Protein 8C2P (pdb70)

Nearest PDB structures (foldseek):
  8c1n-assembly1_A  TM=9.981E-01  e=2.177E-88  Foot-and-mouth disease virus
  3nma-assembly1_A  TM=9.990E-01  e=6.091E-88  Foot and mouth disease virus C
  6gvy-assembly1_A  TM=9.993E-01  e=5.178E-88  Foot and mouth disease virus C
  4iqx-assembly1_A  TM=9.995E-01  e=1.300E-87  Foot and mouth disease virus C
  4wyw-assembly1_A  TM=9.941E-01  e=5.466E-88  Foot-and-mouth disease virus (strain C1-Santa Pau)

GO terms:
  GO:0034062 5'-3' RNA polymerase activity (F, EXP)
  GO:0039690 positive stranded viral RNA replication (P, IDA)
  GO:0003723 RNA binding (F, IDA)

B-factor: mean 46.99, std 13.34, range [25.51, 99.03]

Radius of gyration: 22.87 Å; Cα contacts (8 Å, |Δi|>4): 909; chains: 2; bounding box: 65×64×52 Å

Structure (mmCIF, N/CA/C/O backbone):
data_8C2P
#
_entry.id   8C2P
#
_cell.length_a   93.512
_cell.length_b   93.512
_cell.length_c   100.339
_cell.angle_alpha   90.000
_cell.angle_beta   90.000
_cell.angle_gamma   120.000
#
_symmetry.space_group_name_H-M   'P 32 2 1'
#
loop_
_entity.id
_entity.type
_entity.pdbx_description
1 polymer 'RNA-directed RNA polymerase 3D-POL'
2 polymer 'Protein 3B-3'
3 water water
#
loop_
_atom_site.group_PDB
_atom_site.id
_atom_site.type_symbol
_atom_site.label_atom_id
_atom_site.label_alt_id
_atom_site.label_comp_id
_atom_site.label_asym_id
_atom_site.label_entity_id
_atom_site.label_seq_id
_atom_site.pdbx_PDB_ins_code
_atom_site.Cartn_x
_atom_site.Cartn_y
_atom_site.Cartn_z
_atom_site.occupancy
_atom_site.B_iso_or_equiv
_atom_site.auth_seq_id
_atom_site.auth_comp_id
_atom_site.auth_asym_id
_atom_site.auth_atom_id
_atom_site.pdbx_PDB_model_num
ATOM 1 N N . GLY A 1 1 ? 13.71766 13.01957 15.75996 1.000 47.73993 1 GLY A N 1
ATOM 2 C CA . GLY A 1 1 ? 13.29366 11.67156 16.09994 1.000 48.63741 1 GLY A CA 1
ATOM 3 C C . GLY A 1 1 ? 12.71469 10.90457 14.92992 1.000 51.47722 1 GLY A C 1
ATOM 4 O O . GLY A 1 1 ? 12.70371 11.37559 13.77992 1.000 52.78001 1 GLY A O 1
ATOM 5 N N . LEU A 1 2 ? 12.25170 9.69356 15.22689 1.000 50.38236 2 LEU A N 1
ATOM 6 C CA . LEU A 1 2 ? 11.62473 8.81857 14.24687 1.000 53.11689 2 LEU A CA 1
ATOM 7 C C . LEU A 1 2 ? 10.11272 8.91355 14.42685 1.000 54.17755 2 LEU A C 1
ATOM 8 O O . LEU A 1 2 ? 9.58571 8.53353 15.47583 1.000 53.03004 2 LEU A O 1
ATOM 13 N N . ILE A 1 3 ? 9.41873 9.42856 13.41184 1.000 54.60392 3 ILE A N 1
ATOM 14 C CA . ILE A 1 3 ? 7.95973 9.45254 13.42682 1.000 56.80681 3 ILE A CA 1
ATOM 15 C C . ILE A 1 3 ? 7.48275 8.01754 13.22779 1.000 59.79664 3 ILE A C 1
ATOM 16 O O . ILE A 1 3 ? 7.71278 7.42056 12.17278 1.000 62.06270 3 ILE A O 1
ATOM 21 N N . VAL A 1 4 ? 6.85174 7.43752 14.25177 1.000 58.85442 4 VAL A N 1
ATOM 22 C CA . VAL A 1 4 ? 6.39476 6.05751 14.17174 1.000 61.78372 4 VAL A CA 1
ATOM 23 C C . VAL A 1 4 ? 4.91476 5.95950 13.82672 1.000 65.33152 4 VAL A C 1
ATOM 24 O O . VAL A 1 4 ? 4.44878 4.87150 13.44769 1.000 67.99236 4 VAL A O 1
ATOM 28 N N . ASP A 1 5 ? 4.16575 7.05349 13.93372 1.000 64.05505 5 ASP A N 1
ATOM 29 C CA . ASP A 1 5 ? 2.74776 7.00548 13.62769 1.000 67.55810 5 ASP A CA 1
ATOM 30 C C . ASP A 1 5 ? 2.20975 8.40948 13.42670 1.000 67.83182 5 ASP A C 1
ATOM 31 O O . ASP A 1 5 ? 2.63572 9.35247 14.09972 1.000 64.41299 5 ASP A O 1
ATOM 36 N N . THR A 1 6 ? 1.27276 8.52648 12.48669 1.000 68.33451 6 THR A N 1
ATOM 37 C CA . THR A 1 6 ? 0.55475 9.76048 12.21469 1.000 69.94523 6 THR A CA 1
ATOM 38 C C . THR A 1 6 ? -0.91024 9.40647 12.03066 1.000 74.66948 6 THR A C 1
ATOM 39 O O . THR A 1 6 ? -1.22822 8.47447 11.28365 1.000 77.53298 6 THR A O 1
ATOM 43 N N . ARG A 1 7 ? -1.79626 10.13345 12.71766 1.000 72.16918 7 ARG A N 1
ATOM 44 C CA . ARG A 1 7 ? -3.23126 9.86443 12.66363 1.000 76.55128 7 ARG A CA 1
ATOM 45 C C . ARG A 1 7 ? -4.00727 11.17042 12.82064 1.000 77.31716 7 ARG A C 1
ATOM 46 O O . ARG A 1 7 ? -3.47029 12.18442 13.27766 1.000 74.38787 7 ARG A O 1
ATOM 54 N N . ASP A 1 8 ? -5.27727 11.14142 12.39961 1.000 75.04058 8 ASP A N 1
ATOM 55 C CA . ASP A 1 8 ? -6.17628 12.28841 12.46361 1.000 76.68814 8 ASP A CA 1
ATOM 56 C C . ASP A 1 8 ? -7.28829 12.03938 13.47959 1.000 78.90420 8 ASP A C 1
ATOM 57 O O . ASP A 1 8 ? -7.72329 10.89837 13.67757 1.000 80.44912 8 ASP A O 1
ATOM 62 N N . VAL A 1 9 ? -7.75032 13.12137 14.12660 1.000 76.86185 9 VAL A N 1
ATOM 63 C CA . VAL A 1 9 ? -8.78833 13.05634 15.15658 1.000 78.70681 9 VAL A CA 1
ATOM 64 C C . VAL A 1 9 ? -9.71934 14.25933 15.01858 1.000 81.26501 9 VAL A C 1
ATOM 65 O O . VAL A 1 9 ? -9.33935 15.31134 14.49660 1.000 80.04381 9 VAL A O 1
ATOM 69 N N . GLU A 1 10 ? -10.95735 14.09131 15.50656 1.000 81.62294 10 GLU A N 1
ATOM 70 C CA . GLU A 1 10 ? -11.95436 15.15630 15.40356 1.000 84.19694 10 GLU A CA 1
ATOM 71 C C . GLU A 1 10 ? -11.53639 16.38730 16.20358 1.000 80.98339 10 GLU A C 1
ATOM 72 O O . GLU A 1 10 ? -11.65439 17.52330 15.71859 1.000 81.34396 10 GLU A O 1
ATOM 78 N N . GLU A 1 11 ? -11.04441 16.17928 17.42659 1.000 79.04369 11 GLU A N 1
ATOM 79 C CA . GLU A 1 11 ? -10.56243 17.27128 18.26061 1.000 76.75131 11 GLU A CA 1
ATOM 80 C C . GLU A 1 11 ? -9.48843 18.06330 17.53164 1.000 74.68001 11 GLU A C 1
ATOM 81 O O . GLU A 1 11 ? -8.46941 17.50332 17.11965 1.000 72.69556 11 GLU A O 1
ATOM 87 N N . ARG A 1 12 ? -9.72044 19.38030 17.38665 1.000 80.13066 12 ARG A N 1
ATOM 88 C CA . ARG A 1 12 ? -8.90443 20.28532 16.56568 1.000 79.15423 12 ARG A CA 1
ATOM 89 C C . ARG A 1 12 ? -8.09846 21.20131 17.48571 1.000 76.14334 12 ARG A C 1
ATOM 90 O O . ARG A 1 12 ? -8.68648 22.02030 18.19371 1.000 77.06977 12 ARG A O 1
ATOM 98 N N . VAL A 1 13 ? -6.76646 21.08633 17.47873 1.000 78.47257 13 VAL A N 1
ATOM 99 C CA . VAL A 1 13 ? -5.91248 21.96533 18.28676 1.000 75.62222 13 VAL A CA 1
ATOM 100 C C . VAL A 1 13 ? -5.45248 23.12634 17.40878 1.000 76.21966 13 VAL A C 1
ATOM 101 O O . VAL A 1 13 ? -4.54846 22.97836 16.58579 1.000 74.08520 13 VAL A O 1
ATOM 105 N N . HIS A 1 14 ? -6.05649 24.30033 17.60879 1.000 75.88015 14 HIS A N 1
ATOM 106 C CA . HIS A 1 14 ? -5.78649 25.46035 16.76281 1.000 77.61720 14 HIS A CA 1
ATOM 107 C C . HIS A 1 14 ? -4.33650 25.92236 16.86184 1.000 75.56696 14 HIS A C 1
ATOM 108 O O . HIS A 1 14 ? -3.92752 26.50035 17.87785 1.000 73.71673 14 HIS A O 1
ATOM 115 N N . VAL A 1 15 ? -3.53548 25.61239 15.83685 1.000 74.98267 15 VAL A N 1
ATOM 116 C CA . VAL A 1 15 ? -2.07948 25.94640 15.89088 1.000 73.04560 15 VAL A CA 1
ATOM 117 C C . VAL A 1 15 ? -1.88349 27.42541 15.53590 1.000 74.59052 15 VAL A C 1
ATOM 118 O O . VAL A 1 15 ? -2.87949 28.08040 15.17589 1.000 77.19083 15 VAL A O 1
ATOM 122 N N . MET A 1 16 ? -0.65150 27.92842 15.64993 1.000 74.80897 16 MET A N 1
ATOM 123 C CA . MET A 1 16 ? -0.36651 29.36243 15.37695 1.000 75.70381 16 MET A CA 1
ATOM 124 C C . MET A 1 16 ? -0.70049 29.69444 13.92095 1.000 74.21943 16 MET A C 1
ATOM 125 O O . MET A 1 16 ? -0.10847 29.07046 13.02495 1.000 71.35856 16 MET A O 1
ATOM 130 N N . ARG A 1 17 ? -1.63549 30.62044 13.69695 1.000 71.58227 17 ARG A N 1
ATOM 131 C CA . ARG A 1 17 ? -1.95747 31.07645 12.31695 1.000 71.00588 17 ARG A CA 1
ATOM 132 C C . ARG A 1 17 ? -2.08249 32.59845 12.37397 1.000 69.81363 17 ARG A C 1
ATOM 133 O O . ARG A 1 17 ? -3.20149 33.10644 12.16596 1.000 72.07706 17 ARG A O 1
ATOM 141 N N . LYS A 1 18 ? -0.96350 33.29446 12.60100 1.000 71.93494 18 LYS A N 1
ATOM 142 C CA . LYS A 1 18 ? -0.98952 34.77746 12.69502 1.000 70.37160 18 LYS A CA 1
ATOM 143 C C . LYS A 1 18 ? 0.45048 35.24747 12.47205 1.000 67.27649 18 LYS A C 1
ATOM 144 O O . LYS A 1 18 ? 1.26449 34.42549 12.01605 1.000 68.74245 18 LYS A O 1
ATOM 150 N N . THR A 1 19 ? 0.73346 36.52147 12.75807 1.000 69.46096 19 THR A N 1
ATOM 151 C CA . THR A 1 19 ? 2.09346 37.10549 12.59010 1.000 66.13425 19 THR A CA 1
ATOM 152 C C . THR A 1 19 ? 2.20643 38.32348 13.50812 1.000 63.86818 19 THR A C 1
ATOM 153 O O . THR A 1 19 ? 1.71242 39.39948 13.12113 1.000 65.89211 19 THR A O 1
ATOM 157 N N . LYS A 1 20 ? 2.81841 38.16047 14.68413 1.000 66.47113 20 LYS A N 1
ATOM 158 C CA . LYS A 1 20 ? 2.83938 39.27746 15.66815 1.000 65.13413 20 LYS A CA 1
ATOM 159 C C . LYS A 1 20 ? 4.13337 40.08747 15.56018 1.000 62.18904 20 LYS A C 1
ATOM 160 O O . LYS A 1 20 ? 4.53435 40.67446 16.58720 1.000 61.63371 20 LYS A O 1
ATOM 166 N N . LEU A 1 21 ? 4.76639 40.13249 14.38319 1.000 63.36286 21 LEU A N 1
ATOM 167 C CA . LEU A 1 21 ? 5.93739 40.99751 14.25822 1.000 60.81782 21 LEU A CA 1
ATOM 168 C C . LEU A 1 21 ? 5.65339 42.03452 13.18123 1.000 62.01007 21 LEU A C 1
ATOM 169 O O . LEU A 1 21 ? 5.75442 41.74454 11.98723 1.000 63.66026 21 LEU A O 1
ATOM 174 N N . ALA A 1 22 ? 5.30137 43.24151 13.59725 1.000 60.24933 22 ALA A N 1
ATOM 175 C CA . ALA A 1 22 ? 5.07838 44.29852 12.61726 1.000 61.40473 22 ALA A CA 1
ATOM 176 C C . ALA A 1 22 ? 6.41038 44.91854 12.19629 1.000 59.48345 22 ALA A C 1
ATOM 177 O O . ALA A 1 22 ? 7.32237 45.04554 13.01631 1.000 57.68850 22 ALA A O 1
ATOM 179 N N . PRO A 1 23 ? 6.55640 45.31456 10.93430 1.000 60.04931 23 PRO A N 1
ATOM 180 C CA . PRO A 1 23 ? 7.77840 46.02658 10.52933 1.000 58.58071 23 PRO A CA 1
ATOM 181 C C . PRO A 1 23 ? 7.87037 47.39257 11.19835 1.000 57.49900 23 PRO A C 1
ATOM 182 O O . PRO A 1 23 ? 6.85836 48.04356 11.47234 1.000 58.35963 23 PRO A O 1
ATOM 186 N N . THR A 1 24 ? 9.10436 47.81358 11.50037 1.000 58.52807 24 THR A N 1
ATOM 187 C CA . THR A 1 24 ? 9.32734 49.12357 12.10040 1.000 57.46215 24 THR A CA 1
ATOM 188 C C . THR A 1 24 ? 9.83235 50.09459 11.04342 1.000 57.95695 24 THR A C 1
ATOM 189 O O . THR A 1 24 ? 10.11837 49.72361 9.90242 1.000 58.73336 24 THR A O 1
ATOM 193 N N . VAL A 1 25 ? 9.94833 51.36459 11.45144 1.000 56.27780 25 VAL A N 1
ATOM 194 C CA . VAL A 1 25 ? 10.56733 52.39861 10.62146 1.000 56.86998 25 VAL A CA 1
ATOM 195 C C . VAL A 1 25 ? 11.92834 51.94763 10.10648 1.000 55.31979 25 VAL A C 1
ATOM 196 O O . VAL A 1 25 ? 12.34836 52.32765 9.00349 1.000 56.16200 25 VAL A O 1
ATOM 200 N N . ALA A 1 26 ? 12.63834 51.11863 10.89048 1.000 56.05935 26 ALA A N 1
ATOM 201 C CA . ALA A 1 26 ? 13.98535 50.70464 10.51450 1.000 55.08818 26 ALA A CA 1
ATOM 202 C C . ALA A 1 26 ? 13.99038 49.74766 9.32648 1.000 55.90670 26 ALA A C 1
ATOM 203 O O . ALA A 1 26 ? 14.99339 49.67768 8.60550 1.000 55.94618 26 ALA A O 1
ATOM 205 N N . HIS A 1 27 ? 12.90139 48.99165 9.11846 1.000 55.85670 27 HIS A N 1
ATOM 206 C CA . HIS A 1 27 ? 12.85242 48.03867 8.00844 1.000 56.81471 27 HIS A CA 1
ATOM 207 C C . HIS A 1 27 ? 13.20244 48.70369 6.68246 1.000 58.63861 27 HIS A C 1
ATOM 208 O O . HIS A 1 27 ? 13.98145 48.16071 5.88846 1.000 58.78336 27 HIS A O 1
ATOM 215 N N . GLY A 1 28 ? 12.62043 49.87869 6.41946 1.000 57.39899 28 GLY A N 1
ATOM 216 C CA . GLY A 1 28 ? 12.85944 50.56071 5.16148 1.000 59.48608 28 GLY A CA 1
ATOM 217 C C . GLY A 1 28 ? 14.26544 51.09873 5.01351 1.000 58.96760 28 GLY A C 1
ATOM 218 O O . GLY A 1 28 ? 14.71346 51.33175 3.88452 1.000 60.72570 28 GLY A O 1
ATOM 219 N N . VAL A 1 29 ? 14.96542 51.30872 6.12652 1.000 58.18856 29 VAL A N 1
ATOM 220 C CA . VAL A 1 29 ? 16.32741 51.82373 6.05955 1.000 57.84378 29 VAL A CA 1
ATOM 221 C C . VAL A 1 29 ? 17.31043 50.69075 5.81055 1.000 56.96209 29 VAL A C 1
ATOM 222 O O . VAL A 1 29 ? 18.11444 50.73877 4.87457 1.000 58.40963 29 VAL A O 1
ATOM 226 N N . PHE A 1 30 ? 17.25343 49.64673 6.63954 1.000 56.97262 30 PHE A N 1
ATOM 227 C CA . PHE A 1 30 ? 18.23944 48.57675 6.56254 1.000 56.03830 30 PHE A CA 1
ATOM 228 C C . PHE A 1 30 ? 17.89647 47.54276 5.49752 1.000 57.60164 30 PHE A C 1
ATOM 229 O O . PHE A 1 30 ? 18.80448 46.87677 4.99153 1.000 58.15697 30 PHE A O 1
ATOM 237 N N . ASN A 1 31 ? 16.61147 47.44375 5.15150 1.000 56.09883 31 ASN A N 1
ATOM 238 C CA . ASN A 1 31 ? 16.13950 46.43776 4.16148 1.000 57.67797 31 ASN A CA 1
ATOM 239 C C . ASN A 1 31 ? 16.78151 45.09476 4.49247 1.000 56.22779 31 ASN A C 1
ATOM 240 O O . ASN A 1 31 ? 17.56753 44.58878 3.67647 1.000 57.52795 31 ASN A O 1
ATOM 245 N N . PRO A 1 32 ? 16.47850 44.49774 5.65845 1.000 56.98578 32 PRO A N 1
ATOM 246 C CA . PRO A 1 32 ? 17.16950 43.28574 6.05145 1.000 55.39875 32 PRO A CA 1
ATOM 247 C C . PRO A 1 32 ? 16.77453 42.02675 5.27642 1.000 56.37255 32 PRO A C 1
ATOM 248 O O . PRO A 1 32 ? 15.64054 41.92174 4.89840 1.000 57.37004 32 PRO A O 1
ATOM 252 N N . GLU A 1 33 ? 17.73554 41.13976 5.04043 1.000 56.19095 33 GLU A N 1
ATOM 253 C CA . GLU A 1 33 ? 17.43857 39.82777 4.41540 1.000 57.17001 33 GLU A CA 1
ATOM 254 C C . GLU A 1 33 ? 17.02555 39.10674 5.70539 1.000 55.10661 33 GLU A C 1
ATOM 255 O O . GLU A 1 33 ? 17.77855 38.23675 6.15939 1.000 54.31967 33 GLU A O 1
ATOM 261 N N . PHE A 1 34 ? 15.89054 39.51072 6.27437 1.000 57.25423 34 PHE A N 1
ATOM 262 C CA . PHE A 1 34 ? 15.26653 38.80470 7.41335 1.000 55.50929 34 PHE A CA 1
ATOM 263 C C . PHE A 1 34 ? 13.81752 39.23869 7.52633 1.000 56.24095 34 PHE A C 1
ATOM 264 O O . PHE A 1 34 ? 13.51951 40.40369 7.27635 1.000 57.14106 34 PHE A O 1
ATOM 272 N N . GLY A 1 35 ? 12.94252 38.31367 7.88631 1.000 55.88038 35 GLY A N 1
ATOM 273 C CA . GLY A 1 35 ? 11.55052 38.61965 8.10629 1.000 56.60416 35 GLY A CA 1
ATOM 274 C C . GLY A 1 35 ? 10.84951 37.59063 8.97026 1.000 55.87249 35 GLY A C 1
ATOM 275 O O . GLY A 1 35 ? 11.39152 36.51864 9.26625 1.000 54.66182 35 GLY A O 1
ATOM 276 N N . PRO A 1 36 ? 9.62450 37.90461 9.39324 1.000 56.77260 36 PRO A N 1
ATOM 277 C CA . PRO A 1 36 ? 8.84950 36.95960 10.20922 1.000 56.36465 36 PRO A CA 1
ATOM 278 C C . PRO A 1 36 ? 8.71252 35.60760 9.52520 1.000 57.34898 36 PRO A C 1
ATOM 279 O O . PRO A 1 36 ? 8.53155 35.52362 8.30519 1.000 59.68610 36 PRO A O 1
ATOM 283 N N . ALA A 1 37 ? 8.79152 34.54159 10.32218 1.000 55.82248 37 ALA A N 1
ATOM 284 C CA . ALA A 1 37 ? 8.53855 33.20360 9.80016 1.000 57.00420 37 ALA A CA 1
ATOM 285 C C . ALA A 1 37 ? 7.08755 33.07959 9.33413 1.000 59.67031 37 ALA A C 1
ATOM 286 O O . ALA A 1 37 ? 6.19254 33.76957 9.82813 1.000 59.75980 37 ALA A O 1
ATOM 288 N N . ALA A 1 38 ? 6.85858 32.19160 8.37012 1.000 59.11498 38 ALA A N 1
ATOM 289 C CA . ALA A 1 38 ? 5.50759 31.98559 7.84809 1.000 62.36011 38 ALA A CA 1
ATOM 290 C C . ALA A 1 38 ? 4.66958 31.20357 8.85507 1.000 62.14166 38 ALA A C 1
ATOM 291 O O . ALA A 1 38 ? 5.04459 30.09757 9.24906 1.000 60.80466 38 ALA A O 1
ATOM 293 N N . LEU A 1 39 ? 3.54657 31.78355 9.28505 1.000 63.66290 39 LEU A N 1
ATOM 294 C CA . LEU A 1 39 ? 2.68156 31.18253 10.29303 1.000 64.29192 39 LEU A CA 1
ATOM 295 C C . LEU A 1 39 ? 1.39157 30.62252 9.72400 1.000 67.95288 39 LEU A C 1
ATOM 296 O O . LEU A 1 39 ? 0.60357 30.04450 10.47498 1.000 68.36346 39 LEU A O 1
ATOM 301 N N . SER A 1 40 ? 1.15759 30.79554 8.43100 1.000 64.37088 40 SER A N 1
ATOM 302 C CA . SER A 1 40 ? -0.03439 30.31854 7.74997 1.000 68.51874 40 SER A CA 1
ATOM 303 C C . SER A 1 40 ? 0.39264 29.68856 6.43697 1.000 70.69005 40 SER A C 1
ATOM 304 O O . SER A 1 40 ? 1.30765 30.18358 5.77199 1.000 69.82943 40 SER A O 1
ATOM 307 N N . ASN A 1 41 ? -0.27234 28.59056 6.06594 1.000 70.05050 41 ASN A N 1
ATOM 308 C CA . ASN A 1 41 ? -0.00831 27.94458 4.78494 1.000 72.81663 41 ASN A CA 1
ATOM 309 C C . ASN A 1 41 ? -0.36930 28.83759 3.60195 1.000 76.47496 41 ASN A C 1
ATOM 310 O O . ASN A 1 41 ? 0.03572 28.53961 2.47395 1.000 78.76471 41 ASN A O 1
ATOM 315 N N . LYS A 1 42 ? -1.10032 29.92858 3.83795 1.000 69.13987 42 LYS A N 1
ATOM 316 C CA . LYS A 1 42 ? -1.50031 30.89459 2.81196 1.000 72.21655 42 LYS A CA 1
ATOM 317 C C . LYS A 1 42 ? -0.59732 32.12760 2.79499 1.000 70.17947 42 LYS A C 1
ATOM 318 O O . LYS A 1 42 ? -1.05133 33.23060 2.46800 1.000 71.23486 42 LYS A O 1
ATOM 324 N N . ASP A 1 43 ? 0.68067 31.96761 3.15601 1.000 74.59579 43 ASP A N 1
ATOM 325 C CA . ASP A 1 43 ? 1.62066 33.07962 3.21904 1.000 72.65082 43 ASP A CA 1
ATOM 326 C C . ASP A 1 43 ? 2.20568 33.30564 1.83005 1.000 74.75370 43 ASP A C 1
ATOM 327 O O . ASP A 1 43 ? 2.81270 32.38066 1.27305 1.000 74.94846 43 ASP A O 1
ATOM 332 N N . PRO A 1 44 ? 2.02168 34.48365 1.21807 1.000 72.48764 44 PRO A N 1
ATOM 333 C CA . PRO A 1 44 ? 2.51170 34.67167 -0.16092 1.000 74.94846 44 PRO A CA 1
ATOM 334 C C . PRO A 1 44 ? 4.01870 34.59069 -0.29590 1.000 72.94296 44 PRO A C 1
ATOM 335 O O . PRO A 1 44 ? 4.50973 34.31271 -1.39689 1.000 75.04321 44 PRO A O 1
ATOM 339 N N . ARG A 1 45 ? 4.77268 34.84668 0.77512 1.000 74.22732 45 ARG A N 1
ATOM 340 C CA . ARG A 1 45 ? 6.22168 34.87870 0.64814 1.000 72.68240 45 ARG A CA 1
ATOM 341 C C . ARG A 1 45 ? 6.81470 33.48971 0.47413 1.000 72.96138 45 ARG A C 1
ATOM 342 O O . ARG A 1 45 ? 7.96271 33.37173 0.03315 1.000 72.31657 45 ARG A O 1
ATOM 350 N N . LEU A 1 46 ? 6.08171 32.44070 0.81711 1.000 70.79270 46 LEU A N 1
ATOM 351 C CA . LEU A 1 46 ? 6.66772 31.11871 0.69910 1.000 71.55068 46 LEU A CA 1
ATOM 352 C C . LEU A 1 46 ? 6.70375 30.69073 -0.75991 1.000 75.60117 46 LEU A C 1
ATOM 353 O O . LEU A 1 46 ? 5.92676 31.17173 -1.59291 1.000 78.55152 46 LEU A O 1
ATOM 358 N N . ASN A 1 47 ? 7.66777 29.82574 -1.07890 1.000 71.33487 47 ASN A N 1
ATOM 359 C CA . ASN A 1 47 ? 7.77180 29.28376 -2.42791 1.000 75.51695 47 ASN A CA 1
ATOM 360 C C . ASN A 1 47 ? 6.56181 28.41775 -2.76394 1.000 79.22266 47 ASN A C 1
ATOM 361 O O . ASN A 1 47 ? 6.06380 27.66074 -1.92396 1.000 77.49613 47 ASN A O 1
ATOM 366 N N . GLU A 1 48 ? 6.08883 28.52877 -4.00895 1.000 74.63263 48 GLU A N 1
ATOM 367 C CA . GLU A 1 48 ? 4.94485 27.73876 -4.43398 1.000 78.34887 48 GLU A CA 1
ATOM 368 C C . GLU A 1 48 ? 5.20286 26.25476 -4.18299 1.000 78.53836 48 GLU A C 1
ATOM 369 O O . GLU A 1 48 ? 6.28187 25.73977 -4.49398 1.000 78.95684 48 GLU A O 1
ATOM 375 N N . GLY A 1 49 ? 4.23485 25.58374 -3.55502 1.000 81.07551 49 GLY A N 1
ATOM 376 C CA . GLY A 1 49 ? 4.41986 24.16074 -3.21104 1.000 81.49135 49 GLY A CA 1
ATOM 377 C C . GLY A 1 49 ? 4.93784 23.99272 -1.79303 1.000 77.87513 49 GLY A C 1
ATOM 378 O O . GLY A 1 49 ? 4.59484 22.97771 -1.15705 1.000 78.04094 49 GLY A O 1
ATOM 379 N N . VAL A 1 50 ? 5.73682 24.95272 -1.31000 1.000 81.48872 50 VAL A N 1
ATOM 380 C CA . VAL A 1 50 ? 6.26980 24.88571 0.08400 1.000 77.84091 50 VAL A CA 1
ATOM 381 C C . VAL A 1 50 ? 5.01479 24.59169 0.91098 1.000 76.62761 50 VAL A C 1
ATOM 382 O O . VAL A 1 50 ? 4.05978 25.38868 0.84097 1.000 75.32745 50 VAL A O 1
ATOM 386 N N . VAL A 1 51 ? 5.01179 23.47267 1.64096 1.000 77.52508 51 VAL A N 1
ATOM 387 C CA . VAL A 1 51 ? 3.94177 23.19665 2.64394 1.000 76.29599 51 VAL A CA 1
ATOM 388 C C . VAL A 1 51 ? 4.61275 23.06964 4.01195 1.000 71.20327 51 VAL A C 1
ATOM 389 O O . VAL A 1 51 ? 5.21476 22.00964 4.27695 1.000 69.70309 51 VAL A O 1
ATOM 393 N N . LEU A 1 52 ? 4.53673 24.11863 4.83196 1.000 75.43010 52 LEU A N 1
ATOM 394 C CA . LEU A 1 52 ? 5.24870 24.07461 6.13298 1.000 71.44541 52 LEU A CA 1
ATOM 395 C C . LEU A 1 52 ? 4.91871 22.75460 6.82895 1.000 70.24000 52 LEU A C 1
ATOM 396 O O . LEU A 1 52 ? 5.84070 22.14360 7.39396 1.000 67.96868 52 LEU A O 1
ATOM 401 N N . ASP A 1 53 ? 3.66271 22.30859 6.75192 1.000 72.41658 53 ASP A N 1
ATOM 402 C CA . ASP A 1 53 ? 3.26671 21.10757 7.47690 1.000 71.15327 53 ASP A CA 1
ATOM 403 C C . ASP A 1 53 ? 4.23873 19.96459 7.20890 1.000 69.66362 53 ASP A C 1
ATOM 404 O O . ASP A 1 53 ? 4.55172 19.18158 8.11489 1.000 68.00026 53 ASP A O 1
ATOM 409 N N . GLU A 1 54 ? 4.71075 19.85861 5.96491 1.000 71.83493 54 GLU A N 1
ATOM 410 C CA . GLU A 1 54 ? 5.73677 18.87063 5.65391 1.000 70.57951 54 GLU A CA 1
ATOM 411 C C . GLU A 1 54 ? 7.10775 19.33563 6.13394 1.000 66.05266 54 GLU A C 1
ATOM 412 O O . GLU A 1 54 ? 7.82175 18.58663 6.81294 1.000 63.64447 54 GLU A O 1
ATOM 418 N N . VAL A 1 55 ? 7.46875 20.58164 5.82796 1.000 68.77930 55 VAL A N 1
ATOM 419 C CA . VAL A 1 55 ? 8.80574 21.07465 6.13999 1.000 65.38679 55 VAL A CA 1
ATOM 420 C C . VAL A 1 55 ? 9.05371 21.06663 7.64700 1.000 61.34157 55 VAL A C 1
ATOM 421 O O . VAL A 1 55 ? 10.11871 20.63564 8.10901 1.000 59.36501 55 VAL A O 1
ATOM 425 N N . ILE A 1 56 ? 8.08669 21.55561 8.43399 1.000 65.12097 56 ILE A N 1
ATOM 426 C CA . ILE A 1 56 ? 8.31967 21.78259 9.85600 1.000 61.99164 56 ILE A CA 1
ATOM 427 C C . ILE A 1 56 ? 8.58567 20.49059 10.61298 1.000 60.72307 56 ILE A C 1
ATOM 428 O O . ILE A 1 56 ? 9.21065 20.51858 11.67599 1.000 57.78061 56 ILE A O 1
ATOM 433 N N . PHE A 1 57 ? 8.13269 19.34959 10.08596 1.000 61.93901 57 PHE A N 1
ATOM 434 C CA . PHE A 1 57 ? 8.39169 18.05358 10.69894 1.000 61.17576 57 PHE A CA 1
ATOM 435 C C . PHE A 1 57 ? 9.49171 17.26260 9.99995 1.000 61.45737 57 PHE A C 1
ATOM 436 O O . PHE A 1 57 ? 9.90471 16.21560 10.51694 1.000 60.88098 57 PHE A O 1
ATOM 444 N N . SER A 1 58 ? 9.98572 17.74263 8.85097 1.000 61.11785 58 SER A N 1
ATOM 445 C CA . SER A 1 58 ? 11.08174 17.07265 8.15898 1.000 61.45474 58 SER A CA 1
ATOM 446 C C . SER A 1 58 ? 12.29973 16.87865 9.04999 1.000 58.57808 58 SER A C 1
ATOM 447 O O . SER A 1 58 ? 13.12974 16.00966 8.75900 1.000 59.07550 58 SER A O 1
ATOM 450 N N . LYS A 1 59 ? 12.42470 17.66763 10.12801 1.000 60.01772 59 LYS A N 1
ATOM 451 C CA . LYS A 1 59 ? 13.51769 17.50363 11.08502 1.000 57.91747 59 LYS A CA 1
ATOM 452 C C . LYS A 1 59 ? 13.56469 16.09862 11.67201 1.000 57.40162 59 LYS A C 1
ATOM 453 O O . LYS A 1 59 ? 14.63269 15.63463 12.09102 1.000 55.93565 59 LYS A O 1
ATOM 459 N N . HIS A 1 60 ? 12.42770 15.41161 11.71198 1.000 56.82523 60 HIS A N 1
ATOM 460 C CA . HIS A 1 60 ? 12.34371 14.06760 12.27696 1.000 56.56468 60 HIS A CA 1
ATOM 461 C C . HIS A 1 60 ? 12.75973 13.05562 11.21595 1.000 58.83600 60 HIS A C 1
ATOM 462 O O . HIS A 1 60 ? 11.93275 12.48262 10.50593 1.000 61.54159 60 HIS A O 1
ATOM 469 N N . LYS A 1 61 ? 14.06774 12.81964 11.11997 1.000 56.14621 61 LYS A N 1
ATOM 470 C CA . LYS A 1 61 ? 14.63876 11.95166 10.09597 1.000 58.49649 61 LYS A CA 1
ATOM 471 C C . LYS A 1 61 ? 14.97477 10.56365 10.62495 1.000 57.89642 61 LYS A C 1
ATOM 472 O O . LYS A 1 61 ? 15.46679 9.72767 9.86195 1.000 60.22038 61 LYS A O 1
ATOM 478 N N . GLY A 1 62 ? 14.71475 10.29263 11.90394 1.000 55.01186 62 GLY A N 1
ATOM 479 C CA . GLY A 1 62 ? 14.96276 8.96963 12.44493 1.000 54.47232 62 GLY A CA 1
ATOM 480 C C . GLY A 1 62 ? 15.57173 9.02462 13.83094 1.000 51.05612 62 GLY A C 1
ATOM 481 O O . GLY A 1 62 ? 15.89471 10.10961 14.32196 1.000 49.06904 62 GLY A O 1
ATOM 482 N N . ASP A 1 63 ? 15.75773 7.86761 14.45693 1.000 49.77965 63 ASP A N 1
ATOM 483 C CA . ASP A 1 63 ? 16.22371 7.77159 15.84093 1.000 46.90036 63 ASP A CA 1
ATOM 484 C C . ASP A 1 63 ? 17.40172 6.81061 15.79794 1.000 47.16618 63 ASP A C 1
ATOM 485 O O . ASP A 1 63 ? 17.20474 5.59861 15.65092 1.000 48.70584 63 ASP A O 1
ATOM 490 N N . THR A 1 64 ? 18.61371 7.33662 15.89897 1.000 45.82128 64 THR A N 1
ATOM 491 C CA . THR A 1 64 ? 19.79873 6.51563 15.68698 1.000 46.64243 64 THR A CA 1
ATOM 492 C C . THR A 1 64 ? 19.93872 5.43462 16.74296 1.000 46.05815 64 THR A C 1
ATOM 493 O O . THR A 1 64 ? 20.02170 5.73060 17.93597 1.000 42.72618 64 THR A O 1
ATOM 497 N N . LYS A 1 65 ? 19.97774 4.17163 16.30195 1.000 46.70034 65 LYS A N 1
ATOM 498 C CA . LYS A 1 65 ? 20.25574 3.07562 17.21994 1.000 46.55821 65 LYS A CA 1
ATOM 499 C C . LYS A 1 65 ? 21.76474 2.89863 17.36396 1.000 46.05552 65 LYS A C 1
ATOM 500 O O . LYS A 1 65 ? 22.49075 2.78565 16.36897 1.000 47.87416 65 LYS A O 1
ATOM 506 N N . MET A 1 66 ? 22.22772 2.86062 18.60897 1.000 46.04236 66 MET A N 1
ATOM 507 C CA . MET A 1 66 ? 23.63671 2.73663 18.94899 1.000 45.53967 66 MET A CA 1
ATOM 508 C C . MET A 1 66 ? 24.00672 1.29463 19.25298 1.000 46.71876 66 MET A C 1
ATOM 509 O O . MET A 1 66 ? 23.19972 0.52361 19.77495 1.000 47.22672 66 MET A O 1
ATOM 514 N N . SER A 1 67 ? 25.25573 0.95065 18.96799 1.000 45.47124 67 SER A N 1
ATOM 515 C CA . SER A 1 67 ? 25.77074 -0.37635 19.25898 1.000 46.74508 67 SER A CA 1
ATOM 516 C C . SER A 1 67 ? 25.98871 -0.56237 20.75898 1.000 44.82380 67 SER A C 1
ATOM 517 O O . SER A 1 67 ? 26.04769 0.39862 21.53200 1.000 42.26296 67 SER A O 1
ATOM 520 N N . ALA A 1 68 ? 26.09672 -1.83038 21.16497 1.000 46.84772 68 ALA A N 1
ATOM 521 C CA . ALA A 1 68 ? 26.38370 -2.14639 22.56197 1.000 45.51335 68 ALA A CA 1
ATOM 522 C C . ALA A 1 68 ? 27.67469 -1.47239 23.01700 1.000 44.78169 68 ALA A C 1
ATOM 523 O O . ALA A 1 68 ? 27.71566 -0.84140 24.08701 1.000 42.08926 68 ALA A O 1
ATOM 525 N N . GLU A 1 69 ? 28.74370 -1.58336 22.21202 1.000 45.13173 69 GLU A N 1
ATOM 526 C CA . GLU A 1 69 ? 30.02169 -0.98236 22.59505 1.000 45.05014 69 GLU A CA 1
ATOM 527 C C . GLU A 1 69 ? 29.95667 0.53664 22.61607 1.000 42.96568 69 GLU A C 1
ATOM 528 O O . GLU A 1 69 ? 30.60165 1.16864 23.45909 1.000 42.02346 69 GLU A O 1
ATOM 534 N N . ASP A 1 70 ? 29.21168 1.13565 21.68206 1.000 44.64746 70 ASP A N 1
ATOM 535 C CA . ASP A 1 70 ? 29.09367 2.59465 21.64108 1.000 42.94725 70 ASP A CA 1
ATOM 536 C C . ASP A 1 70 ? 28.25164 3.10262 22.80907 1.000 40.28904 70 ASP A C 1
ATOM 537 O O . ASP A 1 70 ? 28.51462 4.18862 23.36609 1.000 38.91782 70 ASP A O 1
ATOM 542 N N . LYS A 1 71 ? 27.20064 2.35761 23.15505 1.000 42.53668 71 LYS A N 1
ATOM 543 C CA . LYS A 1 71 ? 26.40462 2.69358 24.33304 1.000 40.31010 71 LYS A CA 1
ATOM 544 C C . LYS A 1 71 ? 27.22860 2.55257 25.60605 1.000 39.04679 71 LYS A C 1
ATOM 545 O O . LYS A 1 71 ? 27.08557 3.35556 26.53706 1.000 36.99917 71 LYS A O 1
ATOM 551 N N . ALA A 1 72 ? 28.07161 1.51958 25.68605 1.000 39.62580 72 ALA A N 1
ATOM 552 C CA . ALA A 1 72 ? 28.89759 1.35657 26.88006 1.000 39.11522 72 ALA A CA 1
ATOM 553 C C . ALA A 1 72 ? 29.89658 2.50058 27.00409 1.000 38.38092 72 ALA A C 1
ATOM 554 O O . ALA A 1 72 ? 30.15355 3.00157 28.11010 1.000 37.18604 72 ALA A O 1
ATOM 556 N N . LEU A 1 73 ? 30.43759 2.95260 25.86911 1.000 38.85466 73 LEU A N 1
ATOM 557 C CA . LEU A 1 73 ? 31.29458 4.13361 25.85214 1.000 38.15194 73 LEU A CA 1
ATOM 558 C C . LEU A 1 73 ? 30.51456 5.37660 26.25414 1.000 35.62006 73 LEU A C 1
ATOM 559 O O . LEU A 1 73 ? 30.96254 6.16059 27.09516 1.000 34.49624 73 LEU A O 1
ATOM 564 N N . PHE A 1 74 ? 29.34557 5.58059 25.65113 1.000 37.40975 74 PHE A N 1
ATOM 565 C CA . PHE A 1 74 ? 28.54055 6.73558 26.01613 1.000 35.39635 74 PHE A CA 1
ATOM 566 C C . PHE A 1 74 ? 28.22552 6.72456 27.50612 1.000 33.76457 74 PHE A C 1
ATOM 567 O O . PHE A 1 74 ? 28.21650 7.78055 28.15414 1.000 31.97489 74 PHE A O 1
ATOM 575 N N . ARG A 1 75 ? 27.99553 5.53855 28.07210 1.000 33.85143 75 ARG A N 1
ATOM 576 C CA . ARG A 1 75 ? 27.66450 5.45652 29.49310 1.000 33.01975 75 ARG A CA 1
ATOM 577 C C . ARG A 1 75 ? 28.83448 5.91252 30.35412 1.000 32.61180 75 ARG A C 1
ATOM 578 O O . ARG A 1 75 ? 28.64646 6.64551 31.32913 1.000 31.14584 75 ARG A O 1
ATOM 586 N N . ARG A 1 76 ? 30.05549 5.52754 29.97414 1.000 32.83552 76 ARG A N 1
ATOM 587 C CA . ARG A 1 76 ? 31.24948 5.95654 30.68516 1.000 32.95921 76 ARG A CA 1
ATOM 588 C C . ARG A 1 76 ? 31.44746 7.45655 30.58419 1.000 31.49851 76 ARG A C 1
ATOM 589 O O . ARG A 1 76 ? 31.84444 8.10854 31.56121 1.000 30.55366 76 ARG A O 1
ATOM 597 N N . CYS A 1 77 ? 31.19748 8.00956 29.39919 1.000 32.89342 77 CYS A N 1
ATOM 598 C CA . CYS A 1 77 ? 31.30546 9.45257 29.19521 1.000 31.95909 77 CYS A CA 1
ATOM 599 C C . CYS A 1 77 ? 30.25644 10.18854 30.01621 1.000 29.95359 77 CYS A C 1
ATOM 600 O O . CYS A 1 77 ? 30.54042 11.22754 30.62523 1.000 28.96137 77 CYS A O 1
ATOM 603 N N . ALA A 1 78 ? 29.03245 9.66153 30.04018 1.000 30.53787 78 ALA A N 1
ATOM 604 C CA . ALA A 1 78 ? 27.97443 10.29751 30.81317 1.000 28.97189 78 ALA A CA 1
ATOM 605 C C . ALA A 1 78 ? 28.28140 10.24349 32.30717 1.000 28.71397 78 ALA A C 1
ATOM 606 O O . ALA A 1 78 ? 28.01538 11.20848 33.03518 1.000 28.07179 78 ALA A O 1
ATOM 608 N N . ALA A 1 79 ? 28.84741 9.12149 32.78417 1.000 29.92727 79 ALA A N 1
ATOM 609 C CA . ALA A 1 79 ? 29.18838 8.99947 34.20217 1.000 29.63513 79 ALA A CA 1
ATOM 610 C C . ALA A 1 79 ? 30.37637 9.88148 34.57221 1.000 29.91411 79 ALA A C 1
ATOM 611 O O . ALA A 1 79 ? 30.42734 10.43847 35.67421 1.000 29.44300 79 ALA A O 1
ATOM 613 N N . ASP A 1 80 ? 31.34638 10.01350 33.67222 1.000 29.67461 80 ASP A N 1
ATOM 614 C CA . ASP A 1 80 ? 32.50637 10.84351 33.96425 1.000 30.21415 80 ASP A CA 1
ATOM 615 C C . ASP A 1 80 ? 32.11235 12.31351 34.01827 1.000 29.03769 80 ASP A C 1
ATOM 616 O O . ASP A 1 80 ? 32.56033 13.05550 34.90429 1.000 28.88241 80 ASP A O 1
ATOM 621 N N . TYR A 1 81 ? 31.26536 12.74351 33.08526 1.000 29.81410 81 TYR A N 1
ATOM 622 C CA . TYR A 1 81 ? 30.75935 14.10650 33.11227 1.000 29.18771 81 TYR A CA 1
ATOM 623 C C . TYR A 1 81 ? 29.85633 14.31248 34.31926 1.000 28.41393 81 TYR A C 1
ATOM 624 O O . TYR A 1 81 ? 29.95630 15.32747 35.02127 1.000 28.05863 81 TYR A O 1
ATOM 633 N N . ALA A 1 82 ? 28.98633 13.34246 34.60623 1.000 28.35866 82 ALA A N 1
ATOM 634 C CA . ALA A 1 82 ? 28.15931 13.46344 35.80022 1.000 28.10863 82 ALA A CA 1
ATOM 635 C C . ALA A 1 82 ? 29.02429 13.58643 37.05423 1.000 29.04822 82 ALA A C 1
ATOM 636 O O . ALA A 1 82 ? 28.71526 14.37442 37.94924 1.000 28.24812 82 ALA A O 1
ATOM 638 N N . SER A 1 83 ? 30.10829 12.80344 37.15224 1.000 29.64829 83 SER A N 1
ATOM 639 C CA . SER A 1 83 ? 30.98927 12.92543 38.32126 1.000 30.93792 83 SER A CA 1
ATOM 640 C C . SER A 1 83 ? 31.54626 14.33844 38.43929 1.000 31.39324 83 SER A C 1
ATOM 641 O O . SER A 1 83 ? 31.57723 14.92542 39.52830 1.000 31.70380 83 SER A O 1
ATOM 644 N N . ARG A 1 84 ? 31.98827 14.90346 37.32130 1.000 32.08806 84 ARG A N 1
ATOM 645 C CA . ARG A 1 84 ? 32.48325 16.27346 37.32033 1.000 32.78551 84 ARG A CA 1
ATOM 646 C C . ARG A 1 84 ? 31.38024 17.24745 37.75133 1.000 31.47219 84 ARG A C 1
ATOM 647 O O . ARG A 1 84 ? 31.58021 18.06844 38.65334 1.000 31.56168 84 ARG A O 1
ATOM 655 N N . LEU A 1 85 ? 30.20225 17.15744 37.11930 1.000 30.87475 85 LEU A N 1
ATOM 656 C CA . LEU A 1 85 ? 29.08423 18.04943 37.43930 1.000 30.48787 85 LEU A CA 1
ATOM 657 C C . LEU A 1 85 ? 28.75921 18.01940 38.92829 1.000 30.70631 85 LEU A C 1
ATOM 658 O O . LEU A 1 85 ? 28.73219 19.06239 39.59931 1.000 31.08004 85 LEU A O 1
ATOM 663 N N . HIS A 1 86 ? 28.51221 16.82939 39.45927 1.000 30.42470 86 HIS A N 1
ATOM 664 C CA . HIS A 1 86 ? 28.04119 16.72437 40.83126 1.000 31.13531 86 HIS A CA 1
ATOM 665 C C . HIS A 1 86 ? 29.13917 17.08737 41.82429 1.000 32.64339 86 HIS A C 1
ATOM 666 O O . HIS A 1 86 ? 28.84214 17.56335 42.93029 1.000 33.34084 86 HIS A O 1
ATOM 673 N N . SER A 1 87 ? 30.41118 16.91438 41.45230 1.000 34.08040 87 SER A N 1
ATOM 674 C CA . SER A 1 87 ? 31.47416 17.35838 42.34933 1.000 35.61480 87 SER A CA 1
ATOM 675 C C . SER A 1 87 ? 31.44714 18.88138 42.51935 1.000 35.42004 87 SER A C 1
ATOM 676 O O . SER A 1 87 ? 31.72711 19.39337 43.61036 1.000 36.62281 87 SER A O 1
ATOM 679 N N . VAL A 1 88 ? 31.13215 19.62339 41.44935 1.000 33.07502 88 VAL A N 1
ATOM 680 C CA . VAL A 1 88 ? 31.03813 21.07839 41.54437 1.000 33.19609 88 VAL A CA 1
ATOM 681 C C . VAL A 1 88 ? 29.76411 21.48237 42.26536 1.000 33.14608 88 VAL A C 1
ATOM 682 O O . VAL A 1 88 ? 29.78309 22.35835 43.14437 1.000 33.94091 88 VAL A O 1
ATOM 686 N N . LEU A 1 89 ? 28.64013 20.85836 41.90933 1.000 32.92500 89 LEU A N 1
ATOM 687 C CA . LEU A 1 89 ? 27.33911 21.34934 42.34631 1.000 33.14345 89 LEU A CA 1
ATOM 688 C C . LEU A 1 89 ? 26.93110 20.83632 43.72430 1.000 34.27779 89 LEU A C 1
ATOM 689 O O . LEU A 1 89 ? 26.08208 21.46530 44.37729 1.000 34.70153 89 LEU A O 1
ATOM 694 N N . GLY A 1 90 ? 27.53510 19.74532 44.19330 1.000 34.47782 90 GLY A N 1
ATOM 695 C CA . GLY A 1 90 ? 27.07309 19.07929 45.39228 1.000 35.05157 90 GLY A CA 1
ATOM 696 C C . GLY A 1 90 ? 25.94510 18.12229 45.05725 1.000 34.15673 90 GLY A C 1
ATOM 697 O O . GLY A 1 90 ? 25.55212 17.94030 43.89624 1.000 32.99343 90 GLY A O 1
ATOM 698 N N . THR A 1 91 ? 25.41609 17.47727 46.09723 1.000 34.38833 91 THR A N 1
ATOM 699 C CA . THR A 1 91 ? 24.39811 16.46026 45.85020 1.000 34.06987 91 THR A CA 1
ATOM 700 C C . THR A 1 91 ? 23.14109 16.72323 46.67618 1.000 34.21200 91 THR A C 1
ATOM 701 O O . THR A 1 91 ? 22.42109 15.78422 47.02215 1.000 34.60678 91 THR A O 1
ATOM 705 N N . ALA A 1 92 ? 22.86807 17.99223 46.98619 1.000 35.37529 92 ALA A N 1
ATOM 706 C CA . ALA A 1 92 ? 21.63006 18.40420 47.66518 1.000 35.79113 92 ALA A CA 1
ATOM 707 C C . ALA A 1 92 ? 20.53507 18.51521 46.60616 1.000 34.49624 92 ALA A C 1
ATOM 708 O O . ALA A 1 92 ? 20.12907 19.60621 46.17717 1.000 35.33055 92 ALA A O 1
ATOM 710 N N . ASN A 1 93 ? 20.04909 17.34821 46.16313 1.000 32.95658 93 ASN A N 1
ATOM 711 C CA . ASN A 1 93 ? 19.15411 17.28322 45.01012 1.000 31.86961 93 ASN A CA 1
ATOM 712 C C . ASN A 1 93 ? 17.76811 16.76120 45.35209 1.000 32.02226 93 ASN A C 1
ATOM 713 O O . ASN A 1 93 ? 17.06013 16.28620 44.46507 1.000 32.29598 93 ASN A O 1
ATOM 718 N N . ALA A 1 94 ? 17.38009 16.83017 46.61908 1.000 32.22492 94 ALA A N 1
ATOM 719 C CA . ALA A 1 94 ? 16.05009 16.43615 47.03905 1.000 33.14345 94 ALA A CA 1
ATOM 720 C C . ALA A 1 94 ? 15.01409 17.26315 46.28605 1.000 32.52758 94 ALA A C 1
ATOM 721 O O . ALA A 1 94 ? 15.31409 18.37116 45.84007 1.000 31.58010 94 ALA A O 1
ATOM 723 N N . PRO A 1 95 ? 13.78910 16.76114 46.14702 1.000 33.48296 95 PRO A N 1
ATOM 724 C CA . PRO A 1 95 ? 12.76610 17.55014 45.45001 1.000 33.58824 95 PRO A CA 1
ATOM 725 C C . PRO A 1 95 ? 12.53308 18.90913 46.09903 1.000 34.09356 95 PRO A C 1
ATOM 726 O O . PRO A 1 95 ? 12.56205 19.06311 47.32503 1.000 35.77797 95 PRO A O 1
ATOM 730 N N . LEU A 1 96 ? 12.30808 19.90014 45.24804 1.000 34.78575 96 LEU A N 1
ATOM 731 C CA . LEU A 1 96 ? 11.75206 21.17113 45.66705 1.000 35.67796 96 LEU A CA 1
ATOM 732 C C . LEU A 1 96 ? 10.30905 20.95011 46.11702 1.000 37.07813 96 LEU A C 1
ATOM 733 O O . LEU A 1 96 ? 9.61307 20.06111 45.61499 1.000 37.12024 96 LEU A O 1
ATOM 738 N N . SER A 1 97 ? 9.85703 21.75609 47.07602 1.000 36.05169 97 SER A N 1
ATOM 739 C CA . SER A 1 97 ? 8.43802 21.75807 47.39400 1.000 37.89928 97 SER A CA 1
ATOM 740 C C . SER A 1 97 ? 7.64504 22.32008 46.21899 1.000 37.69926 97 SER A C 1
ATOM 741 O O . SER A 1 97 ? 8.19105 22.98310 45.33301 1.000 35.63059 97 SER A O 1
ATOM 744 N N . ILE A 1 98 ? 6.32104 22.10506 46.25297 1.000 39.25207 98 ILE A N 1
ATOM 745 C CA . ILE A 1 98 ? 5.45205 22.72807 45.24996 1.000 39.67055 98 ILE A CA 1
ATOM 746 C C . ILE A 1 98 ? 5.64304 24.24307 45.21798 1.000 39.58369 98 ILE A C 1
ATOM 747 O O . ILE A 1 98 ? 5.71705 24.85309 44.14299 1.000 38.24932 98 ILE A O 1
ATOM 752 N N . TYR A 1 99 ? 5.70301 24.87405 46.39799 1.000 41.35759 99 TYR A N 1
ATOM 753 C CA . TYR A 1 99 ? 5.87199 26.32205 46.49202 1.000 41.88134 99 TYR A CA 1
ATOM 754 C C . TYR A 1 99 ? 7.15900 26.77608 45.82305 1.000 39.57843 99 TYR A C 1
ATOM 755 O O . TYR A 1 99 ? 7.18900 27.79509 45.12006 1.000 38.68885 99 TYR A O 1
ATOM 764 N N . GLU A 1 100 ? 8.24900 26.04309 46.06605 1.000 41.26021 100 GLU A N 1
ATOM 765 C CA . GLU A 1 100 ? 9.54601 26.45911 45.55908 1.000 39.74950 100 GLU A CA 1
ATOM 766 C C . GLU A 1 100 ? 9.61103 26.21813 44.06508 1.000 37.93086 100 GLU A C 1
ATOM 767 O O . GLU A 1 100 ? 10.23704 26.98914 43.32510 1.000 36.81494 100 GLU A O 1
ATOM 773 N N . ALA A 1 101 ? 9.00505 25.12513 43.60705 1.000 37.16761 101 ALA A N 1
ATOM 774 C CA . ALA A 1 101 ? 8.98508 24.86015 42.17305 1.000 36.12275 101 ALA A CA 1
ATOM 775 C C . ALA A 1 101 ? 8.15608 25.90215 41.43405 1.000 37.12024 101 ALA A C 1
ATOM 776 O O . ALA A 1 101 ? 8.48110 26.25317 40.29406 1.000 35.74376 101 ALA A O 1
ATOM 778 N N . ILE A 1 102 ? 7.11107 26.44113 42.06804 1.000 37.82822 102 ILE A N 1
ATOM 779 C CA . ILE A 1 102 ? 6.31507 27.46613 41.38904 1.000 39.26787 102 ILE A CA 1
ATOM 780 C C . ILE A 1 102 ? 6.99405 28.82614 41.48307 1.000 39.34945 102 ILE A C 1
ATOM 781 O O . ILE A 1 102 ? 7.07806 29.55915 40.48808 1.000 38.74149 102 ILE A O 1
ATOM 786 N N . LYS A 1 103 ? 7.49003 29.18013 42.67209 1.000 39.98901 103 LYS A N 1
ATOM 787 C CA . LYS A 1 103 ? 7.99701 30.51513 42.97011 1.000 40.96281 103 LYS A CA 1
ATOM 788 C C . LYS A 1 103 ? 9.46601 30.67715 42.62914 1.000 39.21523 103 LYS A C 1
ATOM 789 O O . LYS A 1 103 ? 9.95400 31.81415 42.54916 1.000 38.78360 103 LYS A O 1
ATOM 795 N N . GLY A 1 104 ? 10.18103 29.57116 42.44214 1.000 38.77833 104 GLY A N 1
ATOM 796 C CA . GLY A 1 104 ? 11.60803 29.61618 42.21516 1.000 37.74663 104 GLY A CA 1
ATOM 797 C C . GLY A 1 104 ? 12.39801 29.64217 43.50718 1.000 38.93362 104 GLY A C 1
ATOM 798 O O . GLY A 1 104 ? 11.86399 29.70714 44.62017 1.000 40.26799 104 GLY A O 1
ATOM 799 N N . VAL A 1 105 ? 13.70801 29.54618 43.34020 1.000 38.92572 105 VAL A N 1
ATOM 800 C CA . VAL A 1 105 ? 14.67399 29.65918 44.41221 1.000 40.21798 105 VAL A CA 1
ATOM 801 C C . VAL A 1 105 ? 15.83799 30.46720 43.85725 1.000 40.21798 105 VAL A C 1
ATOM 802 O O . VAL A 1 105 ? 15.85701 30.83321 42.67625 1.000 39.17838 105 VAL A O 1
ATOM 806 N N . ASP A 1 106 ? 16.81298 30.74319 44.71027 1.000 42.55247 106 ASP A N 1
ATOM 807 C CA . ASP A 1 106 ? 18.01998 31.41021 44.24230 1.000 42.85514 106 ASP A CA 1
ATOM 808 C C . ASP A 1 106 ? 18.62600 30.61324 43.09030 1.000 39.90742 106 ASP A C 1
ATOM 809 O O . ASP A 1 106 ? 18.95201 29.43124 43.24328 1.000 39.10995 106 ASP A O 1
ATOM 814 N N . GLY A 1 107 ? 18.72402 31.24825 41.92231 1.000 38.47830 107 GLY A N 1
ATOM 815 C CA . GLY A 1 107 ? 19.24404 30.61128 40.72631 1.000 36.30698 107 GLY A CA 1
ATOM 816 C C . GLY A 1 107 ? 18.20307 29.96228 39.82828 1.000 35.18317 107 GLY A C 1
ATOM 817 O O . GLY A 1 107 ? 18.56509 29.41430 38.77228 1.000 34.01724 107 GLY A O 1
ATOM 818 N N . LEU A 1 108 ? 16.92706 29.98826 40.21326 1.000 35.87799 108 LEU A N 1
ATOM 819 C CA . LEU A 1 108 ? 15.85208 29.44926 39.38123 1.000 35.62269 108 LEU A CA 1
ATOM 820 C C . LEU A 1 108 ? 14.68707 30.43325 39.36123 1.000 36.93074 108 LEU A C 1
ATOM 821 O O . LEU A 1 108 ? 14.03305 30.62623 40.39022 1.000 37.95718 108 LEU A O 1
ATOM 826 N N . ASP A 1 109 ? 14.40008 31.02126 38.19223 1.000 37.23868 109 ASP A N 1
ATOM 827 C CA . ASP A 1 109 ? 13.30708 31.98025 38.07022 1.000 38.58884 109 ASP A CA 1
ATOM 828 C C . ASP A 1 109 ? 11.96108 31.30923 38.33619 1.000 39.02310 109 ASP A C 1
ATOM 829 O O . ASP A 1 109 ? 11.77210 30.11723 38.07917 1.000 38.21248 109 ASP A O 1
ATOM 834 N N . ALA A 1 110 ? 11.01206 32.09722 38.82719 1.000 38.14668 110 ALA A N 1
ATOM 835 C CA . ALA A 1 110 ? 9.65706 31.60020 39.03616 1.000 39.25207 110 ALA A CA 1
ATOM 836 C C . ALA A 1 110 ? 9.04209 31.11721 37.72114 1.000 38.71780 110 ALA A C 1
ATOM 837 O O . ALA A 1 110 ? 9.43711 31.53723 36.63415 1.000 37.28868 110 ALA A O 1
ATOM 839 N N . MET A 1 111 ? 8.07010 30.21120 37.82911 1.000 38.22827 111 MET A N 1
ATOM 840 C CA . MET A 1 111 ? 7.27512 29.82421 36.66809 1.000 39.13364 111 MET A CA 1
ATOM 841 C C . MET A 1 111 ? 6.49712 31.03521 36.14509 1.000 41.88134 111 MET A C 1
ATOM 842 O O . MET A 1 111 ? 6.15910 31.95119 36.89910 1.000 42.91041 111 MET A O 1
ATOM 847 N N . GLU A 1 112 ? 6.21614 31.04122 34.84009 1.000 45.19752 112 GLU A N 1
ATOM 848 C CA . GLU A 1 112 ? 5.47714 32.14822 34.21909 1.000 47.82679 112 GLU A CA 1
ATOM 849 C C . GLU A 1 112 ? 3.97714 32.01420 34.48207 1.000 50.60870 112 GLU A C 1
ATOM 850 O O . GLU A 1 112 ? 3.40115 30.95820 34.20204 1.000 50.73503 112 GLU A O 1
ATOM 856 N N . PRO A 1 113 ? 3.30912 33.05819 34.99407 1.000 49.84019 113 PRO A N 1
ATOM 857 C CA . PRO A 1 113 ? 1.88411 32.91017 35.34104 1.000 52.95898 113 PRO A CA 1
ATOM 858 C C . PRO A 1 113 ? 0.95013 32.83618 34.13902 1.000 54.60655 113 PRO A C 1
ATOM 859 O O . PRO A 1 113 ? -0.12086 32.22416 34.24700 1.000 56.79102 113 PRO A O 1
ATOM 863 N N . ASP A 1 114 ? 1.28815 33.45820 33.00804 1.000 54.30914 114 ASP A N 1
ATOM 864 C CA . ASP A 1 114 ? 0.30616 33.53720 31.92802 1.000 56.21727 114 ASP A CA 1
ATOM 865 C C . ASP A 1 114 ? 0.87119 33.09323 30.58503 1.000 53.82487 114 ASP A C 1
ATOM 866 O O . ASP A 1 114 ? 0.41320 33.56223 29.54203 1.000 55.48560 114 ASP A O 1
ATOM 871 N N . THR A 1 115 ? 1.82720 32.16524 30.58403 1.000 52.08782 115 THR A N 1
ATOM 872 C CA . THR A 1 115 ? 2.23023 31.51326 29.34403 1.000 50.18760 115 THR A CA 1
ATOM 873 C C . THR A 1 115 ? 1.27925 30.35625 29.05200 1.000 51.04033 115 THR A C 1
ATOM 874 O O . THR A 1 115 ? 0.37124 30.06123 29.83398 1.000 52.31154 115 THR A O 1
ATOM 878 N N . ALA A 1 116 ? 1.47327 29.70627 27.90899 1.000 49.47698 116 ALA A N 1
ATOM 879 C CA . ALA A 1 116 ? 0.56129 28.65127 27.48096 1.000 50.88242 116 ALA A CA 1
ATOM 880 C C . ALA A 1 116 ? 0.52029 27.53425 28.51894 1.000 50.38762 116 ALA A C 1
ATOM 881 O O . ALA A 1 116 ? 1.56828 27.14125 29.05296 1.000 47.87679 116 ALA A O 1
ATOM 883 N N . PRO A 1 117 ? -0.66171 26.99123 28.82292 1.000 50.17180 117 PRO A N 1
ATOM 884 C CA . PRO A 1 117 ? -0.74772 25.88522 29.78090 1.000 50.15075 117 PRO A CA 1
ATOM 885 C C . PRO A 1 117 ? -0.55269 24.50523 29.17788 1.000 49.74544 117 PRO A C 1
ATOM 886 O O . PRO A 1 117 ? -0.35970 23.54622 29.93787 1.000 49.24538 117 PRO A O 1
ATOM 890 N N . GLY A 1 118 ? -0.60867 24.37125 27.85988 1.000 50.46395 118 GLY A N 1
ATOM 891 C CA . GLY A 1 118 ? -0.47065 23.06826 27.24486 1.000 50.65871 118 GLY A CA 1
ATOM 892 C C . GLY A 1 118 ? -1.78464 22.30824 27.23583 1.000 53.81961 118 GLY A C 1
ATOM 893 O O . GLY A 1 118 ? -2.86265 22.86323 27.47082 1.000 55.86722 118 GLY A O 1
ATOM 894 N N . LEU A 1 119 ? -1.67462 20.95225 26.96481 1.000 52.32469 119 LEU A N 1
ATOM 895 C CA . LEU A 1 119 ? -2.81961 20.06024 26.82078 1.000 55.61983 119 LEU A CA 1
ATOM 896 C C . LEU A 1 119 ? -3.01962 19.21622 28.08077 1.000 55.97250 119 LEU A C 1
ATOM 897 O O . LEU A 1 119 ? -2.05663 18.88222 28.77178 1.000 53.26691 119 LEU A O 1
ATOM 902 N N . PRO A 1 120 ? -4.25262 18.81720 28.40474 1.000 56.22253 120 PRO A N 1
ATOM 903 C CA . PRO A 1 120 ? -5.50061 19.01420 27.65972 1.000 59.91771 120 PRO A CA 1
ATOM 904 C C . PRO A 1 120 ? -6.10963 20.38419 27.89973 1.000 61.40473 120 PRO A C 1
ATOM 905 O O . PRO A 1 120 ? -7.14462 20.70519 27.32572 1.000 64.48405 120 PRO A O 1
ATOM 909 N N . TRP A 1 121 ? -5.46365 21.21518 28.72375 1.000 60.22301 121 TRP A N 1
ATOM 910 C CA . TRP A 1 121 ? -6.08867 22.45817 29.16376 1.000 62.03902 121 TRP A CA 1
ATOM 911 C C . TRP A 1 121 ? -6.40566 23.37818 27.99177 1.000 63.82871 121 TRP A C 1
ATOM 912 O O . TRP A 1 121 ? -7.44767 24.04617 27.98876 1.000 67.10541 121 TRP A O 1
ATOM 923 N N . ALA A 1 122 ? -5.52564 23.41821 26.98178 1.000 61.47316 122 ALA A N 1
ATOM 924 C CA . ALA A 1 122 ? -5.72563 24.31722 25.84479 1.000 63.07072 122 ALA A CA 1
ATOM 925 C C . ALA A 1 122 ? -7.05862 24.07222 25.14977 1.000 67.64495 122 ALA A C 1
ATOM 926 O O . ALA A 1 122 ? -7.66862 25.01222 24.62977 1.000 69.41095 122 ALA A O 1
ATOM 928 N N . LEU A 1 123 ? -7.52761 22.82221 25.13474 1.000 64.72355 123 LEU A N 1
ATOM 929 C CA . LEU A 1 123 ? -8.84359 22.54021 24.57471 1.000 69.68993 123 LEU A CA 1
ATOM 930 C C . LEU A 1 123 ? -9.94762 23.14718 25.43170 1.000 72.96138 123 LEU A C 1
ATOM 931 O O . LEU A 1 123 ? -10.94361 23.65818 24.90569 1.000 76.14334 123 LEU A O 1
ATOM 936 N N . GLN A 1 124 ? -9.78764 23.09717 26.75370 1.000 69.64519 124 GLN A N 1
ATOM 937 C CA . GLN A 1 124 ? -10.81866 23.49114 27.70869 1.000 72.66134 124 GLN A CA 1
ATOM 938 C C . GLN A 1 124 ? -10.88868 25.00914 27.93571 1.000 72.60344 124 GLN A C 1
ATOM 939 O O . GLN A 1 124 ? -11.63070 25.46012 28.81471 1.000 75.12216 124 GLN A O 1
ATOM 945 N N . GLY A 1 125 ? -10.15667 25.80416 27.15874 1.000 72.92716 125 GLY A N 1
ATOM 946 C CA . GLY A 1 125 ? -10.13969 27.24515 27.34576 1.000 72.51659 125 GLY A CA 1
ATOM 947 C C . GLY A 1 125 ? -9.57972 27.72414 28.66977 1.000 70.18999 125 GLY A C 1
ATOM 948 O O . GLY A 1 125 ? -9.87974 28.85213 29.08078 1.000 71.12958 125 GLY A O 1
ATOM 949 N N . LYS A 1 126 ? -8.76672 26.90714 29.35278 1.000 69.28989 126 LYS A N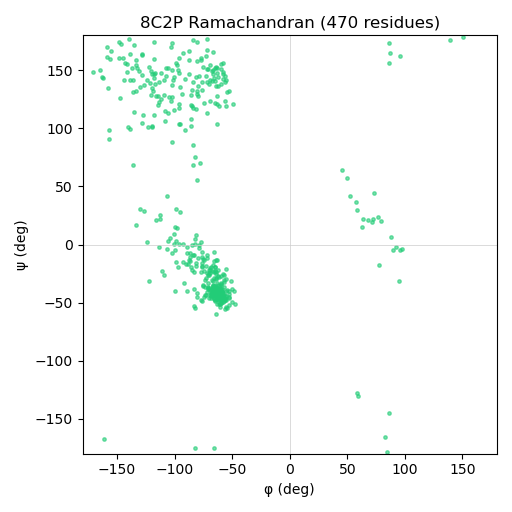 1
ATOM 950 C CA . LYS A 1 126 ? -8.24475 27.21613 30.67779 1.000 67.21859 126 LYS A CA 1
ATOM 951 C C . LYS A 1 126 ? -6.86575 27.85014 30.58082 1.000 62.58645 126 LYS A C 1
ATOM 952 O O . LYS A 1 126 ? -6.01373 27.39116 29.81683 1.000 60.22564 126 LYS A O 1
ATOM 958 N N . ARG A 1 127 ? -6.65278 28.90713 31.36284 1.000 64.89725 127 ARG A N 1
ATOM 959 C CA . ARG A 1 127 ? -5.35879 29.56015 31.47387 1.000 60.92573 127 ARG A CA 1
ATOM 960 C C . ARG A 1 127 ? -4.56580 28.96714 32.64188 1.000 58.21224 127 ARG A C 1
ATOM 961 O O . ARG A 1 127 ? -5.10781 28.26312 33.50186 1.000 59.36764 127 ARG A O 1
ATOM 963 N N . ARG A 1 128 ? -3.25480 29.25115 32.65790 1.000 60.49410 128 ARG A N 1
ATOM 964 C CA . ARG A 1 128 ? -2.39782 28.70815 33.71291 1.000 58.02538 128 ARG A CA 1
ATOM 965 C C . ARG A 1 128 ? -2.84884 29.16912 35.09891 1.000 59.38607 128 ARG A C 1
ATOM 966 O O . ARG A 1 128 ? -2.87885 28.36911 36.04290 1.000 59.24921 128 ARG A O 1
ATOM 974 N N . GLY A 1 129 ? -3.24086 30.43812 35.23692 1.000 57.07526 129 GLY A N 1
ATOM 975 C CA . GLY A 1 129 ? -3.71689 30.93109 36.52592 1.000 58.84127 129 GLY A CA 1
ATOM 976 C C . GLY A 1 129 ? -5.01389 30.30407 37.00989 1.000 62.11534 129 GLY A C 1
ATOM 977 O O . GLY A 1 129 ? -5.38091 30.47105 38.18088 1.000 64.04189 129 GLY A O 1
ATOM 978 N N . ALA A 1 130 ? -5.73987 29.61308 36.13487 1.000 58.95181 130 ALA A N 1
ATOM 979 C CA . ALA A 1 130 ? -6.92287 28.89806 36.58384 1.000 61.90479 130 ALA A CA 1
ATOM 980 C C . ALA A 1 130 ? -6.58586 27.53005 37.14682 1.000 60.53621 130 ALA A C 1
ATOM 981 O O . ALA A 1 130 ? -7.45686 26.88904 37.74080 1.000 63.08914 130 ALA A O 1
ATOM 983 N N . LEU A 1 131 ? -5.33385 27.08907 36.98884 1.000 61.05206 131 LEU A N 1
ATOM 984 C CA . LEU A 1 131 ? -4.87185 25.78107 37.42983 1.000 59.42028 131 LEU A CA 1
ATOM 985 C C . LEU A 1 131 ? -3.89287 25.84506 38.59184 1.000 57.17264 131 LEU A C 1
ATOM 986 O O . LEU A 1 131 ? -3.75787 24.85705 39.32383 1.000 57.29634 131 LEU A O 1
ATOM 991 N N . ILE A 1 132 ? -3.20688 26.97307 38.77587 1.000 58.33068 132 ILE A N 1
ATOM 992 C CA . ILE A 1 132 ? -2.15990 27.10506 39.78289 1.000 56.31201 132 ILE A CA 1
ATOM 993 C C . ILE A 1 132 ? -2.19493 28.51306 40.35791 1.000 57.15159 132 ILE A C 1
ATOM 994 O O . ILE A 1 132 ? -2.39192 29.48606 39.62492 1.000 57.69639 132 ILE A O 1
ATOM 999 N N . ASP A 1 133 ? -1.97095 28.62004 41.66792 1.000 56.08304 133 ASP A N 1
ATOM 1000 C CA . ASP A 1 133 ? -1.89198 29.90903 42.35294 1.000 56.82523 133 ASP A CA 1
ATOM 1001 C C . ASP A 1 133 ? -0.43298 30.36205 42.34597 1.000 53.58800 133 ASP A C 1
ATOM 1002 O O . ASP A 1 133 ? 0.37401 29.91604 43.16997 1.000 52.40628 133 ASP A O 1
ATOM 1007 N N . PHE A 1 134 ? -0.07997 31.24306 41.40798 1.000 57.57532 134 PHE A N 1
ATOM 1008 C CA . PHE A 1 134 ? 1.30702 31.68608 41.29701 1.000 54.54865 134 PHE A CA 1
ATOM 1009 C C . PHE A 1 134 ? 1.69199 32.69507 42.37704 1.000 55.05660 134 PHE A C 1
ATOM 1010 O O . PHE A 1 134 ? 2.88799 32.87308 42.64406 1.000 52.90371 134 PHE A O 1
ATOM 1018 N N . GLU A 1 135 ? 0.71598 33.33005 43.02503 1.000 54.39336 135 GLU A N 1
ATOM 1019 C CA . GLU A 1 135 ? 1.02195 34.21004 44.14705 1.000 55.31453 135 GLU A CA 1
ATOM 1020 C C . GLU A 1 135 ? 1.35394 33.41102 45.40504 1.000 55.44086 135 GLU A C 1
ATOM 1021 O O . GLU A 1 135 ? 2.36492 33.67502 46.06806 1.000 54.44074 135 GLU A O 1
ATOM 1023 N N . ASN A 1 136 ? 0.51394 32.42701 45.74201 1.000 54.49601 136 ASN A N 1
ATOM 1024 C CA . ASN A 1 136 ? 0.66193 31.62299 46.94900 1.000 55.08029 136 ASN A CA 1
ATOM 1025 C C . ASN A 1 136 ? 1.46095 30.34600 46.72300 1.000 51.94044 136 ASN A C 1
ATOM 1026 O O . ASN A 1 136 ? 1.90194 29.73700 47.69800 1.000 51.71410 136 ASN A O 1
ATOM 1031 N N . GLY A 1 137 ? 1.67397 29.93702 45.47500 1.000 52.12204 137 GLY A N 1
ATOM 1032 C CA . GLY A 1 137 ? 2.45799 28.74604 45.21799 1.000 49.53225 137 GLY A CA 1
ATOM 1033 C C . GLY A 1 137 ? 1.73300 27.46302 45.57096 1.000 50.64818 137 GLY A C 1
ATOM 1034 O O . GLY A 1 137 ? 2.31099 26.57402 46.20196 1.000 49.79544 137 GLY A O 1
ATOM 1035 N N . THR A 1 138 ? 0.45900 27.36602 45.18694 1.000 51.07981 138 THR A N 1
ATOM 1036 C CA . THR A 1 138 ? -0.35199 26.17500 45.39691 1.000 52.59315 138 THR A CA 1
ATOM 1037 C C . THR A 1 138 ? -0.99896 25.76302 44.07989 1.000 52.44576 138 THR A C 1
ATOM 1038 O O . THR A 1 138 ? -1.05795 26.54803 43.12390 1.000 51.99834 138 THR A O 1
ATOM 1042 N N . VAL A 1 139 ? -1.49795 24.52101 44.03687 1.000 53.13005 139 VAL A N 1
ATOM 1043 C CA . VAL A 1 139 ? -2.11992 23.97302 42.83585 1.000 53.46694 139 VAL A CA 1
ATOM 1044 C C . VAL A 1 139 ? -3.54692 23.54500 43.14982 1.000 57.23318 139 VAL A C 1
ATOM 1045 O O . VAL A 1 139 ? -3.86994 23.18498 44.28381 1.000 58.81495 139 VAL A O 1
ATOM 1049 N N . GLY A 1 140 ? -4.39990 23.56101 42.12280 1.000 56.43835 140 GLY A N 1
ATOM 1050 C CA . GLY A 1 140 ? -5.76990 23.12799 42.25377 1.000 60.18616 140 GLY A CA 1
ATOM 1051 C C . GLY A 1 140 ? -5.89788 21.62199 42.14175 1.000 60.30197 140 GLY A C 1
ATOM 1052 O O . GLY A 1 140 ? -4.90488 20.89400 42.04376 1.000 57.39109 140 GLY A O 1
ATOM 1053 N N . PRO A 1 141 ? -7.13888 21.11998 42.15472 1.000 60.77308 141 PRO A N 1
ATOM 1054 C CA . PRO A 1 141 ? -7.31886 19.65698 42.13870 1.000 61.32577 141 PRO A CA 1
ATOM 1055 C C . PRO A 1 141 ? -6.85383 19.02000 40.84770 1.000 59.14920 141 PRO A C 1
ATOM 1056 O O . PRO A 1 141 ? -6.27482 17.92701 40.87769 1.000 57.68850 141 PRO A O 1
ATOM 1060 N N . GLU A 1 142 ? -7.07382 19.68701 39.71370 1.000 61.36525 142 GLU A N 1
ATOM 1061 C CA . GLU A 1 142 ? -6.65979 19.13804 38.42970 1.000 59.69400 142 GLU A CA 1
ATOM 1062 C C . GLU A 1 142 ? -5.17779 18.79805 38.43072 1.000 55.83301 142 GLU A C 1
ATOM 1063 O O . GLU A 1 142 ? -4.78577 17.66706 38.11971 1.000 54.95396 142 GLU A O 1
ATOM 1069 N N . VAL A 1 143 ? -4.33981 19.77505 38.78875 1.000 58.04643 143 VAL A N 1
ATOM 1070 C CA . VAL A 1 143 ? -2.89181 19.57307 38.81677 1.000 54.59339 143 VAL A CA 1
ATOM 1071 C C . VAL A 1 143 ? -2.50981 18.58106 39.90477 1.000 54.54338 143 VAL A C 1
ATOM 1072 O O . VAL A 1 143 ? -1.62980 17.73107 39.71077 1.000 52.31417 143 VAL A O 1
ATOM 1076 N N . GLU A 1 144 ? -3.15084 18.68604 41.07176 1.000 55.83038 144 GLU A N 1
ATOM 1077 C CA . GLU A 1 144 ? -2.87184 17.76802 42.16975 1.000 56.19884 144 GLU A CA 1
ATOM 1078 C C . GLU A 1 144 ? -3.13082 16.32403 41.74272 1.000 56.53046 144 GLU A C 1
ATOM 1079 O O . GLU A 1 144 ? -2.36082 15.42003 42.08872 1.000 55.06713 144 GLU A O 1
ATOM 1085 N N . ALA A 1 145 ? -4.20681 16.08703 40.97570 1.000 55.38032 145 ALA A N 1
ATOM 1086 C CA . ALA A 1 145 ? -4.48878 14.73503 40.48768 1.000 55.89881 145 ALA A CA 1
ATOM 1087 C C . ALA A 1 145 ? -3.39876 14.24405 39.53769 1.000 52.59315 145 ALA A C 1
ATOM 1088 O O . ALA A 1 145 ? -3.02575 13.06206 39.56168 1.000 51.62987 145 ALA A O 1
ATOM 1090 N N . ALA A 1 146 ? -2.88276 15.13507 38.68171 1.000 53.96700 146 ALA A N 1
ATOM 1091 C CA . ALA A 1 146 ? -1.81774 14.74610 37.76872 1.000 51.31668 146 ALA A CA 1
ATOM 1092 C C . ALA A 1 146 ? -0.52775 14.46510 38.52774 1.000 48.71374 146 ALA A C 1
ATOM 1093 O O . ALA A 1 146 ? 0.20727 13.53011 38.18574 1.000 47.37936 146 ALA A O 1
ATOM 1095 N N . LEU A 1 147 ? -0.23177 15.27509 39.54876 1.000 49.60595 147 LEU A N 1
ATOM 1096 C CA . LEU A 1 147 ? 0.97722 15.06709 40.33978 1.000 47.60834 147 LEU A CA 1
ATOM 1097 C C . LEU A 1 147 ? 0.95622 13.69008 40.99676 1.000 48.60846 147 LEU A C 1
ATOM 1098 O O . LEU A 1 147 ? 1.98222 12.99809 41.05676 1.000 46.59243 147 LEU A O 1
ATOM 1103 N N . LYS A 1 148 ? -0.22278 13.26306 41.46473 1.000 49.09536 148 LYS A N 1
ATOM 1104 C CA . LYS A 1 148 ? -0.37178 11.91705 42.00671 1.000 50.74293 148 LYS A CA 1
ATOM 1105 C C . LYS A 1 148 ? -0.17275 10.85207 40.93070 1.000 50.15338 148 LYS A C 1
ATOM 1106 O O . LYS A 1 148 ? 0.35326 9.76707 41.20769 1.000 49.65069 148 LYS A O 1
ATOM 1112 N N . LEU A 1 149 ? -0.61173 11.12608 39.70169 1.000 49.88756 149 LEU A N 1
ATOM 1113 C CA . LEU A 1 149 ? -0.35070 10.19510 38.61069 1.000 49.69017 149 LEU A CA 1
ATOM 1114 C C . LEU A 1 149 ? 1.13730 10.12812 38.30971 1.000 46.67928 149 LEU A C 1
ATOM 1115 O O . LEU A 1 149 ? 1.66032 9.06113 37.96870 1.000 45.89761 149 LEU A O 1
ATOM 1120 N N . MET A 1 150 ? 1.82629 11.25612 38.45074 1.000 48.47423 150 MET A N 1
ATOM 1121 C CA . MET A 1 150 ? 3.25529 11.26714 38.20276 1.000 46.17133 150 MET A CA 1
ATOM 1122 C C . MET A 1 150 ? 3.99228 10.53414 39.31476 1.000 46.12395 150 MET A C 1
ATOM 1123 O O . MET A 1 150 ? 4.93629 9.78415 39.05177 1.000 44.80537 150 MET A O 1
ATOM 1128 N N . GLU A 1 151 ? 3.56726 10.74111 40.56376 1.000 46.77929 151 GLU A N 1
ATOM 1129 C CA . GLU A 1 151 ? 4.11025 9.98310 41.68976 1.000 47.73467 151 GLU A CA 1
ATOM 1130 C C . GLU A 1 151 ? 4.03627 8.48111 41.42974 1.000 48.52950 151 GLU A C 1
ATOM 1131 O O . GLU A 1 151 ? 4.98627 7.74111 41.70974 1.000 47.24251 151 GLU A O 1
ATOM 1137 N N . LYS A 1 152 ? 2.93428 8.03210 40.83171 1.000 47.37673 152 LYS A N 1
ATOM 1138 C CA . LYS A 1 152 ? 2.66930 6.63210 40.52069 1.000 48.91113 152 LYS A CA 1
ATOM 1139 C C . LYS A 1 152 ? 3.28233 6.19013 39.19869 1.000 47.71888 152 LYS A C 1
ATOM 1140 O O . LYS A 1 152 ? 3.10435 5.02613 38.81567 1.000 48.80059 152 LYS A O 1
ATOM 1146 N N . ARG A 1 153 ? 3.97033 7.08115 38.48072 1.000 47.23724 153 ARG A N 1
ATOM 1147 C CA . ARG A 1 153 ? 4.48036 6.77017 37.14972 1.000 46.45031 153 ARG A CA 1
ATOM 1148 C C . ARG A 1 153 ? 3.35238 6.34017 36.20769 1.000 48.25052 153 ARG A C 1
ATOM 1149 O O . ARG A 1 153 ? 3.52240 5.46019 35.35968 1.000 48.64267 153 ARG A O 1
ATOM 1157 N N . GLU A 1 154 ? 2.18237 6.96516 36.36068 1.000 46.94773 154 GLU A N 1
ATOM 1158 C CA . GLU A 1 154 ? 1.01539 6.65416 35.54666 1.000 49.39540 154 GLU A CA 1
ATOM 1159 C C . GLU A 1 154 ? 0.61839 7.81017 34.63867 1.000 48.99535 154 GLU A C 1
ATOM 1160 O O . GLU A 1 154 ? -0.31060 7.66917 33.82865 1.000 50.77451 154 GLU A O 1
ATOM 1166 N N . TYR A 1 155 ? 1.31638 8.93817 34.72670 1.000 49.71912 155 TYR A N 1
ATOM 1167 C CA . TYR A 1 155 ? 0.93338 10.12818 33.97571 1.000 49.57173 155 TYR A CA 1
ATOM 1168 C C . TYR A 1 155 ? 1.32840 10.00320 32.51171 1.000 48.74005 155 TYR A C 1
ATOM 1169 O O . TYR A 1 155 ? 2.40441 9.49122 32.18372 1.000 46.93457 155 TYR A O 1
ATOM 1178 N N . LYS A 1 156 ? 0.43441 10.47421 31.63870 1.000 49.03483 156 LYS A N 1
ATOM 1179 C CA . LYS A 1 156 ? 0.64444 10.54323 30.19971 1.000 48.99535 156 LYS A CA 1
ATOM 1180 C C . LYS A 1 156 ? 0.20343 11.91623 29.71772 1.000 48.87428 156 LYS A C 1
ATOM 1181 O O . LYS A 1 156 ? -0.64859 12.56621 30.33571 1.000 50.31393 156 LYS A O 1
ATOM 1187 N N . PHE A 1 157 ? 0.78444 12.35825 28.60173 1.000 49.60595 157 PHE A N 1
ATOM 1188 C CA . PHE A 1 157 ? 0.50944 13.69926 28.10675 1.000 49.46383 157 PHE A CA 1
ATOM 1189 C C . PHE A 1 157 ? 0.76246 13.76128 26.60575 1.000 49.64543 157 PHE A C 1
ATOM 1190 O O . PHE A 1 157 ? 1.37048 12.87129 26.01375 1.000 49.47435 157 PHE A O 1
ATOM 1198 N N . ALA A 1 158 ? 0.27646 14.84328 26.00476 1.000 50.30077 158 ALA A N 1
ATOM 1199 C CA . ALA A 1 158 ? 0.61948 15.21531 24.64477 1.000 50.40604 158 ALA A CA 1
ATOM 1200 C C . ALA A 1 158 ? 1.34047 16.55731 24.66480 1.000 48.20052 158 ALA A C 1
ATOM 1201 O O . ALA A 1 158 ? 1.07644 17.41130 25.52181 1.000 47.45306 158 ALA A O 1
ATOM 1203 N N . CYS A 1 159 ? 2.27048 16.73234 23.73082 1.000 50.70082 159 CYS A N 1
ATOM 1204 C CA . CYS A 1 159 ? 2.86847 18.03535 23.49285 1.000 49.32170 1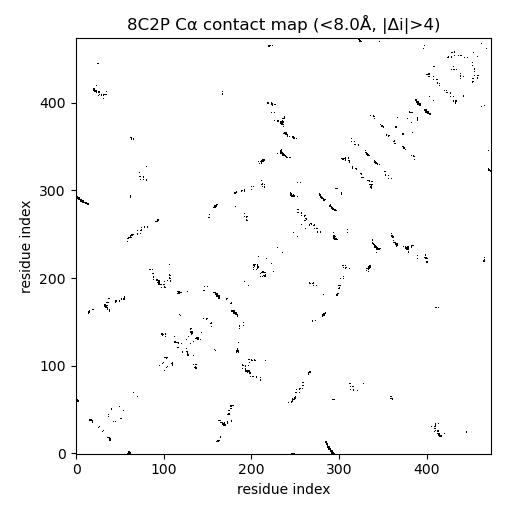59 CYS A CA 1
ATOM 1205 C C . CYS A 1 159 ? 1.97948 18.82935 22.55485 1.000 51.73515 159 CYS A C 1
ATOM 1206 O O . CYS A 1 159 ? 1.41050 18.27736 21.61083 1.000 53.31429 159 CYS A O 1
ATOM 1209 N N . GLN A 1 160 ? 1.83546 20.12134 22.83886 1.000 50.94821 160 GLN A N 1
ATOM 1210 C CA . GLN A 1 160 ? 1.10747 21.02435 21.95986 1.000 53.15111 160 GLN A CA 1
ATOM 1211 C C . GLN A 1 160 ? 2.11347 21.74037 21.06589 1.000 52.08782 160 GLN A C 1
ATOM 1212 O O . GLN A 1 160 ? 3.02146 22.41437 21.56291 1.000 49.63490 160 GLN A O 1
ATOM 1218 N N . THR A 1 161 ? 1.95150 21.58039 19.75388 1.000 54.03543 161 THR A N 1
ATOM 1219 C CA . THR A 1 161 ? 2.83851 22.19741 18.77791 1.000 53.49589 161 THR A CA 1
ATOM 1220 C C . THR A 1 161 ? 2.37650 23.61441 18.46692 1.000 54.36704 161 THR A C 1
ATOM 1221 O O . THR A 1 161 ? 1.24150 23.83041 18.02890 1.000 56.40939 161 THR A O 1
ATOM 1225 N N . PHE A 1 162 ? 3.26048 24.56842 18.72895 1.000 53.18269 162 PHE A N 1
ATOM 1226 C CA . PHE A 1 162 ? 3.13248 25.95542 18.31597 1.000 53.96436 162 PHE A CA 1
ATOM 1227 C C . PHE A 1 162 ? 4.15049 26.22145 17.22399 1.000 53.23533 162 PHE A C 1
ATOM 1228 O O . PHE A 1 162 ? 5.27850 25.72146 17.28800 1.000 51.40090 162 PHE A O 1
ATOM 1236 N N . LEU A 1 163 ? 3.76550 27.01046 16.22399 1.000 54.14597 163 LEU A N 1
ATOM 1237 C CA . LEU A 1 163 ? 4.74251 27.57148 15.30602 1.000 53.61169 163 LEU A CA 1
ATOM 1238 C C . LEU A 1 163 ? 5.39649 28.77348 15.97304 1.000 51.60356 163 LEU A C 1
ATOM 1239 O O . LEU A 1 163 ? 4.71347 29.58346 16.60704 1.000 51.77989 163 LEU A O 1
ATOM 1244 N N . LYS A 1 164 ? 6.72049 28.88049 15.84607 1.000 52.47734 164 LYS A N 1
ATOM 1245 C CA . LYS A 1 164 ? 7.46647 29.94749 16.50310 1.000 51.08770 164 LYS A CA 1
ATOM 1246 C C . LYS A 1 164 ? 7.38047 31.23450 15.68711 1.000 51.34563 164 LYS A C 1
ATOM 1247 O O . LYS A 1 164 ? 7.88448 31.30152 14.56112 1.000 51.71936 164 LYS A O 1
ATOM 1253 N N . ASP A 1 165 ? 6.76545 32.26049 16.27112 1.000 53.01688 165 ASP A N 1
ATOM 1254 C CA . ASP A 1 165 ? 6.63144 33.57450 15.63913 1.000 54.02753 165 ASP A CA 1
ATOM 1255 C C . ASP A 1 165 ? 7.89443 34.37650 15.93817 1.000 51.71673 165 ASP A C 1
ATOM 1256 O O . ASP A 1 165 ? 8.06240 34.90349 17.04118 1.000 50.38762 165 ASP A O 1
ATOM 1261 N N . GLU A 1 166 ? 8.78544 34.47053 14.95318 1.000 52.34575 166 GLU A N 1
ATOM 1262 C CA . GLU A 1 166 ? 10.10843 35.05054 15.16821 1.000 50.69555 166 GLU A CA 1
ATOM 1263 C C . GLU A 1 166 ? 10.67745 35.49156 13.82923 1.000 52.13257 166 GLU A C 1
ATOM 1264 O O . GLU A 1 166 ? 10.25048 35.03157 12.76621 1.000 53.75908 166 GLU A O 1
ATOM 1270 N N . ILE A 1 167 ? 11.67644 36.36657 13.90226 1.000 51.50618 167 ILE A N 1
ATOM 1271 C CA . ILE A 1 167 ? 12.39346 36.82060 12.71928 1.000 52.95372 167 ILE A CA 1
ATOM 1272 C C . ILE A 1 167 ? 13.41348 35.76361 12.33428 1.000 52.74317 167 ILE A C 1
ATOM 1273 O O . ILE A 1 167 ? 14.18147 35.29261 13.18029 1.000 51.19561 167 ILE A O 1
ATOM 1278 N N . ARG A 1 168 ? 13.44450 35.41163 11.05627 1.000 51.20088 168 ARG A N 1
ATOM 1279 C CA . ARG A 1 168 ? 14.33952 34.40965 10.50128 1.000 51.60882 168 ARG A CA 1
ATOM 1280 C C . ARG A 1 168 ? 14.96354 34.96167 9.23129 1.000 52.91161 168 ARG A C 1
ATOM 1281 O O . ARG A 1 168 ? 14.40854 35.87668 8.61830 1.000 53.89857 168 ARG A O 1
ATOM 1289 N N . PRO A 1 169 ? 16.10255 34.41869 8.79331 1.000 51.16140 169 PRO A N 1
ATOM 1290 C CA . PRO A 1 169 ? 16.59057 34.74772 7.44732 1.000 53.48536 169 PRO A CA 1
ATOM 1291 C C . PRO A 1 169 ? 15.50159 34.49572 6.41530 1.000 56.14357 169 PRO A C 1
ATOM 1292 O O . PRO A 1 169 ? 14.83960 33.45171 6.42927 1.000 56.38834 169 PRO A O 1
ATOM 1296 N N . MET A 1 170 ? 15.29259 35.47873 5.52731 1.000 54.70656 170 MET A N 1
ATOM 1297 C CA . MET A 1 170 ? 14.20461 35.38673 4.55729 1.000 57.64902 170 MET A CA 1
ATOM 1298 C C . MET A 1 170 ? 14.31464 34.13874 3.68727 1.000 58.97549 170 MET A C 1
ATOM 1299 O O . MET A 1 170 ? 13.29365 33.66074 3.18625 1.000 60.92573 170 MET A O 1
ATOM 1304 N N . GLU A 1 171 ? 15.52165 33.59676 3.50328 1.000 57.25160 171 GLU A N 1
ATOM 1305 C CA . GLU A 1 171 ? 15.66967 32.32177 2.80827 1.000 58.69125 171 GLU A CA 1
ATOM 1306 C C . GLU A 1 171 ? 14.97967 31.19475 3.56924 1.000 57.50426 171 GLU A C 1
ATOM 1307 O O . GLU A 1 171 ? 14.27169 30.36875 2.98222 1.000 58.61755 171 GLU A O 1
ATOM 1313 N N . LYS A 1 172 ? 15.19465 31.12674 4.88424 1.000 58.37805 172 LYS A N 1
ATOM 1314 C CA . LYS A 1 172 ? 14.50165 30.10572 5.66422 1.000 57.54374 172 LYS A CA 1
ATOM 1315 C C . LYS A 1 172 ? 12.99665 30.32770 5.60520 1.000 58.57281 172 LYS A C 1
ATOM 1316 O O . LYS A 1 172 ? 12.21766 29.36770 5.56017 1.000 59.50977 172 LYS A O 1
ATOM 1322 N N . VAL A 1 173 ? 12.57763 31.59770 5.60921 1.000 57.44110 173 VAL A N 1
ATOM 1323 C CA . VAL A 1 173 ? 11.16463 31.95069 5.53219 1.000 58.99655 173 VAL A CA 1
ATOM 1324 C C . VAL A 1 173 ? 10.55666 31.46170 4.22317 1.000 62.31800 173 VAL A C 1
ATOM 1325 O O . VAL A 1 173 ? 9.45667 30.90069 4.21014 1.000 63.87608 173 VAL A O 1
ATOM 1329 N N . ARG A 1 174 ? 11.26268 31.67772 3.10318 1.000 59.88613 174 ARG A N 1
ATOM 1330 C CA . ARG A 1 174 ? 10.77970 31.25173 1.78917 1.000 63.04177 174 ARG A CA 1
ATOM 1331 C C . ARG A 1 174 ? 10.66172 29.73673 1.70115 1.000 63.48656 174 ARG A C 1
ATOM 1332 O O . ARG A 1 174 ? 9.75274 29.21173 1.04012 1.000 66.01055 174 ARG A O 1
ATOM 1340 N N . ALA A 1 175 ? 11.58872 29.01673 2.33415 1.000 62.53118 175 ALA A N 1
ATOM 1341 C CA . ALA A 1 175 ? 11.58173 27.55973 2.34113 1.000 62.96018 175 ALA A CA 1
ATOM 1342 C C . ALA A 1 175 ? 10.64072 26.97071 3.38911 1.000 61.67845 175 ALA A C 1
ATOM 1343 O O . ALA A 1 175 ? 10.61073 25.74671 3.54209 1.000 61.76004 175 ALA A O 1
ATOM 1345 N N . GLY A 1 176 ? 9.88170 27.80369 4.09911 1.000 62.53645 176 GLY A N 1
ATOM 1346 C CA . GLY A 1 176 ? 8.96469 27.30367 5.10508 1.000 61.73109 176 GLY A CA 1
ATOM 1347 C C . GLY A 1 176 ? 9.62867 26.68666 6.31809 1.000 58.82811 176 GLY A C 1
ATOM 1348 O O . GLY A 1 176 ? 8.98567 25.91464 7.03706 1.000 58.37016 176 GLY A O 1
ATOM 1349 N N . LYS A 1 177 ? 10.89867 27.01567 6.57211 1.000 60.40724 177 LYS A N 1
ATOM 1350 C CA . LYS A 1 177 ? 11.66465 26.45966 7.68912 1.000 57.78324 177 LYS A CA 1
ATOM 1351 C C . LYS A 1 177 ? 11.30262 27.18964 8.98712 1.000 55.19083 177 LYS A C 1
ATOM 1352 O O . LYS A 1 177 ? 12.14660 27.76564 9.68414 1.000 53.09058 177 LYS A O 1
ATOM 1358 N N . THR A 1 178 ? 10.00262 27.18962 9.27510 1.000 54.75130 178 THR A N 1
ATOM 1359 C CA . THR A 1 178 ? 9.47859 27.71860 10.52210 1.000 52.75633 178 THR A CA 1
ATOM 1360 C C . THR A 1 178 ? 9.74158 26.73058 11.64709 1.000 50.94032 178 THR A C 1
ATOM 1361 O O . THR A 1 178 ? 9.54160 25.52258 11.47807 1.000 51.42722 178 THR A O 1
ATOM 1365 N N . ARG A 1 179 ? 10.25756 27.23657 12.76811 1.000 51.57460 179 ARG A N 1
ATOM 1366 C CA . ARG A 1 179 ? 10.54755 26.40756 13.92910 1.000 49.97178 179 ARG A CA 1
ATOM 1367 C C . ARG A 1 179 ? 9.26454 26.16254 14.72307 1.000 50.20602 179 ARG A C 1
ATOM 1368 O O . ARG A 1 179 ? 8.29353 26.92353 14.64107 1.000 50.77451 179 ARG A O 1
ATOM 1376 N N . ILE A 1 180 ? 9.27553 25.09253 15.51706 1.000 49.26380 180 ILE A N 1
ATOM 1377 C CA . ILE A 1 180 ? 8.13452 24.73650 16.34703 1.000 49.92967 180 ILE A CA 1
ATOM 1378 C C . ILE A 1 180 ? 8.56150 24.75149 17.80904 1.000 47.51622 180 ILE A C 1
ATOM 1379 O O . ILE A 1 180 ? 9.70950 24.45149 18.13906 1.000 45.42913 180 ILE A O 1
ATOM 1384 N N . VAL A 1 181 ? 7.62848 25.13446 18.67903 1.000 48.42160 181 VAL A N 1
ATOM 1385 C CA . VAL A 1 181 ? 7.79446 25.02444 20.12403 1.000 46.50031 181 VAL A CA 1
ATOM 1386 C C . VAL A 1 181 ? 6.85246 23.91643 20.58000 1.000 47.37410 181 VAL A C 1
ATOM 1387 O O . VAL A 1 181 ? 5.66747 23.91142 20.22298 1.000 49.13747 181 VAL A O 1
ATOM 1391 N N . ASP A 1 182 ? 7.37946 22.95442 21.32600 1.000 45.42124 182 ASP A N 1
ATOM 1392 C CA . ASP A 1 182 ? 6.55446 21.88741 21.89297 1.000 46.46347 182 ASP A CA 1
ATOM 1393 C C . ASP A 1 182 ? 6.20643 22.30538 23.31297 1.000 45.61600 182 ASP A C 1
ATOM 1394 O O . ASP A 1 182 ? 7.05441 22.27038 24.20298 1.000 43.64207 182 ASP A O 1
ATOM 1399 N N . VAL A 1 183 ? 4.97242 22.75637 23.51195 1.000 46.07395 183 VAL A N 1
ATOM 1400 C CA . VAL A 1 183 ? 4.50039 23.26334 24.79995 1.000 45.72127 183 VAL A CA 1
ATOM 1401 C C . VAL A 1 183 ? 4.01639 22.08833 25.64593 1.000 45.96867 183 VAL A C 1
ATOM 1402 O O . VAL A 1 183 ? 2.95040 21.53232 25.38190 1.000 47.62413 183 VAL A O 1
ATOM 1406 N N . LEU A 1 184 ? 4.78038 21.72932 26.68593 1.000 43.53154 184 LEU A N 1
ATOM 1407 C CA . LEU A 1 184 ? 4.35537 20.64330 27.57291 1.000 44.25531 184 LEU A CA 1
ATOM 1408 C C . LEU A 1 184 ? 3.26235 21.11828 28.54590 1.000 44.93960 184 LEU A C 1
ATOM 1409 O O . LEU A 1 184 ? 3.07434 22.32227 28.75091 1.000 44.93433 184 LEU A O 1
ATOM 1414 N N . PRO A 1 185 ? 2.49435 20.19426 29.13987 1.000 44.55797 185 PRO A N 1
ATOM 1415 C CA . PRO A 1 185 ? 1.48033 20.61424 30.12386 1.000 45.54230 185 PRO A CA 1
ATOM 1416 C C . PRO A 1 185 ? 2.14330 21.28023 31.31688 1.000 43.36046 185 PRO A C 1
ATOM 1417 O O . PRO A 1 185 ? 3.24330 20.90323 31.72690 1.000 40.90490 185 PRO A O 1
ATOM 1421 N N . VAL A 1 186 ? 1.47228 22.29921 31.86889 1.000 43.55522 186 VAL A N 1
ATOM 1422 C CA . VAL A 1 186 ? 2.11226 23.06021 32.94291 1.000 42.10505 186 VAL A CA 1
ATOM 1423 C C . VAL A 1 186 ? 2.46825 22.16919 34.13390 1.000 41.23389 186 VAL A C 1
ATOM 1424 O O . VAL A 1 186 ? 3.50323 22.38119 34.78192 1.000 38.68622 186 VAL A O 1
ATOM 1428 N N . GLU A 1 187 ? 1.66425 21.13418 34.41287 1.000 41.78133 187 GLU A N 1
ATOM 1429 C CA . GLU A 1 187 ? 1.96424 20.26917 35.56287 1.000 41.41023 187 GLU A CA 1
ATOM 1430 C C . GLU A 1 187 ? 3.20326 19.41718 35.32288 1.000 39.14680 187 GLU A C 1
ATOM 1431 O O . GLU A 1 187 ? 3.82924 18.95218 36.28788 1.000 37.78348 187 GLU A O 1
ATOM 1437 N N . HIS A 1 188 ? 3.54328 19.15820 34.05688 1.000 40.89964 188 HIS A N 1
ATOM 1438 C CA . HIS A 1 188 ? 4.74729 18.39122 33.75489 1.000 39.14154 188 HIS A CA 1
ATOM 1439 C C . HIS A 1 188 ? 5.98328 19.24623 34.00092 1.000 37.08603 188 HIS A C 1
ATOM 1440 O O . HIS A 1 188 ? 6.98027 18.78223 34.58093 1.000 35.69902 188 HIS A O 1
ATOM 1447 N N . ILE A 1 189 ? 5.92527 20.50824 33.56094 1.000 37.77032 189 ILE A N 1
ATOM 1448 C CA . ILE A 1 189 ? 6.95726 21.48624 33.88697 1.000 36.17013 189 ILE A CA 1
ATOM 1449 C C . ILE A 1 189 ? 7.11323 21.59122 35.39697 1.000 36.13328 189 ILE A C 1
ATOM 1450 O O . ILE A 1 189 ? 8.22622 21.57723 35.93199 1.000 34.55414 189 ILE A O 1
ATOM 1455 N N . LEU A 1 190 ? 5.98022 21.69820 36.10095 1.000 36.03327 190 LEU A N 1
ATOM 1456 C CA . LEU A 1 190 ? 5.98619 21.79318 37.55896 1.000 36.31225 190 LEU A CA 1
ATOM 1457 C C . LEU A 1 190 ? 6.71819 20.61818 38.18995 1.000 35.19369 190 LEU A C 1
ATOM 1458 O O . LEU A 1 190 ? 7.67018 20.79718 38.96397 1.000 33.93828 190 LEU A O 1
ATOM 1463 N N . TYR A 1 191 ? 6.28521 19.39618 37.86393 1.000 35.62796 191 TYR A N 1
ATOM 1464 C CA . TYR A 1 191 ? 6.88721 18.22218 38.48192 1.000 35.20948 191 TYR A CA 1
ATOM 1465 C C . TYR A 1 191 ? 8.36322 18.10020 38.11994 1.000 33.03028 191 TYR A C 1
ATOM 1466 O O . TYR A 1 191 ? 9.17221 17.66520 38.94795 1.000 31.94594 191 TYR A O 1
ATOM 1475 N N . THR A 1 192 ? 8.72324 18.44722 36.87696 1.000 33.93828 192 THR A N 1
ATOM 1476 C CA . THR A 1 192 ? 10.12925 18.40724 36.49398 1.000 32.60654 192 THR A CA 1
ATOM 1477 C C . THR A 1 192 ? 10.94222 19.35624 37.35101 1.000 31.89593 192 THR A C 1
ATOM 1478 O O . THR A 1 192 ? 12.05822 19.03124 37.77202 1.000 30.88528 192 THR A O 1
ATOM 1482 N N . ARG A 1 193 ? 10.39620 20.54423 37.62301 1.000 33.18029 193 ARG A N 1
ATOM 1483 C CA . ARG A 1 193 ? 11.10618 21.48722 38.47904 1.000 32.77498 193 ARG A CA 1
ATOM 1484 C C . ARG A 1 193 ? 11.18816 20.97520 39.91003 1.000 33.15661 193 ARG A C 1
ATOM 1485 O O . ARG A 1 193 ? 12.15215 21.27920 40.62705 1.000 32.34862 193 ARG A O 1
ATOM 1493 N N . MET A 1 194 ? 10.18816 20.20519 40.34601 1.000 32.20386 194 MET A N 1
ATOM 1494 C CA . MET A 1 194 ? 10.26615 19.57817 41.66600 1.000 32.91184 194 MET A CA 1
ATOM 1495 C C . MET A 1 194 ? 11.41316 18.58218 41.69200 1.000 31.48535 194 MET A C 1
ATOM 1496 O O . MET A 1 194 ? 12.26614 18.60918 42.58902 1.000 30.77474 194 MET A O 1
ATOM 1501 N N . MET A 1 195 ? 11.47018 17.73520 40.65899 1.000 30.63262 195 MET A N 1
ATOM 1502 C CA . MET A 1 195 ? 12.42119 16.63121 40.59699 1.000 30.08519 195 MET A CA 1
ATOM 1503 C C . MET A 1 195 ? 13.85719 17.12422 40.46202 1.000 28.65607 195 MET A C 1
ATOM 1504 O O . MET A 1 195 ? 14.76519 16.54122 41.06603 1.000 28.71134 195 MET A O 1
ATOM 1509 N N . ILE A 1 196 ? 14.10619 18.15024 39.63904 1.000 29.15613 196 ILE A N 1
ATOM 1510 C CA . ILE A 1 196 ? 15.48720 18.56826 39.36307 1.000 28.12442 196 ILE A CA 1
ATOM 1511 C C . ILE A 1 196 ? 15.69718 20.08326 39.45410 1.000 27.97177 196 ILE A C 1
ATOM 1512 O O . ILE A 1 196 ? 16.70218 20.60827 38.96212 1.000 26.82427 196 ILE A O 1
ATOM 1517 N N . GLY A 1 197 ? 14.77216 20.80924 40.08809 1.000 29.36405 197 GLY A N 1
ATOM 1518 C CA . GLY A 1 197 ? 14.91414 22.25824 40.13111 1.000 29.41668 197 GLY A CA 1
ATOM 1519 C C . GLY A 1 197 ? 16.11212 22.73824 40.94014 1.000 29.53249 197 GLY A C 1
ATOM 1520 O O . GLY A 1 197 ? 16.75112 23.73225 40.57817 1.000 28.86662 197 GLY A O 1
ATOM 1521 N N . ARG A 1 198 ? 16.42511 22.07423 42.06614 1.000 29.01927 198 ARG A N 1
ATOM 1522 C CA . ARG A 1 198 ? 17.59909 22.52823 42.81416 1.000 29.93254 198 ARG A CA 1
ATOM 1523 C C . ARG A 1 198 ? 18.86811 22.29925 42.00818 1.000 27.99809 198 ARG A C 1
ATOM 1524 O O . ARG A 1 198 ? 19.74510 23.16926 41.97721 1.000 27.42697 198 ARG A O 1
ATOM 1532 N N . PHE A 1 199 ? 18.95613 21.15927 41.31517 1.000 29.30615 199 PHE A N 1
ATOM 1533 C CA . PHE A 1 199 ? 20.05715 20.90729 40.37318 1.000 28.17969 199 PHE A CA 1
ATOM 1534 C C . PHE A 1 199 ? 20.14216 22.00431 39.31920 1.000 27.47435 199 PHE A C 1
ATOM 1535 O O . PHE A 1 199 ? 21.23616 22.49832 38.99723 1.000 26.55055 199 PHE A O 1
ATOM 1543 N N . CYS A 1 200 ? 18.99117 22.38130 38.74119 1.000 27.72438 200 CYS A N 1
ATOM 1544 C CA . CYS A 1 200 ? 19.00717 23.41532 37.70220 1.000 27.76649 200 CYS A CA 1
ATOM 1545 C C . CYS A 1 200 ? 19.47915 24.73531 38.27923 1.000 27.87966 200 CYS A C 1
ATOM 1546 O O . CYS A 1 200 ? 20.28015 25.44633 37.65825 1.000 27.10325 200 CYS A O 1
ATOM 1549 N N . ALA A 1 201 ? 19.02212 25.05729 39.49022 1.000 27.86650 201 ALA A N 1
ATOM 1550 C CA . ALA A 1 201 ? 19.45310 26.28129 40.15225 1.000 28.77450 201 ALA A CA 1
ATOM 1551 C C . ALA A 1 201 ? 20.95610 26.26430 40.37927 1.000 28.71134 201 ALA A C 1
ATOM 1552 O O . ALA A 1 201 ? 21.63709 27.27231 40.16830 1.000 28.81398 201 ALA A O 1
ATOM 1554 N N . GLN A 1 202 ? 21.49410 25.11930 40.80227 1.000 28.26392 202 GLN A N 1
ATOM 1555 C CA . GLN A 1 202 ? 22.93610 25.01531 41.01829 1.000 29.05612 202 GLN A CA 1
ATOM 1556 C C . GLN A 1 202 ? 23.70612 25.12534 39.69831 1.000 28.32182 202 GLN A C 1
ATOM 1557 O O . GLN A 1 202 ? 24.76311 25.76035 39.65233 1.000 29.14297 202 GLN A O 1
ATOM 1563 N N . MET A 1 203 ? 23.21815 24.48035 38.62929 1.000 28.49815 203 MET A N 1
ATOM 1564 C CA . MET A 1 203 ? 23.81817 24.65937 37.30030 1.000 28.53763 203 MET A CA 1
ATOM 1565 C C . MET A 1 203 ? 23.92316 26.13138 36.94132 1.000 28.01915 203 MET A C 1
ATOM 1566 O O . MET A 1 203 ? 24.99316 26.61040 36.54435 1.000 27.57962 203 MET A O 1
ATOM 1571 N N . HIS A 1 204 ? 22.81115 26.85537 37.05831 1.000 28.10337 204 HIS A N 1
ATOM 1572 C CA . HIS A 1 204 ? 22.79314 28.27237 36.71433 1.000 28.80609 204 HIS A CA 1
ATOM 1573 C C . HIS A 1 204 ? 23.82812 29.04137 37.51636 1.000 28.94558 204 HIS A C 1
ATOM 1574 O O . HIS A 1 204 ? 24.60512 29.81939 36.95439 1.000 28.86399 204 HIS A O 1
ATOM 1581 N N . SER A 1 205 ? 23.84510 28.82535 38.84136 1.000 28.88241 205 SER A N 1
ATOM 1582 C CA . SER A 1 205 ? 24.72307 29.53735 39.76538 1.000 30.11414 205 SER A CA 1
ATOM 1583 C C . SER A 1 205 ? 26.19508 29.21537 39.56141 1.000 30.14835 205 SER A C 1
ATOM 1584 O O . SER A 1 205 ? 27.05906 30.01137 39.95643 1.000 30.81948 205 SER A O 1
ATOM 1587 N N . ASN A 1 206 ? 26.49810 28.07338 38.96039 1.000 28.87188 206 ASN A N 1
ATOM 1588 C CA . ASN A 1 206 ? 27.86711 27.62639 38.75641 1.000 29.60092 206 ASN A CA 1
ATOM 1589 C C . ASN A 1 206 ? 28.25514 27.61742 37.28342 1.000 28.82451 206 ASN A C 1
ATOM 1590 O O . ASN A 1 206 ? 29.21415 26.92844 36.89442 1.000 28.44025 206 ASN A O 1
ATOM 1595 N N . ASN A 1 207 ? 27.55114 28.39142 36.46142 1.000 28.53763 207 ASN A N 1
ATOM 1596 C CA . ASN A 1 207 ? 27.83717 28.37645 35.03642 1.000 28.13232 207 ASN A CA 1
ATOM 1597 C C . ASN A 1 207 ? 29.29717 28.76547 34.80945 1.000 28.81135 207 ASN A C 1
ATOM 1598 O O . ASN A 1 207 ? 29.90314 29.51646 35.58447 1.000 29.06927 207 ASN A O 1
ATOM 1603 N N . GLY A 1 208 ? 29.88619 28.17449 33.78245 1.000 28.27971 208 GLY A N 1
ATOM 1604 C CA . GLY A 1 208 ? 31.26819 28.41151 33.43748 1.000 29.25088 208 GLY A CA 1
ATOM 1605 C C . GLY A 1 208 ? 31.87222 27.19252 32.76947 1.000 29.70883 208 GLY A C 1
ATOM 1606 O O . GLY A 1 208 ? 31.22023 26.15252 32.63045 1.000 28.57974 208 GLY A O 1
ATOM 1607 N N . PRO A 1 209 ? 33.14222 27.29254 32.36350 1.000 30.45365 209 PRO A N 1
ATOM 1608 C CA . PRO A 1 209 ? 33.78925 26.16156 31.65849 1.000 31.23269 209 PRO A CA 1
ATOM 1609 C C . PRO A 1 209 ? 33.92825 24.90955 32.49748 1.000 31.14321 209 PRO A C 1
ATOM 1610 O O . PRO A 1 209 ? 34.00327 23.80556 31.93246 1.000 31.57484 209 PRO A O 1
ATOM 1614 N N . GLN A 1 210 ? 34.04122 25.04753 33.82348 1.000 32.80920 210 GLN A N 1
ATOM 1615 C CA . GLN A 1 210 ? 34.29622 23.87852 34.66647 1.000 33.94618 210 GLN A CA 1
ATOM 1616 C C . GLN A 1 210 ? 33.17323 22.85251 34.53043 1.000 31.96436 210 GLN A C 1
ATOM 1617 O O . GLN A 1 210 ? 33.42525 21.64551 34.42142 1.000 32.35388 210 GLN A O 1
ATOM 1623 N N . ILE A 1 211 ? 31.92323 23.30750 34.49142 1.000 30.65368 211 ILE A N 1
ATOM 1624 C CA . ILE A 1 211 ? 30.82424 22.38649 34.22239 1.000 29.45353 211 ILE A CA 1
ATOM 1625 C C . ILE A 1 211 ? 30.41527 22.38051 32.74838 1.000 28.44815 211 ILE A C 1
ATOM 1626 O O . ILE A 1 211 ? 29.49328 21.64550 32.37936 1.000 28.26128 211 ILE A O 1
ATOM 1631 N N . GLY A 1 212 ? 31.08127 23.16553 31.89440 1.000 27.84018 212 GLY A N 1
ATOM 1632 C CA . GLY A 1 212 ? 30.75830 23.14654 30.47640 1.000 27.74280 212 GLY A CA 1
ATOM 1633 C C . GLY A 1 212 ? 29.43830 23.79353 30.10338 1.000 26.67951 212 GLY A C 1
ATOM 1634 O O . GLY A 1 212 ? 28.89432 23.49154 29.04137 1.000 26.13471 212 GLY A O 1
ATOM 1635 N N . SER A 1 213 ? 28.90827 24.67952 30.94339 1.000 28.10337 213 SER A N 1
ATOM 1636 C CA . SER A 1 213 ? 27.57327 25.24150 30.74037 1.000 27.12430 213 SER A CA 1
ATOM 1637 C C . SER A 1 213 ? 27.55225 26.75350 30.92139 1.000 27.20063 213 SER A C 1
ATOM 1638 O O . SER A 1 213 ? 28.06623 27.28349 31.91741 1.000 27.60331 213 SER A O 1
ATOM 1641 N N . ALA A 1 214 ? 26.94326 27.43851 29.96639 1.000 27.23221 214 ALA A N 1
ATOM 1642 C CA . ALA A 1 214 ? 26.69925 28.86550 30.05941 1.000 27.59015 214 ALA A CA 1
ATOM 1643 C C . ALA A 1 214 ? 25.24624 29.19148 30.37439 1.000 27.36381 214 ALA A C 1
ATOM 1644 O O . ALA A 1 214 ? 24.88022 30.37848 30.39440 1.000 27.66121 214 ALA A O 1
ATOM 1646 N N . VAL A 1 215 ? 24.40924 28.17947 30.63736 1.000 26.51897 215 VAL A N 1
ATOM 1647 C CA . VAL A 1 215 ? 23.02323 28.47345 30.99434 1.000 26.44264 215 VAL A CA 1
ATOM 1648 C C . VAL A 1 215 ? 22.99420 29.25643 32.29235 1.000 26.35579 215 VAL A C 1
ATOM 1649 O O . VAL A 1 215 ? 23.57519 28.84143 33.29936 1.000 26.37421 215 VAL A O 1
ATOM 1653 N N . GLY A 1 216 ? 22.30419 30.39743 32.27736 1.000 27.38223 216 GLY A N 1
ATOM 1654 C CA . GLY A 1 216 ? 22.22416 31.25341 33.44137 1.000 27.94282 216 GLY A CA 1
ATOM 1655 C C . GLY A 1 216 ? 23.23315 32.38042 33.43640 1.000 28.57448 216 GLY A C 1
ATOM 1656 O O . GLY A 1 216 ? 23.21213 33.22641 34.35141 1.000 28.87188 216 GLY A O 1
ATOM 1657 N N . CYS A 1 217 ? 24.11917 32.40744 32.43941 1.000 27.97177 217 CYS A N 1
ATOM 1658 C CA . CYS A 1 217 ? 25.12416 33.45546 32.39445 1.000 28.46657 217 CYS A CA 1
ATOM 1659 C C . CYS A 1 217 ? 24.47615 34.78245 32.02645 1.000 29.14034 217 CYS A C 1
ATOM 1660 O O . CYS A 1 217 ? 23.32416 34.85545 31.57644 1.000 28.84293 217 CYS A O 1
ATOM 1663 N N . ASN A 1 218 ? 25.26814 35.83146 32.22348 1.000 30.30100 218 ASN A N 1
ATOM 1664 C CA . ASN A 1 218 ? 24.95413 37.20946 31.84350 1.000 31.68538 218 ASN A CA 1
ATOM 1665 C C . ASN A 1 218 ? 26.06514 37.70049 30.93452 1.000 31.76170 218 ASN A C 1
ATOM 1666 O O . ASN A 1 218 ? 27.14513 38.07449 31.42655 1.000 32.14333 218 ASN A O 1
ATOM 1671 N N . PRO A 1 219 ? 25.83716 37.72450 29.62352 1.000 31.06688 219 PRO A N 1
ATOM 1672 C CA . PRO A 1 219 ? 26.92717 38.00953 28.68054 1.000 31.69064 219 PRO A CA 1
ATOM 1673 C C . PRO A 1 219 ? 27.65115 39.31153 28.96057 1.000 32.56706 219 PRO A C 1
ATOM 1674 O O . PRO A 1 219 ? 28.87316 39.35955 28.80559 1.000 32.81446 219 PRO A O 1
ATOM 1678 N N . ASP A 1 220 ? 26.93214 40.37152 29.35157 1.000 32.18281 220 ASP A N 1
ATOM 1679 C CA . ASP A 1 220 ? 27.59212 41.63152 29.69860 1.000 33.13555 220 ASP A CA 1
ATOM 1680 C C . ASP A 1 220 ? 28.68110 41.44652 30.73362 1.000 33.70667 220 ASP A C 1
ATOM 1681 O O . ASP A 1 220 ? 29.77310 42.01953 30.61365 1.000 34.29885 220 ASP A O 1
ATOM 1686 N N . VAL A 1 221 ? 28.39209 40.67350 31.77760 1.000 34.11988 221 VAL A N 1
ATOM 1687 C CA . VAL A 1 221 ? 29.35508 40.49149 32.86062 1.000 34.90418 221 VAL A CA 1
ATOM 1688 C C . VAL A 1 221 ? 30.29109 39.31751 32.58962 1.000 34.44360 221 VAL A C 1
ATOM 1689 O O . VAL A 1 221 ? 31.49909 39.40752 32.84264 1.000 35.90694 221 VAL A O 1
ATOM 1693 N N . ASP A 1 222 ? 29.77711 38.21451 32.04459 1.000 33.16713 222 ASP A N 1
ATOM 1694 C CA . ASP A 1 222 ? 30.51413 36.95352 31.99059 1.000 32.70918 222 ASP A CA 1
ATOM 1695 C C . ASP A 1 222 ? 31.39815 3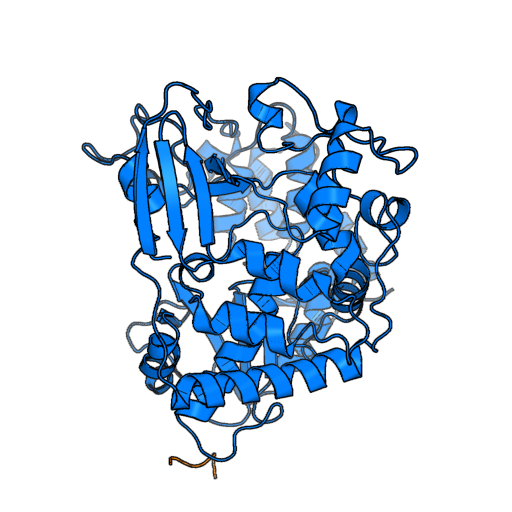6.80754 30.75960 1.000 33.12766 222 ASP A C 1
ATOM 1696 O O . ASP A 1 222 ? 32.23416 35.89155 30.72360 1.000 33.52507 222 ASP A O 1
ATOM 1701 N N . TRP A 1 223 ? 31.23616 37.66156 29.74561 1.000 32.84341 223 TRP A N 1
ATOM 1702 C CA . TRP A 1 223 ? 32.12518 37.56358 28.58962 1.000 33.72246 223 TRP A CA 1
ATOM 1703 C C . TRP A 1 223 ? 33.58617 37.74759 28.98665 1.000 35.78850 223 TRP A C 1
ATOM 1704 O O . TRP A 1 223 ? 34.47519 37.13361 28.38366 1.000 36.79389 223 TRP A O 1
ATOM 1715 N N . GLN A 1 224 ? 33.85714 38.58458 29.98967 1.000 34.76206 224 GLN A N 1
ATOM 1716 C CA . GLN A 1 224 ? 35.23413 38.75559 30.45869 1.000 36.85179 224 GLN A CA 1
ATOM 1717 C C . GLN A 1 224 ? 35.77614 37.45259 31.01468 1.000 36.98601 224 GLN A C 1
ATOM 1718 O O . GLN A 1 224 ? 36.89615 37.02960 30.70270 1.000 38.11510 224 GLN A O 1
ATOM 1724 N N . ARG A 1 225 ? 34.97613 36.81457 31.85566 1.000 36.13328 225 ARG A N 1
ATOM 1725 C CA . ARG A 1 225 ? 35.32713 35.54756 32.47065 1.000 36.20434 225 ARG A CA 1
ATOM 1726 C C . ARG A 1 225 ? 35.56616 34.47258 31.41764 1.000 35.60164 225 ARG A C 1
ATOM 1727 O O . ARG A 1 225 ? 36.57717 33.75959 31.46265 1.000 36.46227 225 ARG A O 1
ATOM 1735 N N . PHE A 1 226 ? 34.62018 34.30958 30.47262 1.000 35.40161 226 PHE A N 1
ATOM 1736 C CA . PHE A 1 226 ? 34.78321 33.26760 29.45861 1.000 34.88050 226 PHE A CA 1
ATOM 1737 C C . PHE A 1 226 ? 35.93322 33.60162 28.50963 1.000 36.80441 226 PHE A C 1
ATOM 1738 O O . PHE A 1 226 ? 36.73524 32.72464 28.16363 1.000 37.74926 226 PHE A O 1
ATOM 1746 N N . GLY A 1 227 ? 36.04222 34.86563 28.08665 1.000 35.48057 227 GLY A N 1
ATOM 1747 C CA . GLY A 1 227 ? 37.07123 35.22366 27.11768 1.000 37.68347 227 GLY A CA 1
ATOM 1748 C C . GLY A 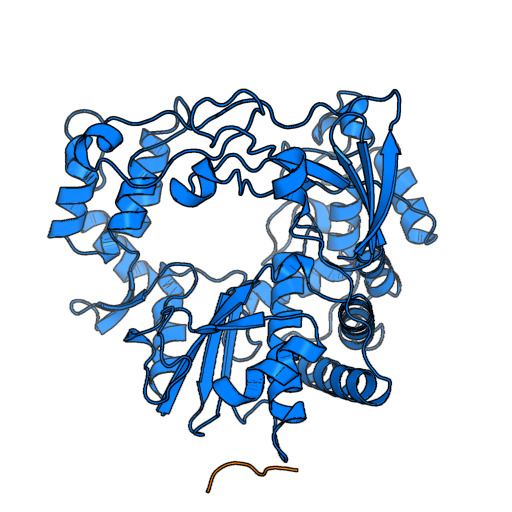1 227 ? 38.48422 35.01566 27.63870 1.000 39.83372 227 GLY A C 1
ATOM 1749 O O . GLY A 1 227 ? 39.32824 34.43368 26.95170 1.000 41.11809 227 GLY A O 1
ATOM 1750 N N . THR A 1 228 ? 38.76320 35.46965 28.86671 1.000 38.99415 228 THR A N 1
ATOM 1751 C CA . THR A 1 228 ? 40.10319 35.27865 29.42973 1.000 41.79448 228 THR A CA 1
ATOM 1752 C C . THR A 1 228 ? 40.42720 33.79966 29.58871 1.000 41.69974 228 THR A C 1
ATOM 1753 O O . THR A 1 228 ? 41.59221 33.39267 29.45073 1.000 43.50522 228 THR A O 1
ATOM 1757 N N . HIS A 1 229 ? 39.41621 32.97464 29.87868 1.000 40.16534 229 HIS A N 1
ATOM 1758 C CA . HIS A 1 229 ? 39.65522 31.53564 29.95267 1.000 40.00480 229 HIS A CA 1
ATOM 1759 C C . HIS A 1 229 ? 40.06725 30.98467 28.59567 1.000 41.30758 229 HIS A C 1
ATOM 1760 O O . HIS A 1 229 ? 41.16926 30.43968 28.44168 1.000 43.57101 229 HIS A O 1
ATOM 1767 N N . PHE A 1 230 ? 39.20526 31.13367 27.58465 1.000 39.20733 230 PHE A N 1
ATOM 1768 C CA . PHE A 1 230 ? 39.47829 30.52869 26.28565 1.000 40.46011 230 PHE A CA 1
ATOM 1769 C C . PHE A 1 230 ? 40.65730 31.18371 25.56368 1.000 42.98936 230 PHE A C 1
ATOM 1770 O O . PHE A 1 230 ? 41.22832 30.56973 24.65168 1.000 44.20530 230 PHE A O 1
ATOM 1778 N N . ALA A 1 231 ? 41.04528 32.40071 25.94770 1.000 40.56539 231 ALA A N 1
ATOM 1779 C CA . ALA A 1 231 ? 42.19728 33.03673 25.30073 1.000 43.77104 231 ALA A CA 1
ATOM 1780 C C . ALA A 1 231 ? 43.48629 32.25975 25.50774 1.000 46.79245 231 ALA A C 1
ATOM 1781 O O . ALA A 1 231 ? 44.43730 32.42777 24.72876 1.000 49.04799 231 ALA A O 1
ATOM 1783 N N . GLN A 1 232 ? 43.56828 31.41573 26.53173 1.000 45.91077 232 GLN A N 1
ATOM 1784 C CA . GLN A 1 232 ? 44.85628 30.82474 26.86375 1.000 49.38487 232 GLN A CA 1
ATOM 1785 C C . GLN A 1 232 ? 45.04630 29.41875 26.29873 1.000 49.42435 232 GLN A C 1
ATOM 1786 O O . GLN A 1 232 ? 46.02731 28.74176 26.64674 1.000 51.42985 232 GLN A O 1
ATOM 1792 N N . TYR A 1 233 ? 44.20332 29.00976 25.35971 1.000 48.40844 233 TYR A N 1
ATOM 1793 C CA . TYR A 1 233 ? 44.34335 27.72477 24.69369 1.000 48.81901 233 TYR A CA 1
ATOM 1794 C C . TYR A 1 233 ? 44.82137 27.92179 23.25970 1.000 50.61923 233 TYR A C 1
ATOM 1795 O O . TYR A 1 233 ? 44.57237 28.96080 22.64772 1.000 50.36130 233 TYR A O 1
ATOM 1804 N N . ARG A 1 234 ? 45.52639 26.91781 22.72470 1.000 48.34001 234 ARG A N 1
ATOM 1805 C CA . ARG A 1 234 ? 46.13641 27.08083 21.40172 1.000 50.70871 234 ARG A CA 1
ATOM 1806 C C . ARG A 1 234 ? 45.10643 26.99684 20.27470 1.000 48.78743 234 ARG A C 1
ATOM 1807 O O . ARG A 1 234 ? 45.22944 27.71285 19.26971 1.000 49.55331 234 ARG A O 1
ATOM 1815 N N . ASN A 1 235 ? 44.08844 26.15082 20.41967 1.000 49.10326 235 ASN A N 1
ATOM 1816 C CA . ASN A 1 235 ? 43.06646 25.95783 19.39865 1.000 47.56097 235 ASN A CA 1
ATOM 1817 C C . ASN A 1 235 ? 41.69345 26.16380 20.00463 1.000 44.02370 235 ASN A C 1
ATOM 1818 O O . ASN A 1 235 ? 41.42143 25.67279 21.10162 1.000 41.71553 235 ASN A O 1
ATOM 1823 N N . VAL A 1 236 ? 40.83445 26.86781 19.27362 1.000 46.87404 236 VAL A N 1
ATOM 1824 C CA . VAL A 1 236 ? 39.44744 27.09378 19.66360 1.000 44.17372 236 VAL A CA 1
ATOM 1825 C C . VAL A 1 236 ? 38.56647 26.74479 18.47758 1.000 44.43691 236 VAL A C 1
ATOM 1826 O O . VAL A 1 236 ? 38.88348 27.10481 17.33859 1.000 46.19501 236 VAL A O 1
ATOM 1830 N N . TRP A 1 237 ? 37.47347 26.02578 18.74255 1.000 41.76027 237 TRP A N 1
ATOM 1831 C CA . TRP A 1 237 ? 36.52549 25.71078 17.64853 1.000 42.42088 237 TRP A CA 1
ATOM 1832 C C . TRP A 1 237 ? 35.09248 26.09876 18.01851 1.000 40.79700 237 TRP A C 1
ATOM 1833 O O . TRP A 1 237 ? 34.73646 25.94774 19.18250 1.000 38.77570 237 TRP A O 1
ATOM 1844 N N . ASP A 1 238 ? 34.37249 26.51477 16.99751 1.000 45.65021 238 ASP A N 1
ATOM 1845 C CA . ASP A 1 238 ? 32.92549 26.72975 17.24049 1.000 45.13962 238 ASP A CA 1
ATOM 1846 C C . ASP A 1 238 ? 32.24451 25.79276 16.25646 1.000 45.64495 238 ASP A C 1
ATOM 1847 O O . ASP A 1 238 ? 32.51153 25.90478 15.05047 1.000 47.56623 238 ASP A O 1
ATOM 1852 N N . VAL A 1 239 ? 31.35051 25.02374 16.87443 1.000 45.00276 239 VAL A N 1
ATOM 1853 C CA . VAL A 1 239 ? 30.78354 23.92574 16.05341 1.000 45.65547 239 VAL A CA 1
ATOM 1854 C C . VAL A 1 239 ? 29.28554 24.09173 15.86339 1.000 44.53166 239 VAL A C 1
ATOM 1855 O O . VAL A 1 239 ? 28.60352 24.45171 16.82538 1.000 42.87093 239 VAL A O 1
ATOM 1859 N N . ASP A 1 240 ? 28.81356 23.84274 14.65237 1.000 46.13185 240 ASP A N 1
ATOM 1860 C CA . ASP A 1 240 ? 27.38757 23.87473 14.33735 1.000 45.51072 240 ASP A CA 1
ATOM 1861 C C . ASP A 1 240 ? 26.86558 22.45173 14.26432 1.000 45.42124 240 ASP A C 1
ATOM 1862 O O . ASP A 1 240 ? 27.52360 21.57474 13.70032 1.000 46.96879 240 ASP A O 1
ATOM 1867 N N . TYR A 1 241 ? 25.68958 22.22171 14.84330 1.000 43.06043 241 TYR A N 1
ATOM 1868 C CA . TYR A 1 241 ? 24.96159 20.97470 14.68027 1.000 43.29730 241 TYR A CA 1
ATOM 1869 C C . TYR A 1 241 ? 23.77460 21.19670 13.75725 1.000 44.49481 241 TYR A C 1
ATOM 1870 O O . TYR A 1 241 ? 23.20059 22.28470 13.72326 1.000 44.95276 241 TYR A O 1
ATOM 1879 N N . SER A 1 242 ? 23.36763 20.14571 13.05423 1.000 45.06856 242 SER A N 1
ATOM 1880 C CA . SER A 1 242 ? 22.12364 20.16671 12.30221 1.000 45.90024 242 SER A CA 1
ATOM 1881 C C . SER A 1 242 ? 21.01263 19.53768 13.13718 1.000 44.08950 242 SER A C 1
ATOM 1882 O O . SER A 1 242 ? 21.07064 18.34368 13.44517 1.000 44.55008 242 SER A O 1
ATOM 1885 N N . ALA A 1 243 ? 19.99162 20.32767 13.45217 1.000 42.46825 243 ALA A N 1
ATOM 1886 C CA . ALA A 1 243 ? 18.82561 19.84864 14.18715 1.000 41.54972 243 ALA A CA 1
ATOM 1887 C C . ALA A 1 243 ? 19.26760 19.09263 15.43914 1.000 39.52842 243 ALA A C 1
ATOM 1888 O O . ALA A 1 243 ? 18.95061 17.91563 15.64212 1.000 39.98637 243 ALA A O 1
ATOM 1890 N N . PHE A 1 244 ? 20.04058 19.78663 16.27117 1.000 39.64423 244 PHE A N 1
ATOM 1891 C CA . PHE A 1 244 ? 20.60956 19.13462 17.47517 1.000 38.20195 244 PHE A CA 1
ATOM 1892 C C . PHE A 1 244 ? 19.52355 18.54559 18.36714 1.000 37.79137 244 PHE A C 1
ATOM 1893 O O . PHE A 1 244 ? 19.68956 17.38859 18.79013 1.000 37.46765 244 PHE A O 1
ATOM 1901 N N . ASP A 1 245 ? 18.41554 19.26358 18.58213 1.000 37.44660 245 ASP A N 1
ATOM 1902 C CA . ASP A 1 245 ? 17.48453 18.77655 19.59611 1.000 37.85454 245 ASP A CA 1
ATOM 1903 C C . ASP A 1 245 ? 16.71055 17.58755 19.07208 1.000 39.27050 245 ASP A C 1
ATOM 1904 O O . ASP A 1 245 ? 16.37555 16.67154 19.83006 1.000 39.53106 245 ASP A O 1
ATOM 1909 N N . ALA A 1 246 ? 16.39757 17.59757 17.77307 1.000 38.89940 246 ALA A N 1
ATOM 1910 C CA . ALA A 1 246 ? 15.60160 16.52357 17.19505 1.000 40.67067 246 ALA A CA 1
ATOM 1911 C C . ALA A 1 246 ? 16.40361 15.24658 17.03104 1.000 41.13914 246 ALA A C 1
ATOM 1912 O O . ALA A 1 246 ? 15.81262 14.16357 16.98402 1.000 42.71302 246 ALA A O 1
ATOM 1914 N N . ASN A 1 247 ? 17.72561 15.34359 16.95607 1.000 39.58106 247 ASN A N 1
ATOM 1915 C CA . ASN A 1 247 ? 18.55963 14.20361 16.61906 1.000 40.26799 247 ASN A CA 1
ATOM 1916 C C . ASN A 1 247 ? 19.18762 13.52260 17.82807 1.000 38.49409 247 ASN A C 1
ATOM 1917 O O . ASN A 1 247 ? 19.92263 12.53961 17.65206 1.000 38.75728 247 ASN A O 1
ATOM 1922 N N . HIS A 1 248 ? 18.85759 13.99258 19.03607 1.000 38.59147 248 HIS A N 1
ATOM 1923 C CA . HIS A 1 248 ? 19.30958 13.26756 20.25106 1.000 37.34658 248 HIS A CA 1
ATOM 1924 C C . HIS A 1 248 ? 18.63959 11.89756 20.19603 1.000 38.39145 248 HIS A C 1
ATOM 1925 O O . HIS A 1 248 ? 17.39359 11.86455 20.16201 1.000 39.13364 248 HIS A O 1
ATOM 1932 N N . CYS A 1 249 ? 19.41360 10.81157 20.18403 1.000 37.44660 249 CYS A N 1
ATOM 1933 C CA . CYS A 1 249 ? 18.79462 9.50756 19.97700 1.000 39.02310 249 CYS A CA 1
ATOM 1934 C C . CYS A 1 249 ? 18.32261 8.90554 21.29899 1.000 38.04667 249 CYS A C 1
ATOM 1935 O O . CYS A 1 249 ? 18.79758 9.26953 22.38100 1.000 35.98589 249 CYS A O 1
ATOM 1938 N N . SER A 1 250 ? 17.36762 7.96553 21.18996 1.000 38.85992 250 SER A N 1
ATOM 1939 C CA . SER A 1 250 ? 16.75260 7.36651 22.37694 1.000 38.75201 250 SER A CA 1
ATOM 1940 C C . SER A 1 250 ? 17.79859 6.75451 23.29195 1.000 38.02298 250 SER A C 1
ATOM 1941 O O . SER A 1 250 ? 17.70257 6.86349 24.51895 1.000 36.85179 250 SER A O 1
ATOM 1944 N N . ASP A 1 251 ? 18.76061 6.03052 22.70795 1.000 38.91519 251 ASP A N 1
ATOM 1945 C CA . ASP A 1 251 ? 19.82060 5.41252 23.49296 1.000 38.68885 251 ASP A CA 1
ATOM 1946 C C . ASP A 1 251 ? 20.59458 6.46452 24.27799 1.000 36.58860 251 ASP A C 1
ATOM 1947 O O . ASP A 1 251 ? 20.82456 6.31451 25.48199 1.000 35.39372 251 ASP A O 1
ATOM 1952 N N . ALA A 1 252 ? 20.97458 7.55653 23.61801 1.000 37.24394 252 ALA A N 1
ATOM 1953 C CA . ALA A 1 252 ? 21.77656 8.57153 24.29904 1.000 35.39635 252 ALA A CA 1
ATOM 1954 C C . ALA A 1 252 ? 20.96853 9.31451 25.35704 1.000 33.80142 252 ALA A C 1
ATOM 1955 O O . ALA A 1 252 ? 21.50951 9.65850 26.41805 1.000 32.72498 252 ALA A O 1
ATOM 1957 N N . MET A 1 253 ? 19.68253 9.59650 25.10102 1.000 35.11737 253 MET A N 1
ATOM 1958 C CA . MET A 1 253 ? 18.91351 10.33448 26.10902 1.000 33.61456 253 MET A CA 1
ATOM 1959 C C . MET A 1 253 ? 18.68550 9.47246 27.34500 1.000 32.99080 253 MET A C 1
ATOM 1960 O O . MET A 1 253 ? 18.85147 9.93844 28.47801 1.000 31.94067 253 MET A O 1
ATOM 1965 N N . ASN A 1 254 ? 18.31251 8.20146 27.13498 1.000 32.84604 254 ASN A N 1
ATOM 1966 C CA . ASN A 1 254 ? 18.04850 7.28244 28.24096 1.000 33.03291 254 ASN A CA 1
ATOM 1967 C C . ASN A 1 254 ? 19.29049 7.07344 29.09298 1.000 32.24597 254 ASN A C 1
ATOM 1968 O O . ASN A 1 254 ? 19.21647 7.10342 30.32098 1.000 31.41429 254 ASN A O 1
ATOM 1973 N N . ILE A 1 255 ? 20.43851 6.83046 28.45499 1.000 32.01700 255 ILE A N 1
ATOM 1974 C CA . ILE A 1 255 ? 21.67449 6.62246 29.20201 1.000 31.44588 255 ILE A CA 1
ATOM 1975 C C . ILE A 1 255 ? 22.07947 7.88946 29.94604 1.000 29.56933 255 ILE A C 1
ATOM 1976 O O . ILE A 1 255 ? 22.49645 7.83345 31.11104 1.000 28.99558 255 ILE A O 1
ATOM 1981 N N . MET A 1 256 ? 21.98047 9.04947 29.30305 1.000 31.07478 256 MET A N 1
ATOM 1982 C CA . MET A 1 256 ? 22.35844 10.27146 30.00707 1.000 29.60618 256 MET A CA 1
ATOM 1983 C C . MET A 1 256 ? 21.47842 10.46743 31.23406 1.000 28.66396 256 MET A C 1
ATOM 1984 O O . MET A 1 256 ? 21.98040 10.75742 32.32307 1.000 27.05061 256 MET A O 1
ATOM 1989 N N . PHE A 1 257 ? 20.15342 10.30642 31.09104 1.000 29.01664 257 PHE A N 1
ATOM 1990 C CA . PHE A 1 257 ? 19.28140 10.45240 32.25802 1.000 29.01401 257 PHE A CA 1
ATOM 1991 C C . PHE A 1 257 ? 19.66139 9.45138 33.34902 1.000 29.39300 257 PHE A C 1
ATOM 1992 O O . PHE A 1 257 ? 19.68037 9.78437 34.53902 1.000 28.90610 257 PHE A O 1
ATOM 2000 N N . GLU A 1 258 ? 19.99741 8.22139 32.95200 1.000 29.22719 258 GLU A N 1
ATOM 2001 C CA . GLU A 1 258 ? 20.32541 7.17238 33.91500 1.000 29.90622 258 GLU A CA 1
ATOM 2002 C C . GLU A 1 258 ? 21.58439 7.49239 34.70002 1.000 29.16402 258 GLU A C 1
ATOM 2003 O O . GLU A 1 258 ? 21.68838 7.13037 35.87402 1.000 29.41405 258 GLU A O 1
ATOM 2009 N N . GLU A 1 259 ? 22.56640 8.13340 34.06305 1.000 29.53249 259 GLU A N 1
ATOM 2010 C CA . GLU A 1 259 ? 23.86438 8.35441 34.69507 1.000 29.10612 259 GLU A CA 1
ATOM 2011 C C . GLU A 1 259 ? 23.92736 9.69040 35.43109 1.000 28.18759 259 GLU A C 1
ATOM 2012 O O . GLU A 1 259 ? 24.59134 9.80139 36.47211 1.000 28.14022 259 GLU A O 1
ATOM 2018 N N . VAL A 1 260 ? 23.22535 10.70240 34.92209 1.000 27.77175 260 VAL A N 1
ATOM 2019 C CA . VAL A 1 260 ? 23.28533 12.00839 35.56311 1.000 27.45856 260 VAL A CA 1
ATOM 2020 C C . VAL A 1 260 ? 22.35731 12.07036 36.77610 1.000 27.51646 260 VAL A C 1
ATOM 2021 O O . VAL A 1 260 ? 22.72428 12.62435 37.81311 1.000 27.76386 260 VAL A O 1
ATOM 2025 N N . PHE A 1 261 ? 21.14832 11.52235 36.68807 1.000 27.66911 261 PHE A N 1
ATOM 2026 C CA . PHE A 1 261 ? 20.11030 11.79933 37.68506 1.000 28.03231 261 PHE A CA 1
ATOM 2027 C C . PHE A 1 261 ? 19.86429 10.62331 38.63004 1.000 29.64040 261 PHE A C 1
ATOM 2028 O O . PHE A 1 261 ? 18.72729 10.33429 39.02201 1.000 30.32995 261 PHE A O 1
ATOM 2036 N N . ARG A 1 262 ? 20.94229 9.98032 39.05605 1.000 30.54050 262 ARG A N 1
ATOM 2037 C CA . ARG A 1 262 ? 20.85829 8.80330 39.91803 1.000 32.20912 262 ARG A CA 1
ATOM 2038 C C . ARG A 1 262 ? 20.43326 9.17428 41.32603 1.000 32.80657 262 ARG A C 1
ATOM 2039 O O . ARG A 1 262 ? 20.75124 10.25128 41.84505 1.000 32.24334 262 ARG A O 1
ATOM 2047 N N . THR A 1 263 ? 19.76626 8.22826 41.98600 1.000 34.55677 263 THR A N 1
ATOM 2048 C CA . THR A 1 263 ? 19.40423 8.47824 43.36700 1.000 35.63585 263 THR A CA 1
ATOM 2049 C C . THR A 1 263 ? 20.64622 8.61824 44.23802 1.000 36.10433 263 THR A C 1
ATOM 2050 O O . THR A 1 263 ? 20.60819 9.31523 45.25603 1.000 36.57544 263 THR A O 1
ATOM 2054 N N . GLU A 1 264 ? 21.76923 8.01726 43.83203 1.000 34.73311 264 GLU A N 1
ATOM 2055 C CA . GLU A 1 264 ? 22.97721 8.15326 44.64005 1.000 35.24370 264 GLU A CA 1
ATOM 2056 C C . GLU A 1 264 ? 23.58320 9.55127 44.55108 1.000 33.80932 264 GLU A C 1
ATOM 2057 O O . GLU A 1 264 ? 24.48518 9.87027 45.33310 1.000 34.31201 264 GLU A O 1
ATOM 2063 N N . PHE A 1 265 ? 23.09021 10.40428 43.65009 1.000 32.49337 265 PHE A N 1
ATOM 2064 C CA . PHE A 1 265 ? 23.46019 11.80928 43.62111 1.000 31.64853 265 PHE A CA 1
ATOM 2065 C C . PHE A 1 265 ? 22.41017 12.70426 44.29011 1.000 31.07741 265 PHE A C 1
ATOM 2066 O O . PHE A 1 265 ? 22.46516 13.93226 44.13713 1.000 30.68263 265 PHE A O 1
ATOM 2074 N N . GLY A 1 266 ? 21.49017 12.12624 45.05908 1.000 31.31954 266 GLY A N 1
ATOM 2075 C CA . GLY A 1 266 ? 20.55314 12.90322 45.84208 1.000 31.46956 266 GLY A CA 1
ATOM 2076 C C . GLY A 1 266 ? 19.19015 13.11421 45.22406 1.000 30.98003 266 GLY A C 1
ATOM 2077 O O . GLY A 1 266 ? 18.32814 13.72719 45.87805 1.000 30.81948 266 GLY A O 1
ATOM 2078 N N . PHE A 1 267 ? 18.97118 12.64523 43.99405 1.000 30.49050 267 PHE A N 1
ATOM 2079 C CA . PHE A 1 267 ? 17.69819 12.81722 43.30703 1.000 30.30890 267 PHE A CA 1
ATOM 2080 C C . PHE A 1 267 ? 16.65819 11.81521 43.80400 1.000 31.22480 267 PHE A C 1
ATOM 2081 O O . PHE A 1 267 ? 16.97620 10.67320 44.14699 1.000 30.99319 267 PHE A O 1
ATOM 2089 N N . HIS A 1 268 ? 15.40119 12.26519 43.84198 1.000 31.21427 268 HIS A N 1
ATOM 2090 C CA . HIS A 1 268 ? 14.26019 11.36918 43.96695 1.000 32.31177 268 HIS A CA 1
ATOM 2091 C C . HIS A 1 268 ? 14.27522 10.38419 42.79694 1.000 31.86961 268 HIS A C 1
ATOM 2092 O O . HIS A 1 268 ? 14.75324 10.72122 41.71195 1.000 30.52734 268 HIS A O 1
ATOM 2099 N N . PRO A 1 269 ? 13.78723 9.15319 42.98091 1.000 33.05923 269 PRO A N 1
ATOM 2100 C CA . PRO A 1 269 ? 13.78226 8.20720 41.84890 1.000 33.20398 269 PRO A CA 1
ATOM 2101 C C . PRO A 1 269 ? 12.97628 8.69221 40.65189 1.000 33.44612 269 PRO A C 1
ATOM 2102 O O . PRO A 1 269 ? 13.27330 8.31223 39.50889 1.000 33.08818 269 PRO A O 1
ATOM 2106 N N . ASN A 1 270 ? 11.96826 9.52520 40.86289 1.000 33.99355 270 ASN A N 1
ATOM 2107 C CA . ASN A 1 270 ? 11.18628 9.96621 39.71688 1.000 34.32254 270 ASN A CA 1
ATOM 2108 C C . ASN A 1 270 ? 11.85928 11.07222 38.90891 1.000 32.36177 270 ASN A C 1
ATOM 2109 O O . ASN A 1 270 ? 11.28729 11.49823 37.90390 1.000 32.68813 270 ASN A O 1
ATOM 2114 N N . ALA A 1 271 ? 13.05527 11.53423 39.28893 1.000 31.70117 271 ALA A N 1
ATOM 2115 C CA . ALA A 1 271 ? 13.76828 12.46825 38.42496 1.000 30.59577 271 ALA A CA 1
ATOM 2116 C C . ALA A 1 271 ? 14.10331 11.80427 37.09895 1.000 30.26679 271 ALA A C 1
ATOM 2117 O O . ALA A 1 271 ? 13.80932 12.34128 36.03296 1.000 29.93780 271 ALA A O 1
ATOM 2119 N N . GLU A 1 272 ? 14.70632 10.61928 37.15595 1.000 30.83791 272 GLU A N 1
ATOM 2120 C CA . GLU A 1 272 ? 14.98535 9.87730 35.93294 1.000 30.99056 272 GLU A CA 1
ATOM 2121 C C . GLU A 1 272 ? 13.69436 9.60830 35.16592 1.000 31.83803 272 GLU A C 1
ATOM 2122 O O . GLU A 1 272 ? 13.65138 9.74331 33.93892 1.000 31.61958 272 GLU A O 1
ATOM 2128 N N . TRP A 1 273 ? 12.63635 9.19827 35.87889 1.000 32.13017 273 TRP A N 1
ATOM 2129 C CA . TRP A 1 273 ? 11.38337 8.83727 35.21287 1.000 33.58561 273 TRP A CA 1
ATOM 2130 C C . TRP A 1 273 ? 10.79737 10.01628 34.43087 1.000 33.09871 273 TRP A C 1
ATOM 2131 O O . TRP A 1 273 ? 10.46739 9.88929 33.24387 1.000 33.64614 273 TRP A O 1
ATOM 2142 N N . ILE A 1 274 ? 10.66335 11.18327 35.06889 1.000 32.43810 274 ILE A N 1
ATOM 2143 C CA . ILE A 1 274 ? 9.97035 12.27427 34.38989 1.000 32.52495 274 ILE A CA 1
ATOM 2144 C C . ILE A 1 274 ? 10.78836 12.73929 33.19491 1.000 31.76433 274 ILE A C 1
ATOM 2145 O O . ILE A 1 274 ? 10.24238 13.05330 32.12591 1.000 31.86961 274 ILE A O 1
ATOM 2150 N N . LEU A 1 275 ? 12.11836 12.71831 33.32193 1.000 31.94330 275 LEU A N 1
ATOM 2151 C CA . LEU A 1 275 ? 12.93438 13.04633 32.15895 1.000 31.40113 275 LEU A CA 1
ATOM 2152 C C . LEU A 1 275 ? 12.75441 12.02134 31.05093 1.000 32.75130 275 LEU A C 1
ATOM 2153 O O . LEU A 1 275 ? 12.74742 12.37936 29.87294 1.000 32.81709 275 LEU A O 1
ATOM 2158 N N . LYS A 1 276 ? 12.60941 10.74134 31.40591 1.000 32.35651 276 LYS A N 1
ATOM 2159 C CA . LYS A 1 276 ? 12.45744 9.72035 30.37190 1.000 33.91459 276 LYS A CA 1
ATOM 2160 C C . LYS A 1 276 ? 11.11945 9.81935 29.64588 1.000 35.62532 276 LYS A C 1
ATOM 2161 O O . LYS A 1 276 ? 11.00448 9.30536 28.52587 1.000 36.75704 276 LYS A O 1
ATOM 2167 N N . THR A 1 277 ? 10.10644 10.47633 30.23587 1.000 34.54098 277 THR A N 1
ATOM 2168 C CA . THR A 1 277 ? 8.85145 10.67332 29.49685 1.000 36.58333 277 THR A CA 1
ATOM 2169 C C . THR A 1 277 ? 9.02846 11.57034 28.28886 1.000 36.69651 277 THR A C 1
ATOM 2170 O O . THR A 1 277 ? 8.06847 11.75334 27.52085 1.000 38.35460 277 THR A O 1
ATOM 2174 N N . LEU A 1 278 ? 10.21445 12.15936 28.11789 1.000 37.61767 278 LEU A N 1
ATOM 2175 C CA . LEU A 1 278 ? 10.49146 13.05338 26.99891 1.000 37.57029 278 LEU A CA 1
ATOM 2176 C C . LEU A 1 278 ? 10.96049 12.32840 25.74191 1.000 38.59673 278 LEU A C 1
ATOM 2177 O O . LEU A 1 278 ? 11.12550 12.97542 24.68892 1.000 38.28091 278 LEU A O 1
ATOM 2182 N N . VAL A 1 279 ? 11.21251 11.02540 25.83689 1.000 37.76769 279 VAL A N 1
ATOM 2183 C CA . VAL A 1 279 ? 11.86853 10.28542 24.76289 1.000 39.02573 279 VAL A CA 1
ATOM 2184 C C . VAL A 1 279 ? 10.86155 9.88343 23.69387 1.000 41.40496 279 VAL A C 1
ATOM 2185 O O . VAL A 1 279 ? 11.04457 10.18845 22.51488 1.000 42.18927 279 VAL A O 1
ATOM 2189 N N . ASN A 1 280 ? 9.78355 9.20141 24.09284 1.000 41.29179 280 ASN A N 1
ATOM 2190 C CA . ASN A 1 280 ? 8.67757 8.84741 23.20482 1.000 44.19214 280 ASN A CA 1
ATOM 2191 C C . ASN A 1 280 ? 7.50656 9.75539 23.53181 1.000 44.95539 280 ASN A C 1
ATOM 2192 O O . ASN A 1 280 ? 6.90354 9.62537 24.60680 1.000 44.92381 280 ASN A O 1
ATOM 2197 N N . THR A 1 281 ? 7.14957 10.63540 22.59682 1.000 47.02669 281 THR A N 1
ATOM 2198 C CA . THR A 1 281 ? 6.15355 11.67039 22.82782 1.000 47.77678 281 THR A CA 1
ATOM 2199 C C . THR A 1 281 ? 5.08857 11.65539 21.74280 1.000 50.96664 281 THR A C 1
ATOM 2200 O O . THR A 1 281 ? 5.28059 11.11541 20.64779 1.000 52.70895 281 THR A O 1
ATOM 2204 N N . GLU A 1 282 ? 3.97256 12.30938 22.05079 1.000 50.80609 282 GLU A N 1
ATOM 2205 C CA . GLU A 1 282 ? 2.90657 12.53538 21.09277 1.000 54.10386 282 GLU A CA 1
ATOM 2206 C C . GLU A 1 282 ? 2.72756 14.03938 20.93579 1.000 53.71433 282 GLU A C 1
ATOM 2207 O O . GLU A 1 282 ? 2.70053 14.77237 21.93180 1.000 52.51682 282 GLU A O 1
ATOM 2213 N N . HIS A 1 283 ? 2.61357 14.49740 19.69180 1.000 56.58573 283 HIS A N 1
ATOM 2214 C CA . HIS A 1 283 ? 2.51956 15.91540 19.37581 1.000 56.48309 283 HIS A CA 1
ATOM 2215 C C . HIS A 1 283 ? 1.19657 16.19940 18.68380 1.000 60.05720 283 HIS A C 1
ATOM 2216 O O . HIS A 1 283 ? 0.81360 15.48540 17.75278 1.000 62.41011 283 HIS A O 1
ATOM 2223 N N . ALA A 1 284 ? 0.50455 17.23938 19.14580 1.000 59.15446 284 ALA A N 1
ATOM 2224 C CA . ALA A 1 284 ? -0.79044 17.63638 18.60578 1.000 62.62330 284 ALA A CA 1
ATOM 2225 C C . ALA A 1 284 ? -0.61344 18.85439 17.71180 1.000 63.19968 284 ALA A C 1
ATOM 2226 O O . ALA A 1 284 ? -0.10546 19.89039 18.16083 1.000 61.17312 284 ALA A O 1
ATOM 2228 N N . TYR A 1 285 ? -1.04542 18.73440 16.45779 1.000 66.29216 285 TYR A N 1
ATOM 2229 C CA . TYR A 1 285 ? -0.96341 19.82442 15.48381 1.000 67.38966 285 TYR A CA 1
ATOM 2230 C C . TYR A 1 285 ? -2.26040 19.78642 14.67179 1.000 71.52963 285 TYR A C 1
ATOM 2231 O O . TYR A 1 285 ? -2.41437 18.93443 13.79177 1.000 73.80359 285 TYR A O 1
ATOM 2240 N N . GLU A 1 286 ? -3.20341 20.67540 15.00178 1.000 69.23462 286 GLU A N 1
ATOM 2241 C CA . GLU A 1 286 ? -4.55840 20.74539 14.40276 1.000 73.72200 286 GLU A CA 1
ATOM 2242 C C . GLU A 1 286 ? -5.27139 19.41338 14.65173 1.000 75.27218 286 GLU A C 1
ATOM 2243 O O . GLU A 1 286 ? -5.32941 18.97637 15.80972 1.000 73.84306 286 GLU A O 1
ATOM 2249 N N . ASN A 1 287 ? -5.86237 18.77039 13.63471 1.000 73.01139 287 ASN A N 1
ATOM 2250 C CA . ASN A 1 287 ? -6.36135 17.39139 13.71368 1.000 74.93793 287 ASN A CA 1
ATOM 2251 C C . ASN A 1 287 ? -5.28434 16.31040 13.62569 1.000 72.50080 287 ASN A C 1
ATOM 2252 O O . ASN A 1 287 ? -5.62233 15.12039 13.68366 1.000 73.85359 287 ASN A O 1
ATOM 2257 N N . LYS A 1 288 ? -4.01134 16.66141 13.54071 1.000 74.57999 288 LYS A N 1
ATOM 2258 C CA . LYS A 1 288 ? -2.97733 15.64142 13.45772 1.000 72.32183 288 LYS A CA 1
ATOM 2259 C C . LYS A 1 288 ? -2.48735 15.28041 14.85472 1.000 69.03459 288 LYS A C 1
ATOM 2260 O O . LYS A 1 288 ? -2.38938 16.14540 15.72873 1.000 66.66852 288 LYS A O 1
ATOM 2266 N N . ARG A 1 289 ? -2.20734 13.99341 15.06371 1.000 69.86890 289 ARG A N 1
ATOM 2267 C CA . ARG A 1 289 ? -1.54336 13.50340 16.26771 1.000 66.58956 289 ARG A CA 1
ATOM 2268 C C . ARG A 1 289 ? -0.35634 12.67842 15.80472 1.000 64.90515 289 ARG A C 1
ATOM 2269 O O . ARG A 1 289 ? -0.53232 11.59943 15.22970 1.000 66.74748 289 ARG A O 1
ATOM 2277 N N . ILE A 1 290 ? 0.84665 13.18243 16.05775 1.000 64.12085 290 ILE A N 1
ATOM 2278 C CA . ILE A 1 290 ? 2.07866 12.63245 15.51076 1.000 62.74173 290 ILE A CA 1
ATOM 2279 C C . ILE A 1 290 ? 2.87865 12.06044 16.66777 1.000 59.85454 290 ILE A C 1
ATOM 2280 O O . ILE A 1 290 ? 3.17863 12.77943 17.63078 1.000 57.67797 290 ILE A O 1
ATOM 2285 N N . THR A 1 291 ? 3.20367 10.76645 16.58975 1.000 59.61504 291 THR A N 1
ATOM 2286 C CA . THR A 1 291 ? 3.95466 10.07144 17.63076 1.000 57.24371 291 THR A CA 1
ATOM 2287 C C . THR A 1 291 ? 5.40566 9.89346 17.20578 1.000 55.54877 291 THR A C 1
ATOM 2288 O O . THR A 1 291 ? 5.67569 9.34048 16.13678 1.000 57.10685 291 THR A O 1
ATOM 2292 N N . VAL A 1 292 ? 6.33465 10.33446 18.06480 1.000 53.48536 292 VAL A N 1
ATOM 2293 C CA . VAL A 1 292 ? 7.75665 10.41648 17.74483 1.000 52.07466 292 VAL A CA 1
ATOM 2294 C C . VAL A 1 292 ? 8.55964 9.62847 18.77283 1.000 50.49553 292 VAL A C 1
ATOM 2295 O O . VAL A 1 292 ? 8.24862 9.65245 19.96882 1.000 49.42961 292 VAL A O 1
ATOM 2299 N N . GLU A 1 293 ? 9.60466 8.94149 18.31084 1.000 49.78228 293 GLU A N 1
ATOM 2300 C CA . GLU A 1 293 ? 10.56765 8.28249 19.18684 1.000 47.89522 293 GLU A CA 1
ATOM 2301 C C . GLU A 1 293 ? 11.93864 8.94150 19.05188 1.000 45.81602 293 GLU A C 1
ATOM 2302 O O . GLU A 1 293 ? 12.44766 9.10152 17.93889 1.000 46.63454 293 GLU A O 1
ATOM 2308 N N . GLY A 1 294 ? 12.52862 9.33049 20.18389 1.000 44.13950 294 GLY A N 1
ATOM 2309 C CA . GLY A 1 294 ? 13.78161 10.05151 20.18692 1.000 42.21559 294 GLY A CA 1
ATOM 2310 C C . GLY A 1 294 ? 13.57360 11.54951 20.05694 1.000 41.47866 294 GLY A C 1
ATOM 2311 O O . GLY A 1 294 ? 12.49760 12.03550 19.71293 1.000 41.81554 294 GLY A O 1
ATOM 2312 N N . GLY A 1 295 ? 14.63159 12.29951 20.35697 1.000 40.32589 295 GLY A N 1
ATOM 2313 C CA . GLY A 1 295 ? 14.58657 13.74351 20.24899 1.000 39.81267 295 GLY A CA 1
ATOM 2314 C C . GLY A 1 295 ? 14.04854 14.42149 21.50199 1.000 38.97836 295 GLY A C 1
ATOM 2315 O O . GLY A 1 295 ? 13.29654 13.84747 22.28697 1.000 39.00204 295 GLY A O 1
ATOM 2316 N N . MET A 1 296 ? 14.44953 15.72349 21.67802 1.000 39.39946 296 MET A N 1
ATOM 2317 C CA . MET A 1 296 ? 14.05350 16.48547 22.85802 1.000 38.90203 296 MET A CA 1
ATOM 2318 C C . MET A 1 296 ? 12.97449 17.48647 22.49101 1.000 40.62329 296 MET A C 1
ATOM 2319 O O . MET A 1 296 ? 13.18550 18.30548 21.57203 1.000 40.52328 296 MET A O 1
ATOM 2324 N N . PRO A 1 297 ? 11.84348 17.49944 23.19600 1.000 39.93900 297 PRO A N 1
ATOM 2325 C CA . PRO A 1 297 ? 10.86247 18.57244 22.98599 1.000 41.69184 297 PRO A CA 1
ATOM 2326 C C . PRO A 1 297 ? 11.46345 19.89244 23.45502 1.000 41.82607 297 PRO A C 1
ATOM 2327 O O . PRO A 1 297 ? 12.29044 19.92943 24.37404 1.000 40.41537 297 PRO A O 1
ATOM 2331 N N . SER A 1 298 ? 11.04545 20.99444 22.82303 1.000 41.94713 298 SER A N 1
ATOM 2332 C CA . SER A 1 298 ? 11.58943 22.29844 23.21006 1.000 42.41561 298 SER A CA 1
ATOM 2333 C C . SER A 1 298 ? 11.02040 22.84342 24.52206 1.000 42.91041 298 SER A C 1
ATOM 2334 O O . SER A 1 298 ? 11.62738 23.73241 25.13308 1.000 41.97872 298 SER A O 1
ATOM 2337 N N . GLY A 1 299 ? 9.87140 22.36340 24.97903 1.000 43.44468 299 GLY A N 1
ATOM 2338 C CA . GLY A 1 299 ? 9.21337 23.01238 26.09303 1.000 42.70775 299 GLY A CA 1
ATOM 2339 C C . GLY A 1 299 ? 9.38136 22.38336 27.45602 1.000 41.98924 299 GLY A C 1
ATOM 2340 O O . GLY A 1 299 ? 8.67934 22.79134 28.38902 1.000 41.93134 299 GLY A O 1
ATOM 2341 N N . CYS A 1 300 ? 10.25737 21.39437 27.60702 1.000 43.74998 300 CYS A N 1
ATOM 2342 C CA . CYS A 1 300 ? 10.62435 20.93935 28.94002 1.000 42.35245 300 CYS A CA 1
ATOM 2343 C C . CYS A 1 300 ? 11.16232 22.11135 29.75505 1.000 40.50749 300 CYS A C 1
ATOM 2344 O O . CYS A 1 300 ? 11.85432 22.99436 29.22807 1.000 39.52579 300 CYS A O 1
ATOM 2347 N N . SER A 1 301 ? 10.87030 22.10232 31.06104 1.000 41.30495 301 SER A N 1
ATOM 2348 C CA . SER A 1 301 ? 11.45927 23.12432 31.91907 1.000 39.69160 301 SER A CA 1
ATOM 2349 C C . SER A 1 301 ? 12.98428 23.13334 31.81109 1.000 37.11761 301 SER A C 1
ATOM 2350 O O . SER A 1 301 ? 13.61326 24.19034 31.93812 1.000 36.66229 301 SER A O 1
ATOM 2353 N N . ALA A 1 302 ? 13.59629 21.99235 31.53109 1.000 36.22276 302 ALA A N 1
ATOM 2354 C CA . ALA A 1 302 ? 15.04529 21.91536 31.54411 1.000 33.91459 302 ALA A CA 1
ATOM 2355 C C . ALA A 1 302 ? 15.62932 21.67839 30.15912 1.000 32.90131 302 ALA A C 1
ATOM 2356 O O . ALA A 1 302 ? 16.73133 21.14940 30.03913 1.000 31.55905 302 ALA A O 1
ATOM 2358 N N . THR A 1 303 ? 14.91833 22.07739 29.10311 1.000 33.53560 303 THR A N 1
ATOM 2359 C CA . THR A 1 303 ? 15.39836 21.77942 27.76012 1.000 33.33558 303 THR A CA 1
ATOM 2360 C C . THR A 1 303 ? 16.81336 22.29844 27.54315 1.000 31.77223 303 THR A C 1
ATOM 2361 O O . THR A 1 303 ? 17.68237 21.56045 27.06415 1.000 31.40640 303 THR A O 1
ATOM 2365 N N . SER A 1 304 ? 17.07434 23.55643 27.91317 1.000 31.56957 304 SER A N 1
ATOM 2366 C CA . SER A 1 304 ? 18.40234 24.13745 27.70220 1.000 30.61420 304 SER A CA 1
ATOM 2367 C C . SER A 1 304 ? 19.46133 23.36545 28.47721 1.000 29.65092 304 SER A C 1
ATOM 2368 O O . SER A 1 304 ? 20.52134 23.01747 27.93022 1.000 28.87978 304 SER A O 1
ATOM 2371 N N . ILE A 1 305 ? 19.20531 23.11843 29.77020 1.000 29.00348 305 ILE A N 1
ATOM 2372 C CA . ILE A 1 305 ? 20.17330 22.38043 30.58621 1.000 28.48236 305 ILE A CA 1
ATOM 2373 C C . ILE A 1 305 ? 20.37333 20.96344 30.04619 1.000 27.86124 305 ILE A C 1
ATOM 2374 O O . ILE A 1 305 ? 21.50334 20.45845 29.98020 1.000 27.02429 305 ILE A O 1
ATOM 2379 N N . ILE A 1 306 ? 19.28734 20.29243 29.65616 1.000 27.26643 306 ILE A N 1
ATOM 2380 C CA . ILE A 1 306 ? 19.43837 18.92744 29.14315 1.000 27.68753 306 ILE A CA 1
ATOM 2381 C C . ILE A 1 306 ? 20.23639 18.91247 27.83516 1.000 28.00073 306 ILE A C 1
ATOM 2382 O O . ILE A 1 306 ? 21.07740 18.03048 27.61416 1.000 28.07968 306 ILE A O 1
ATOM 2387 N N . ASN A 1 307 ? 19.92939 19.84048 26.92517 1.000 28.76661 307 ASN A N 1
ATOM 2388 C CA . ASN A 1 307 ? 20.70041 19.94750 25.68918 1.000 29.44564 307 ASN A CA 1
ATOM 2389 C C . ASN A 1 307 ? 22.16241 20.23951 25.96821 1.000 28.66659 307 ASN A C 1
ATOM 2390 O O . ASN A 1 307 ? 23.05342 19.71553 25.28722 1.000 29.29825 307 ASN A O 1
ATOM 2395 N N . THR A 1 308 ? 22.42638 21.06950 26.97423 1.000 27.82176 308 THR A N 1
ATOM 2396 C CA . THR A 1 308 ? 23.80337 21.41451 27.32625 1.000 27.49014 308 THR A CA 1
ATOM 2397 C C . THR A 1 308 ? 24.55937 20.19951 27.85325 1.000 27.45329 308 THR A C 1
ATOM 2398 O O . THR A 1 308 ? 25.72338 19.96553 27.49527 1.000 27.82702 308 THR A O 1
ATOM 2402 N N . ILE A 1 309 ? 23.92437 19.43749 28.75323 1.000 26.12418 309 ILE A N 1
ATOM 2403 C CA . ILE A 1 309 ? 24.54637 18.22649 29.29622 1.000 26.58477 309 ILE A CA 1
ATOM 2404 C C . ILE A 1 309 ? 24.88540 17.25351 28.17121 1.000 27.62700 309 ILE A C 1
ATOM 2405 O O . ILE A 1 309 ? 26.00441 16.71452 28.10323 1.000 28.34550 309 ILE A O 1
ATOM 2410 N N . LEU A 1 310 ? 23.93342 17.03951 27.25120 1.000 27.89019 310 LEU A N 1
ATOM 2411 C CA . LEU A 1 310 ? 24.18245 16.12653 26.13519 1.000 29.26404 310 LEU A CA 1
ATOM 2412 C C . LEU A 1 310 ? 25.34446 16.62456 25.28221 1.000 30.00623 310 LEU A C 1
ATOM 2413 O O . LEU A 1 310 ? 26.17947 15.83357 24.82122 1.000 31.01951 310 LEU A O 1
ATOM 2418 N N . ASN A 1 311 ? 25.41445 17.94156 25.05723 1.000 30.10624 311 ASN A N 1
ATOM 2419 C CA . ASN A 1 311 ? 26.50745 18.49558 24.25726 1.000 31.13531 311 ASN A CA 1
ATOM 2420 C C . ASN A 1 311 ? 27.84645 18.16459 24.89828 1.000 31.17479 311 ASN A C 1
ATOM 2421 O O . ASN A 1 311 ? 28.77246 17.70861 24.22029 1.000 32.50127 311 ASN A O 1
ATOM 2426 N N . ASN A 1 312 ? 27.96142 18.37957 26.21828 1.000 28.63501 312 ASN A N 1
ATOM 2427 C CA . ASN A 1 312 ? 29.19241 18.04657 26.92930 1.000 29.10875 312 ASN A CA 1
ATOM 2428 C C . ASN A 1 312 ? 29.54743 16.56958 26.77628 1.000 30.08519 312 ASN A C 1
ATOM 2429 O O . ASN A 1 312 ? 30.71644 16.22560 26.55630 1.000 31.70907 312 ASN A O 1
ATOM 2434 N N . ILE A 1 313 ? 28.56044 15.68057 26.91026 1.000 28.66133 313 ILE A N 1
ATOM 2435 C CA . ILE A 1 313 ? 28.86845 14.25057 26.82124 1.000 30.00886 313 ILE A CA 1
ATOM 2436 C C . ILE A 1 313 ? 29.21548 13.85760 25.38624 1.000 31.43535 313 ILE A C 1
ATOM 2437 O O . ILE A 1 313 ? 30.08950 12.99461 25.16224 1.000 32.81183 313 ILE A O 1
ATOM 2442 N N . TYR A 1 314 ? 28.58149 14.51160 24.39624 1.000 31.80118 314 TYR A N 1
ATOM 2443 C CA . TYR A 1 314 ? 28.84152 14.22263 22.98324 1.000 34.05671 314 TYR A CA 1
ATOM 2444 C C . TYR A 1 314 ? 30.29952 14.46865 22.63327 1.000 35.45688 314 TYR A C 1
ATOM 2445 O O . TYR A 1 314 ? 30.92054 13.66566 21.92927 1.000 37.27289 314 TYR A O 1
ATOM 2454 N N . VAL A 1 315 ? 30.86950 15.57265 23.13029 1.000 33.34347 315 VAL A N 1
ATOM 2455 C CA . VAL A 1 315 ? 32.25351 15.91066 22.80932 1.000 34.94893 315 VAL A CA 1
ATOM 2456 C C . VAL A 1 315 ? 33.20651 14.89867 23.42432 1.000 35.91483 315 VAL A C 1
ATOM 2457 O O . VAL A 1 315 ? 34.16052 14.46169 22.77833 1.000 37.80453 315 VAL A O 1
ATOM 2461 N N . LEU A 1 316 ? 32.97449 14.52265 24.69231 1.000 34.79628 316 LEU A N 1
ATOM 2462 C CA . LEU A 1 316 ? 33.82449 13.52965 25.33632 1.000 35.77008 316 LEU A CA 1
ATOM 2463 C C . LEU A 1 316 ? 33.71651 12.18165 24.62829 1.000 37.10971 316 LEU A C 1
ATOM 2464 O O . LEU A 1 316 ? 34.73253 11.53467 24.33630 1.000 39.28892 316 LEU A O 1
ATOM 2469 N N . TYR A 1 317 ? 32.48952 11.76265 24.31627 1.000 35.83061 317 TYR A N 1
ATOM 2470 C CA . TYR A 1 317 ? 32.27555 10.51365 23.58025 1.000 37.23341 317 TYR A CA 1
ATOM 2471 C C . TYR A 1 317 ? 32.97657 10.53368 22.21826 1.000 39.76793 317 TYR A C 1
ATOM 2472 O O . TYR A 1 317 ? 33.63859 9.56469 21.83326 1.000 41.59183 317 TYR A O 1
ATOM 2481 N N . ALA A 1 318 ? 32.82557 11.62569 21.46427 1.000 38.98889 318 ALA A N 1
ATOM 2482 C CA . ALA A 1 318 ? 33.37760 11.66071 20.11128 1.000 41.81028 318 ALA A CA 1
ATOM 2483 C C . ALA A 1 318 ? 34.89960 11.61173 20.13231 1.000 44.05002 318 ALA A C 1
ATOM 2484 O O . ALA A 1 318 ? 35.51362 10.86775 19.36031 1.000 47.29514 318 ALA A O 1
ATOM 2486 N N . LEU A 1 319 ? 35.53057 12.43273 20.98033 1.000 42.11558 319 LEU A N 1
ATOM 2487 C CA . LEU A 1 319 ? 36.98157 12.37774 21.14435 1.000 44.12371 319 LEU A CA 1
ATOM 2488 C C . LEU A 1 319 ? 37.44158 10.98374 21.57434 1.000 45.64231 319 LEU A C 1
ATOM 2489 O O . LEU A 1 319 ? 38.43359 10.45475 21.04935 1.000 48.33737 319 LEU A O 1
ATOM 2494 N N . ARG A 1 320 ? 36.71957 10.36172 22.52032 1.000 42.73144 320 ARG A N 1
ATOM 2495 C CA . ARG A 1 320 ? 37.10658 9.02271 22.98031 1.000 44.00791 320 ARG A CA 1
ATOM 2496 C C . ARG A 1 320 ? 36.83060 7.94973 21.92129 1.000 45.82392 320 ARG A C 1
ATOM 2497 O O . ARG A 1 320 ? 37.50762 6.91673 21.90129 1.000 47.70309 320 ARG A O 1
ATOM 2505 N N . ARG A 1 321 ? 35.89762 8.18773 21.00528 1.000 44.34479 321 ARG A N 1
ATOM 2506 C CA . ARG A 1 321 ? 35.57465 7.22074 19.92026 1.000 46.80824 321 ARG A CA 1
ATOM 2507 C C . ARG A 1 321 ? 36.66466 7.28177 18.83928 1.000 49.83755 321 ARG A C 1
ATOM 2508 O O . ARG A 1 321 ? 36.67969 6.38678 17.98626 1.000 51.95886 321 ARG A O 1
ATOM 2516 N N . HIS A 1 322 ? 37.55965 8.27378 18.90131 1.000 48.99535 322 HIS A N 1
ATOM 2517 C CA . HIS A 1 322 ? 38.62567 8.45780 17.91933 1.000 51.96413 322 HIS A CA 1
ATOM 2518 C C . HIS A 1 322 ? 40.02266 8.44381 18.51035 1.000 53.60906 322 HIS A C 1
ATOM 2519 O O . HIS A 1 322 ? 40.95867 8.01383 17.82436 1.000 56.76207 322 HIS A O 1
ATOM 2526 N N . TYR A 1 323 ? 40.20763 8.89679 19.75036 1.000 53.07478 323 TYR A N 1
ATOM 2527 C CA . TYR A 1 323 ? 41.54462 8.94880 20.31838 1.000 54.78552 323 TYR A CA 1
ATOM 2528 C C . TYR A 1 323 ? 41.62361 8.05278 21.54037 1.000 54.51180 323 TYR A C 1
ATOM 2529 O O . TYR A 1 323 ? 40.61160 7.73876 22.18235 1.000 52.04308 323 TYR A O 1
ATOM 2538 N N . GLU A 1 324 ? 42.85261 7.69479 21.88839 1.000 57.56743 324 GLU A N 1
ATOM 2539 C CA . GLU A 1 324 ? 43.15359 7.01878 23.13838 1.000 57.63323 324 GLU A CA 1
ATOM 2540 C C . GLU A 1 324 ? 43.59157 8.06077 24.16741 1.000 56.15936 324 GLU A C 1
ATOM 2541 O O . GLU A 1 324 ? 44.18456 9.08778 23.82043 1.000 56.95683 324 GLU A O 1
ATOM 2547 N N . GLY A 1 325 ? 43.27055 7.80074 25.43440 1.000 51.76673 325 GLY A N 1
ATOM 2548 C CA . GLY A 1 325 ? 43.73252 8.66173 26.50742 1.000 50.69818 325 GLY A CA 1
ATOM 2549 C C . GLY A 1 325 ? 42.96350 9.95672 26.70042 1.000 47.53991 325 GLY A C 1
ATOM 2550 O O . GLY A 1 325 ? 43.49648 10.89172 27.30144 1.000 47.71098 325 GLY A O 1
ATOM 2551 N N . VAL A 1 326 ? 41.73351 10.05872 26.21540 1.000 48.27158 326 VAL A N 1
ATOM 2552 C CA . VAL A 1 326 ? 41.02149 11.33571 26.28641 1.000 45.74759 326 VAL A CA 1
ATOM 2553 C C . VAL A 1 326 ? 40.35147 11.45368 27.65240 1.000 43.10254 326 VAL A C 1
ATOM 2554 O O . VAL A 1 326 ? 39.71247 10.50467 28.12737 1.000 41.99977 326 VAL A O 1
ATOM 2558 N N . GLU A 1 327 ? 40.51045 12.61767 28.29542 1.000 41.98924 327 GLU A N 1
ATOM 2559 C CA . GLU A 1 327 ? 39.95042 12.88665 29.61241 1.000 40.10218 327 GLU A CA 1
ATOM 2560 C C . GLU A 1 327 ? 39.31341 14.27164 29.59942 1.000 38.23090 327 GLU A C 1
ATOM 2561 O O . GLU A 1 327 ? 39.44642 15.02966 28.63843 1.000 37.98613 327 GLU A O 1
ATOM 2567 N N . LEU A 1 328 ? 38.60139 14.59062 30.68041 1.000 40.69698 328 LEU A N 1
ATOM 2568 C CA . LEU A 1 328 ? 37.89237 15.87361 30.75142 1.000 39.47052 328 LEU A CA 1
ATOM 2569 C C . LEU A 1 328 ? 38.83436 17.07862 30.74545 1.000 40.77331 328 LEU A C 1
ATOM 2570 O O . LEU A 1 328 ? 38.38535 18.21262 30.48046 1.000 39.93900 328 LEU A O 1
ATOM 2575 N N . ASP A 1 329 ? 40.10735 16.87363 31.06747 1.000 40.96017 329 ASP A N 1
ATOM 2576 C CA . ASP A 1 329 ? 41.13134 17.91164 31.00350 1.000 42.60248 329 ASP A CA 1
ATOM 2577 C C . ASP A 1 329 ? 41.88037 17.93467 29.67751 1.000 43.64207 329 ASP A C 1
ATOM 2578 O O . ASP A 1 329 ? 42.77736 18.76568 29.50654 1.000 45.21858 329 ASP A O 1
ATOM 2583 N N . THR A 1 330 ? 41.54439 17.05868 28.73450 1.000 40.68119 330 THR A N 1
ATOM 2584 C CA . THR A 1 330 ? 42.19241 17.11670 27.43051 1.000 42.18664 330 THR A CA 1
ATOM 2585 C C . THR A 1 330 ? 41.74441 18.34771 26.65752 1.000 41.00755 330 THR A C 1
ATOM 2586 O O . THR A 1 330 ? 42.46542 18.82673 25.77354 1.000 42.15242 330 THR A O 1
ATOM 2590 N N . TYR A 1 331 ? 40.58540 18.88469 27.01551 1.000 41.61552 331 TYR A N 1
ATOM 2591 C CA . TYR A 1 331 ? 39.99240 20.02670 26.34951 1.000 40.70488 331 TYR A CA 1
ATOM 2592 C C . TYR A 1 331 ? 39.20338 20.80467 27.39051 1.000 38.33091 331 TYR A C 1
ATOM 2593 O O . TYR A 1 331 ? 39.08736 20.39566 28.55250 1.000 37.17025 331 TYR A O 1
ATOM 2602 N N . THR A 1 332 ? 38.69037 21.95167 26.96552 1.000 38.10720 332 THR A N 1
ATOM 2603 C CA . THR A 1 332 ? 37.75035 22.72865 27.75051 1.000 36.22803 332 THR A CA 1
ATOM 2604 C C . THR A 1 332 ? 36.60136 23.11865 26.82650 1.000 34.91998 332 THR A C 1
ATOM 2605 O O . THR A 1 332 ? 36.77438 23.19767 25.61050 1.000 36.35962 332 THR A O 1
ATOM 2609 N N . MET A 1 333 ? 35.41135 23.31663 27.38548 1.000 33.73826 333 MET A N 1
ATOM 2610 C CA . MET A 1 333 ? 34.29236 23.74163 26.55647 1.000 32.57233 333 MET A CA 1
ATOM 2611 C C . MET A 1 333 ? 33.26034 24.44261 27.40246 1.000 30.66683 333 MET A C 1
ATOM 2612 O O . MET A 1 333 ? 33.21432 24.29159 28.62446 1.000 29.46932 333 MET A O 1
ATOM 2617 N N . ILE A 1 334 ? 32.43934 25.21761 26.72046 1.000 30.75632 334 ILE A N 1
ATOM 2618 C CA . ILE A 1 334 ? 31.22833 25.76459 27.31344 1.000 29.55618 334 ILE A CA 1
ATOM 2619 C C . ILE A 1 334 ? 30.12834 25.67559 26.26942 1.000 29.18771 334 ILE A C 1
ATOM 2620 O O . ILE A 1 334 ? 30.36536 25.83361 25.06443 1.000 29.62987 334 ILE A O 1
ATOM 2625 N N . SER A 1 335 ? 28.93234 25.36057 26.72840 1.000 28.75608 335 SER A N 1
ATOM 2626 C CA . SER A 1 335 ? 27.83536 25.08358 25.83238 1.000 29.11402 335 SER A CA 1
ATOM 2627 C C . SER A 1 335 ? 26.57534 25.76756 26.34136 1.000 27.99809 335 SER A C 1
ATOM 2628 O O . SER A 1 335 ? 26.42632 26.01154 27.53436 1.000 27.17431 335 SER A O 1
ATOM 2631 N N . TYR A 1 336 ? 25.68635 26.09956 25.41735 1.000 28.30339 336 TYR A N 1
ATOM 2632 C CA . TYR A 1 336 ? 24.34734 26.59254 25.75834 1.000 28.25076 336 TYR A CA 1
ATOM 2633 C C . TYR A 1 336 ? 23.40637 25.91754 24.77131 1.000 28.87188 336 TYR A C 1
ATOM 2634 O O . TYR A 1 336 ? 23.28138 26.36156 23.63332 1.000 29.17455 336 TYR A O 1
ATOM 2643 N N . GLY A 1 337 ? 22.74637 24.84753 25.20728 1.000 28.90610 337 GLY A N 1
ATOM 2644 C CA . GLY A 1 337 ? 21.97840 24.05954 24.25426 1.000 30.02202 337 GLY A CA 1
ATOM 2645 C C . GLY A 1 337 ? 22.89642 23.55856 23.16727 1.000 31.29586 337 GLY A C 1
ATOM 2646 O O . GLY A 1 337 ? 23.95842 22.99757 23.44328 1.000 31.58537 337 GLY A O 1
ATOM 2647 N N . ASP A 1 338 ? 22.52744 23.79858 21.90727 1.000 32.59338 338 ASP A N 1
ATOM 2648 C CA . ASP A 1 338 ? 23.38646 23.35460 20.81627 1.000 34.36728 338 ASP A CA 1
ATOM 2649 C C . ASP A 1 338 ? 24.61146 24.23662 20.61631 1.000 34.86734 338 ASP A C 1
ATOM 2650 O O . ASP A 1 338 ? 25.54447 23.81963 19.92232 1.000 36.37805 338 ASP A O 1
ATOM 2655 N N . ASP A 1 339 ? 24.62443 25.44061 21.17933 1.000 32.82236 339 ASP A N 1
ATOM 2656 C CA . ASP A 1 339 ? 25.75843 26.34562 21.01836 1.000 33.25925 339 ASP A CA 1
ATOM 2657 C C . ASP A 1 339 ? 26.95542 25.85162 21.82937 1.000 32.52758 339 ASP A C 1
ATOM 2658 O O . ASP A 1 339 ? 26.80240 25.36861 22.95736 1.000 31.55115 339 ASP A O 1
ATOM 2663 N N . ILE A 1 340 ? 28.15443 25.96364 21.25539 1.000 32.94342 340 ILE A N 1
ATOM 2664 C CA . ILE A 1 340 ? 29.32442 25.34465 21.87640 1.000 32.75130 340 ILE A CA 1
ATOM 2665 C C . ILE A 1 340 ? 30.59342 26.03467 21.39744 1.000 33.54086 340 ILE A C 1
ATOM 2666 O O . ILE A 1 340 ? 30.76244 26.30169 20.20844 1.000 34.33043 340 ILE A O 1
ATOM 2671 N N . VAL A 1 341 ? 31.47340 26.33066 22.34845 1.000 32.20649 341 VAL A N 1
ATOM 2672 C CA . VAL A 1 341 ? 32.87240 26.65068 22.08448 1.000 33.81195 341 VAL A CA 1
ATOM 2673 C C . VAL A 1 341 ? 33.69941 25.55668 22.74748 1.000 34.11462 341 VAL A C 1
ATOM 2674 O O . VAL A 1 341 ? 33.48839 25.25766 23.92847 1.000 33.07239 34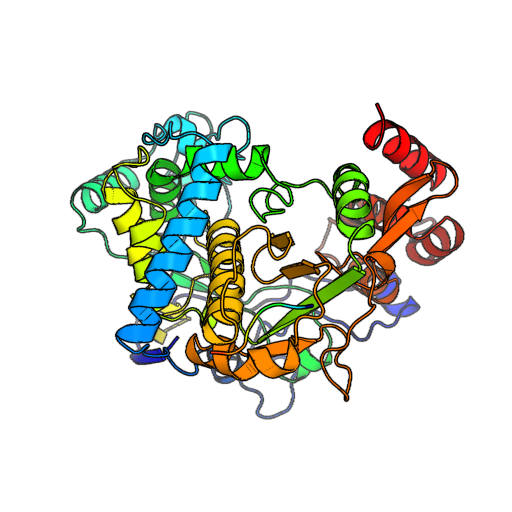1 VAL A O 1
ATOM 2678 N N . VAL A 1 342 ? 34.61642 24.93170 21.98449 1.000 35.24107 342 VAL A N 1
ATOM 2679 C CA . VAL A 1 342 ? 35.56743 23.94970 22.50649 1.000 36.20960 342 VAL A CA 1
ATOM 2680 C C . VAL A 1 342 ? 36.96842 24.50872 22.28952 1.000 37.74663 342 VAL A C 1
ATOM 2681 O O . VAL A 1 342 ? 37.20943 25.22274 21.31654 1.000 38.34670 342 VAL A O 1
ATOM 2685 N N . ALA A 1 343 ? 37.88541 24.20672 23.20453 1.000 36.95180 343 ALA A N 1
ATOM 2686 C CA . ALA A 1 343 ? 39.26941 24.65474 23.06156 1.000 39.36788 343 ALA A CA 1
ATOM 2687 C C . ALA A 1 343 ? 40.21541 23.59874 23.61357 1.000 40.74962 343 ALA A C 1
ATOM 2688 O O . ALA A 1 343 ? 39.82641 22.74872 24.42155 1.000 39.47315 343 ALA A O 1
ATOM 2690 N N . SER A 1 344 ? 41.48042 23.67376 23.19359 1.000 40.91017 344 SER A N 1
ATOM 2691 C CA . SER A 1 344 ? 42.43742 22.65176 23.60159 1.000 42.69459 344 SER A CA 1
ATOM 2692 C C . SER A 1 344 ? 43.83042 23.09478 23.17962 1.000 45.96604 344 SER A C 1
ATOM 2693 O O . SER A 1 344 ? 43.98643 23.80580 22.17963 1.000 46.89246 344 SER A O 1
ATOM 2696 N N . ASP A 1 345 ? 44.83741 22.70078 23.97063 1.000 45.72917 345 ASP A N 1
ATOM 2697 C CA . ASP A 1 345 ? 46.21942 22.87480 23.50966 1.000 49.64016 345 ASP A CA 1
ATOM 2698 C C . ASP A 1 345 ? 46.66045 21.74582 22.59565 1.000 51.72989 345 ASP A C 1
ATOM 2699 O O . ASP A 1 345 ? 47.74046 21.82184 21.99367 1.000 54.65129 345 ASP A O 1
ATOM 2704 N N . TYR A 1 346 ? 45.85946 20.69981 22.48362 1.000 49.99810 346 TYR A N 1
ATOM 2705 C CA . TYR A 1 346 ? 46.12949 19.63583 21.53961 1.000 52.09046 346 TYR A CA 1
ATOM 2706 C C . TYR A 1 346 ? 45.51951 19.98184 20.18361 1.000 51.89306 346 TYR A C 1
ATOM 2707 O O . TYR A 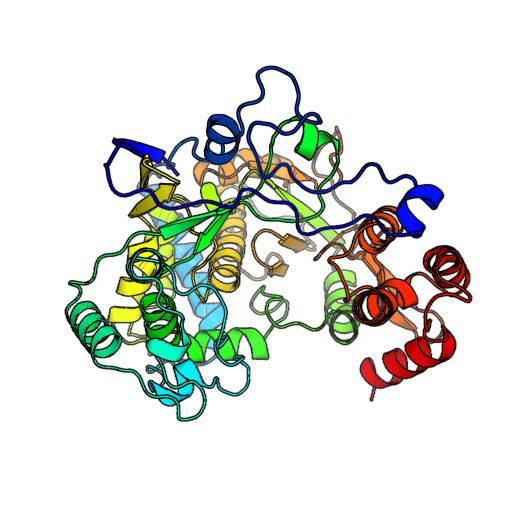1 346 ? 44.47450 20.63183 20.09760 1.000 49.22169 346 TYR A O 1
ATOM 2716 N N . ASP A 1 347 ? 46.19153 19.54286 19.11961 1.000 52.91424 347 ASP A N 1
ATOM 2717 C CA . ASP A 1 347 ? 45.70055 19.64788 17.73860 1.000 53.46431 347 ASP A CA 1
ATOM 2718 C C . ASP A 1 347 ? 44.65457 18.57687 17.44357 1.000 52.03255 347 ASP A C 1
ATOM 2719 O O . ASP A 1 347 ? 44.86659 17.63988 16.67656 1.000 54.16702 347 ASP A O 1
ATOM 2724 N N . LEU A 1 348 ? 43.48756 18.74485 18.06755 1.000 52.87476 348 LEU A N 1
ATOM 2725 C CA . LEU A 1 348 ? 42.38457 17.82184 17.84852 1.000 51.69041 348 LEU A CA 1
ATOM 2726 C C . LEU A 1 348 ? 41.83559 17.99286 16.43251 1.000 52.99320 348 LEU A C 1
ATOM 2727 O O . LEU A 1 348 ? 41.72759 19.11386 15.91753 1.000 53.48273 348 LEU A O 1
ATOM 2732 N N . ASP A 1 349 ? 41.46762 16.87186 15.81049 1.000 53.30376 349 ASP A N 1
ATOM 2733 C CA . ASP A 1 349 ? 41.04264 16.83388 14.40848 1.000 55.15135 349 ASP A CA 1
ATOM 2734 C C . ASP A 1 349 ? 39.51964 16.74286 14.36346 1.000 52.78264 349 ASP A C 1
ATOM 2735 O O . ASP A 1 349 ? 38.94365 15.65785 14.30643 1.000 52.88002 349 ASP A O 1
ATOM 2740 N N . PHE A 1 350 ? 38.85763 17.89685 14.36646 1.000 55.33032 350 PHE A N 1
ATOM 2741 C CA . PHE A 1 350 ? 37.40063 17.88784 14.35844 1.000 53.30902 350 PHE A CA 1
ATOM 2742 C C . PHE A 1 350 ? 36.83066 17.40085 13.03642 1.000 55.06450 350 PHE A C 1
ATOM 2743 O O . PHE A 1 350 ? 35.69166 16.92184 13.00839 1.000 53.41430 350 PHE A O 1
ATOM 2751 N N . GLU A 1 351 ? 37.57867 17.52387 11.93844 1.000 53.33271 351 GLU A N 1
ATOM 2752 C CA . GLU A 1 351 ? 37.14470 16.88789 10.70242 1.000 55.69615 351 GLU A CA 1
ATOM 2753 C C . GLU A 1 351 ? 37.00271 15.38588 10.89440 1.000 56.07514 351 GLU A C 1
ATOM 2754 O O . GLU A 1 351 ? 36.00073 14.78788 10.48837 1.000 55.92513 351 GLU A O 1
ATOM 2760 N N . ALA A 1 352 ? 37.99671 14.75888 11.53040 1.000 54.40389 352 ALA A N 1
ATOM 2761 C CA . ALA A 1 352 ? 37.96272 13.32388 11.77138 1.000 55.13029 352 ALA A CA 1
ATOM 2762 C C . ALA A 1 352 ? 36.86671 12.92485 12.74436 1.000 51.93781 352 ALA A C 1
ATOM 2763 O O . ALA A 1 352 ? 36.50672 11.74685 12.80134 1.000 52.35628 352 ALA A O 1
ATOM 2765 N N . LEU A 1 353 ? 36.33869 13.87384 13.51436 1.000 55.08555 353 LEU A N 1
ATOM 2766 C CA . LEU A 1 353 ? 35.32967 13.53181 14.51234 1.000 52.19573 353 LEU A CA 1
ATOM 2767 C C . LEU A 1 353 ? 33.93968 13.39681 13.91332 1.000 51.69041 353 LEU A C 1
ATOM 2768 O O . LEU A 1 353 ? 33.05868 12.80679 14.55629 1.000 50.11390 353 LEU A O 1
ATOM 2773 N N . LYS A 1 354 ? 33.73670 13.90882 12.69632 1.000 51.55092 354 LYS A N 1
ATOM 2774 C CA . LYS A 1 354 ? 32.42671 13.86482 12.04730 1.000 51.31142 354 LYS A CA 1
ATOM 2775 C C . LYS A 1 354 ? 31.75272 12.49381 12.10827 1.000 51.50091 354 LYS A C 1
ATOM 2776 O O . LYS A 1 354 ? 30.59472 12.43079 12.55324 1.000 49.12957 354 LYS A O 1
ATOM 2782 N N . PRO A 1 355 ? 32.38874 11.36882 11.72726 1.000 51.00612 355 PRO A N 1
ATOM 2783 C CA . PRO A 1 355 ? 31.66875 10.08181 11.81823 1.000 51.34300 355 PRO A CA 1
ATOM 2784 C C . PRO A 1 355 ? 31.30373 9.67579 13.23822 1.000 48.68478 355 PRO A C 1
ATOM 2785 O O . PRO A 1 355 ? 30.31174 8.96178 13.42719 1.000 47.77678 355 PRO A O 1
ATOM 2789 N N . HIS A 1 356 ? 32.09471 10.07078 14.23624 1.000 50.18233 356 HIS A N 1
ATOM 2790 C CA . HIS A 1 356 ? 31.81169 9.69176 15.62323 1.000 48.02681 356 HIS A CA 1
ATOM 2791 C C . HIS A 1 356 ? 30.59168 10.41674 16.16922 1.000 45.27122 356 HIS A C 1
ATOM 2792 O O . HIS A 1 356 ? 29.80067 9.83672 16.92719 1.000 43.91316 356 HIS A O 1
ATOM 2799 N N . PHE A 1 357 ? 30.42167 11.68074 15.79523 1.000 47.35305 357 PHE A N 1
ATOM 2800 C CA . PHE A 1 357 ? 29.17866 12.37573 16.10122 1.000 45.38702 357 PHE A CA 1
ATOM 2801 C C . PHE A 1 357 ? 28.01868 11.75273 15.32819 1.000 46.66349 357 PHE A C 1
ATOM 2802 O O . PHE A 1 357 ? 26.90367 11.62771 15.84917 1.000 45.34754 357 PHE A O 1
ATOM 2810 N N . LYS A 1 358 ? 28.26870 11.33675 14.08019 1.000 46.45820 358 LYS A N 1
ATOM 2811 C CA . LYS A 1 358 ? 27.22672 10.68175 13.29216 1.000 47.98996 358 LYS A CA 1
ATOM 2812 C C . LYS A 1 358 ? 26.72173 9.40573 13.96714 1.000 47.21356 358 LYS A C 1
ATOM 2813 O O . LYS A 1 358 ? 25.52773 9.08972 13.88611 1.000 47.04511 358 LYS A O 1
ATOM 2819 N N . SER A 1 359 ? 27.59572 8.66673 14.65714 1.000 47.27146 359 SER A N 1
ATOM 2820 C CA . SER A 1 359 ? 27.14472 7.45572 15.33612 1.000 47.27935 359 SER A CA 1
ATOM 2821 C C . SER A 1 359 ? 26.15270 7.77469 16.45410 1.000 44.66325 359 SER A C 1
ATOM 2822 O O . SER A 1 359 ? 25.38570 6.89468 16.86708 1.000 44.36585 359 SER A O 1
ATOM 2825 N N . LEU A 1 360 ? 26.13768 9.02168 16.91912 1.000 46.00288 360 LEU A N 1
ATOM 2826 C CA . LEU A 1 360 ? 25.14466 9.55266 17.84811 1.000 44.11582 360 LEU A CA 1
ATOM 2827 C C . LEU A 1 360 ? 23.93166 10.13966 17.14310 1.000 44.20267 360 LEU A C 1
ATOM 2828 O O . LEU A 1 360 ? 23.01565 10.63364 17.81309 1.000 43.29203 360 LEU A O 1
ATOM 2833 N N . GLY A 1 361 ? 23.92969 10.14968 15.81210 1.000 44.64483 361 GLY A N 1
ATOM 2834 C CA . GLY A 1 361 ? 22.88269 10.79068 15.04809 1.000 44.78169 361 GLY A CA 1
ATOM 2835 C C . GLY A 1 361 ? 23.10068 12.25868 14.76511 1.000 43.53154 361 GLY A C 1
ATOM 2836 O O . GLY A 1 361 ? 22.20268 12.90168 14.21511 1.000 43.82631 361 GLY A O 1
ATOM 2837 N N . GLN A 1 362 ? 24.26367 12.80769 15.10614 1.000 44.62904 362 GLN A N 1
ATOM 2838 C CA . GLN A 1 362 ? 24.52866 14.24169 15.01217 1.000 43.69208 362 GLN A CA 1
ATOM 2839 C C . GLN A 1 362 ? 25.48067 14.54372 13.86219 1.000 46.12658 362 GLN A C 1
ATOM 2840 O O . GLN A 1 362 ? 26.39669 13.76573 13.58119 1.000 47.97680 362 GLN A O 1
ATOM 2846 N N . THR A 1 363 ? 25.26067 15.67973 13.21220 1.000 45.15278 363 THR A N 1
ATOM 2847 C CA . THR A 1 363 ? 26.08269 16.14275 12.09722 1.000 47.36884 363 THR A CA 1
ATOM 2848 C C . THR A 1 363 ? 26.74567 17.46175 12.46525 1.000 46.16080 363 THR A C 1
ATOM 2849 O O . THR A 1 363 ? 26.07065 18.48774 12.57725 1.000 45.00803 363 THR A O 1
ATOM 2853 N N . ILE A 1 364 ? 28.06766 17.44676 12.62727 1.000 46.10816 364 ILE A N 1
ATOM 2854 C CA . ILE A 1 364 ? 28.81264 18.65477 12.97730 1.000 45.44229 364 ILE A CA 1
ATOM 2855 C C . ILE A 1 364 ? 29.49266 19.22679 11.74432 1.000 48.38475 364 ILE A C 1
ATOM 2856 O O . ILE A 1 364 ? 30.00468 18.48681 10.89032 1.000 50.66923 364 ILE A O 1
ATOM 2861 N N . THR A 1 365 ? 29.50165 20.55079 11.66734 1.000 48.11366 365 THR A N 1
ATOM 2862 C CA . THR A 1 365 ? 30.18066 21.34081 10.65136 1.000 50.86399 365 THR A CA 1
ATOM 2863 C C . THR A 1 365 ? 30.73763 22.58381 11.32439 1.000 50.24023 365 THR A C 1
ATOM 2864 O O . THR A 1 365 ? 30.22861 23.01079 12.36839 1.000 47.69519 365 THR A O 1
ATOM 2868 N N . PRO A 1 366 ? 31.77263 23.20183 10.74342 1.000 52.80633 366 PRO A N 1
ATOM 2869 C CA . PRO A 1 366 ? 32.29961 24.43583 11.33044 1.000 52.38786 366 PRO A CA 1
ATOM 2870 C C . PRO A 1 366 ? 31.25560 25.53482 11.29444 1.000 52.07203 366 PRO A C 1
ATOM 2871 O O . PRO A 1 366 ? 30.41062 25.59382 10.39843 1.000 52.61947 366 PRO A O 1
ATOM 2875 N N . ALA A 1 367 ? 31.30557 26.39580 12.30145 1.000 52.47998 367 ALA A N 1
ATOM 2876 C CA . ALA A 1 367 ? 30.34956 27.48579 12.35345 1.000 52.83265 367 ALA A CA 1
ATOM 2877 C C . ALA A 1 367 ? 30.62757 28.55681 11.31147 1.000 56.14884 367 ALA A C 1
ATOM 2878 O O . ALA A 1 367 ? 29.79456 29.45380 11.15747 1.000 56.24622 367 ALA A O 1
ATOM 2880 N N . ASP A 1 368 ? 31.80158 28.47783 10.67849 1.000 56.70680 368 ASP A N 1
ATOM 2881 C CA . ASP A 1 368 ? 32.19859 29.48185 9.65851 1.000 60.15721 368 ASP A CA 1
ATOM 2882 C C . ASP A 1 368 ? 31.71362 29.01486 8.29250 1.000 63.93925 368 ASP A C 1
ATOM 2883 O O . ASP A 1 368 ? 31.85062 29.77688 7.32651 1.000 65.28941 368 ASP A O 1
ATOM 2888 N N . LYS A 1 369 ? 31.18663 27.79486 8.22647 1.000 63.11809 369 LYS A N 1
ATOM 2889 C CA . LYS A 1 369 ? 30.73366 27.23087 6.93145 1.000 66.79485 369 LYS A CA 1
ATOM 2890 C C . LYS A 1 369 ? 31.92167 27.20490 5.96647 1.000 70.28474 369 LYS A C 1
ATOM 2891 O O . LYS A 1 369 ? 31.69069 27.29291 4.74747 1.000 71.62175 369 LYS A O 1
ATOM 2893 N N . SER A 1 370 ? 33.13267 27.06490 6.50149 1.000 69.98207 370 SER A N 1
ATOM 2894 C CA . SER A 1 370 ? 34.34768 26.99793 5.65351 1.000 73.24562 370 SER A CA 1
ATOM 2895 C C . SER A 1 370 ? 34.23271 25.80594 4.70649 1.000 76.84606 370 SER A C 1
ATOM 2896 O O . SER A 1 370 ? 33.56671 24.82793 5.07547 1.000 77.02239 370 SER A O 1
ATOM 2898 N N . ASP A 1 371 ? 34.86273 25.89496 3.53551 1.000 76.79868 371 ASP A N 1
ATOM 2899 C CA . ASP A 1 371 ? 34.78776 24.81198 2.52349 1.000 80.08855 371 ASP A CA 1
ATOM 2900 C C . ASP A 1 371 ? 35.85876 23.77598 2.85749 1.000 78.94104 371 ASP A C 1
ATOM 2901 O O . ASP A 1 371 ? 35.73078 22.62999 2.40948 1.000 78.17516 371 ASP A O 1
ATOM 2903 N N . LYS A 1 372 ? 36.88775 24.17798 3.60052 1.000 79.32267 372 LYS A N 1
ATOM 2904 C CA . LYS A 1 372 ? 37.91775 23.21399 4.05252 1.000 77.70932 372 LYS A CA 1
ATOM 2905 C C . LYS A 1 372 ? 37.40374 22.48196 5.29950 1.000 72.67713 372 LYS A C 1
ATOM 2906 O O . LYS A 1 372 ? 37.95574 21.41797 5.63150 1.000 73.20351 372 LYS A O 1
ATOM 2908 N N . GLY A 1 373 ? 36.39772 23.04294 5.97349 1.000 73.84043 373 GLY A N 1
ATOM 2909 C CA . GLY A 1 373 ? 35.88770 22.44392 7.21848 1.000 68.30819 373 GLY A CA 1
ATOM 2910 C C . GLY A 1 373 ? 36.67768 22.89691 8.43150 1.000 65.13149 373 GLY A C 1
ATOM 2911 O O . GLY A 1 373 ? 37.12567 24.04792 8.44552 1.000 63.89187 373 GLY A O 1
ATOM 2912 N N . PHE A 1 374 ? 36.84967 22.01790 9.41649 1.000 64.99463 374 PHE A N 1
ATOM 2913 C CA . PHE A 1 374 ? 37.51764 22.42989 10.67250 1.000 61.35736 374 PHE A CA 1
ATOM 2914 C C . PHE A 1 374 ? 39.00565 22.66091 10.42053 1.000 62.60487 374 PHE A C 1
ATOM 2915 O O . PHE A 1 374 ? 39.56167 22.00493 9.53853 1.000 65.42100 374 PHE A O 1
ATOM 2923 N N . VAL A 1 375 ? 39.62362 23.55691 11.19155 1.000 59.43871 375 VAL A N 1
ATOM 2924 C CA . VAL A 1 375 ? 41.07662 23.85792 11.05358 1.000 60.97047 375 VAL A CA 1
ATOM 2925 C C . VAL A 1 375 ? 41.60060 24.17691 12.44860 1.000 58.37805 375 VAL A C 1
ATOM 2926 O O . VAL A 1 375 ? 40.77758 24.32089 13.35759 1.000 55.05134 375 VAL A O 1
ATOM 2930 N N . LEU A 1 376 ? 42.90959 24.33092 12.59362 1.000 56.46730 376 LEU A N 1
ATOM 2931 C CA . LEU A 1 376 ? 43.47557 24.70291 13.90764 1.000 54.82499 376 LEU A CA 1
ATOM 2932 C C . LEU A 1 376 ? 43.87155 26.17491 13.95166 1.000 54.31967 376 LEU A C 1
ATOM 2933 O O . LEU A 1 376 ? 43.84156 26.82893 12.90467 1.000 55.54877 376 LEU A O 1
ATOM 2938 N N . GLY A 1 377 ? 44.19752 26.66990 15.13768 1.000 54.24335 377 GLY A N 1
ATOM 2939 C CA . GLY A 1 377 ? 44.72151 27.99790 15.30870 1.000 54.54601 377 GLY A CA 1
ATOM 2940 C C . GLY A 1 377 ? 43.69049 29.08089 15.51870 1.000 51.47196 377 GLY A C 1
ATOM 2941 O O . GLY A 1 377 ? 44.07248 30.23889 15.74772 1.000 51.05086 377 GLY A O 1
ATOM 2942 N N . HIS A 1 378 ? 42.40150 28.75688 15.44468 1.000 54.22755 378 HIS A N 1
ATOM 2943 C CA . HIS A 1 378 ? 41.39448 29.77886 15.67867 1.000 51.71936 378 HIS A CA 1
ATOM 2944 C C . HIS A 1 378 ? 41.41545 30.17084 17.15468 1.000 49.46646 378 HIS A C 1
ATOM 2945 O O . HIS A 1 378 ? 41.83445 29.39483 18.02467 1.000 48.95587 378 HIS A O 1
ATOM 2952 N N . SER A 1 379 ? 40.98343 31.39483 17.42969 1.000 50.24287 379 SER A N 1
ATOM 2953 C CA . SER A 1 379 ? 41.01241 31.96881 18.76470 1.000 48.70058 379 SER A CA 1
ATOM 2954 C C . SER A 1 379 ? 39.61239 32.29479 19.24968 1.000 45.08435 379 SER A C 1
ATOM 2955 O O . SER A 1 379 ? 38.64341 32.21479 18.49866 1.000 43.72630 379 SER A O 1
ATOM 2958 N N . ILE A 1 380 ? 39.54837 32.71077 20.52068 1.000 45.37386 380 ILE A N 1
ATOM 2959 C CA . ILE A 1 380 ? 38.29635 33.16275 21.13167 1.000 42.49457 380 ILE A CA 1
ATOM 2960 C C . ILE A 1 380 ? 37.75635 34.39076 20.41568 1.000 42.42351 380 ILE A C 1
ATOM 2961 O O . ILE A 1 380 ? 36.54335 34.61974 20.39966 1.000 40.26799 380 ILE A O 1
ATOM 2966 N N . THR A 1 381 ? 38.63135 35.19377 19.80270 1.000 43.88421 381 THR A N 1
ATOM 2967 C CA . THR A 1 381 ? 38.16336 36.33478 19.01471 1.000 44.25004 381 THR A CA 1
ATOM 2968 C C . THR A 1 381 ? 37.65138 35.94379 17.63570 1.000 44.83432 381 THR A C 1
ATOM 2969 O O . THR A 1 381 ? 37.17839 36.81880 16.90270 1.000 45.09488 381 THR A O 1
ATOM 2973 N N . ASP A 1 382 ? 37.72240 34.66380 17.26468 1.000 44.78169 382 ASP A N 1
ATOM 2974 C CA . ASP A 1 382 ? 37.16943 34.21681 15.99766 1.000 45.68179 382 ASP A CA 1
ATOM 2975 C C . ASP A 1 382 ? 35.77343 33.62880 16.11363 1.000 43.73682 382 ASP A C 1
ATOM 2976 O O . ASP A 1 382 ? 35.06645 33.56180 15.10162 1.000 44.34479 382 ASP A O 1
ATOM 2981 N N . VAL A 1 383 ? 35.35342 33.21277 17.30562 1.000 44.46323 383 VAL A N 1
ATOM 2982 C CA . VAL A 1 383 ? 34.18042 32.35776 17.42459 1.000 42.71302 383 VAL A CA 1
ATOM 2983 C C . VAL A 1 383 ? 32.94741 33.19874 17.72158 1.000 40.91017 383 VAL A C 1
ATOM 2984 O O . VAL A 1 383 ? 33.01739 34.34974 18.16959 1.000 40.20745 383 VAL A O 1
ATOM 2988 N N . THR A 1 384 ? 31.79142 32.60774 17.45155 1.000 41.78396 384 THR A N 1
ATOM 2989 C CA . THR A 1 384 ? 30.51441 33.16972 17.85353 1.000 39.86531 384 THR A CA 1
ATOM 2990 C C . THR A 1 384 ? 29.89840 32.22970 18.88251 1.000 37.41501 384 THR A C 1
ATOM 2991 O O . THR A 1 384 ? 30.02842 31.01270 18.77150 1.000 37.79927 384 THR A O 1
ATOM 2995 N N . PHE A 1 385 ? 29.29038 32.80767 19.91651 1.000 35.19896 385 PHE A N 1
ATOM 2996 C CA . PHE A 1 385 ? 28.65737 32.05265 20.99249 1.000 33.33558 385 PHE A CA 1
ATOM 2997 C C . PHE A 1 385 ? 27.47735 32.88563 21.45048 1.000 32.34598 385 PHE A C 1
ATOM 2998 O O . PHE A 1 385 ? 27.64633 34.07463 21.73350 1.000 32.19070 385 PHE A O 1
ATOM 3006 N N . LEU A 1 386 ? 26.28736 32.28562 21.46845 1.000 32.24334 386 LEU A N 1
ATOM 3007 C CA . LEU A 1 386 ? 25.07034 33.03360 21.76544 1.000 32.03016 386 LEU A CA 1
ATOM 3008 C C . LEU A 1 386 ? 24.97235 34.25562 20.85245 1.000 32.99869 386 LEU A C 1
ATOM 3009 O O . LEU A 1 386 ? 24.63333 35.35461 21.29446 1.000 32.78551 386 LEU A O 1
ATOM 3014 N N . LYS A 1 387 ? 25.30937 34.06164 19.57146 1.000 33.52770 387 LYS A N 1
ATOM 3015 C CA . LYS A 1 387 ? 25.25338 35.10565 18.54147 1.000 35.21738 387 LYS A CA 1
ATOM 3016 C C . LYS A 1 387 ? 26.19436 36.27566 18.82250 1.000 35.01736 387 LYS A C 1
ATOM 3017 O O . LYS A 1 387 ? 26.05636 37.34566 18.21952 1.000 35.75955 387 LYS A O 1
ATOM 3023 N N . ARG A 1 388 ? 27.14535 36.10865 19.72952 1.000 34.41728 388 ARG A N 1
ATOM 3024 C CA . ARG A 1 388 ? 28.01933 37.19266 20.15755 1.000 34.75154 388 ARG A CA 1
ATOM 3025 C C . ARG A 1 388 ? 29.46933 36.82968 19.90557 1.000 36.25171 388 ARG A C 1
ATOM 3026 O O . ARG A 1 388 ? 29.87534 35.69168 20.13756 1.000 35.72797 388 ARG A O 1
ATOM 3034 N N . HIS A 1 389 ? 30.24533 37.80269 19.42759 1.000 35.94905 389 HIS A N 1
ATOM 3035 C CA . HIS A 1 389 ? 31.68934 37.66571 19.34962 1.000 38.05719 389 HIS A CA 1
ATOM 3036 C C . HIS A 1 389 ? 32.30831 38.10070 20.66963 1.000 37.38606 389 HIS A C 1
ATOM 3037 O O . HIS A 1 389 ? 31.65129 38.70468 21.52463 1.000 36.19908 389 HIS A O 1
ATOM 3044 N N . PHE A 1 390 ? 33.58731 37.76971 20.84365 1.000 38.27827 390 PHE A N 1
ATOM 3045 C CA . PHE A 1 390 ? 34.35528 38.13770 22.02767 1.000 38.45198 390 PHE A CA 1
ATOM 3046 C C . PHE A 1 390 ? 35.34128 39.20971 21.58070 1.000 41.18389 390 PHE A C 1
ATOM 3047 O O . PHE A 1 390 ? 36.31530 38.90273 20.88371 1.000 42.97884 390 PHE A O 1
ATOM 3055 N N . HIS A 1 391 ? 35.07626 40.46371 21.95671 1.000 40.91017 391 HIS A N 1
ATOM 3056 C CA . HIS A 1 391 ? 35.90426 41.60372 21.58074 1.000 43.47890 391 HIS A CA 1
ATOM 3057 C C . HIS A 1 391 ? 36.49823 42.26171 22.81676 1.000 44.11845 391 HIS A C 1
ATOM 3058 O O . HIS A 1 391 ? 35.82721 42.39969 23.84475 1.000 41.97609 391 HIS A O 1
ATOM 3065 N N . MET A 1 392 ? 37.74023 42.72572 22.69279 1.000 45.66600 392 MET A N 1
ATOM 3066 C CA . MET A 1 392 ? 38.38620 43.45672 23.76881 1.000 47.19776 392 MET A CA 1
ATOM 3067 C C . MET A 1 392 ? 37.88918 44.90571 23.72282 1.000 47.43200 392 MET A C 1
ATOM 3068 O O . MET A 1 392 ? 37.88620 45.53473 22.65583 1.000 48.24263 392 MET A O 1
ATOM 3073 N N . ASP A 1 393 ? 37.44316 45.42869 24.86382 1.000 46.73981 393 ASP A N 1
ATOM 3074 C CA . ASP A 1 393 ? 37.10914 46.84569 24.97884 1.000 47.97944 393 ASP A CA 1
ATOM 3075 C C . ASP A 1 393 ? 38.31413 47.62169 25.49987 1.000 51.20088 393 ASP A C 1
ATOM 3076 O O . ASP A 1 393 ? 38.91311 47.24968 26.51388 1.000 51.89043 393 ASP A O 1
ATOM 3081 N N . TYR A 1 394 ? 38.66313 48.70270 24.82089 1.000 53.37482 394 TYR A N 1
ATOM 3082 C CA . TYR A 1 394 ? 39.93611 49.34471 25.13392 1.000 56.99104 394 TYR A CA 1
ATOM 3083 C C . TYR A 1 394 ? 39.83608 50.41670 26.20694 1.000 57.18054 394 TYR A C 1
ATOM 3084 O O . TYR A 1 394 ? 40.86007 50.76770 26.79796 1.000 59.32553 394 TYR A O 1
ATOM 3093 N N . GLY A 1 395 ? 38.63807 50.91268 26.50892 1.000 54.82236 395 GLY A N 1
ATOM 3094 C CA . GLY A 1 395 ? 38.50204 51.76566 2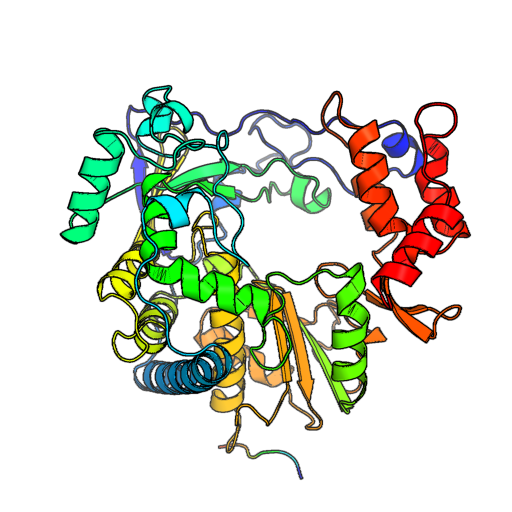7.67393 1.000 54.71709 395 GLY A CA 1
ATOM 3095 C C . GLY A 1 395 ? 38.76603 51.02065 28.96893 1.000 53.78013 395 GLY A C 1
ATOM 3096 O O . GLY A 1 395 ? 39.35301 51.57364 29.90594 1.000 55.71457 395 GLY A O 1
ATOM 3097 N N . THR A 1 396 ? 38.35204 49.75664 29.03390 1.000 53.29323 396 THR A N 1
ATOM 3098 C CA . THR A 1 396 ? 38.41403 48.94263 30.24089 1.000 52.07730 396 THR A CA 1
ATOM 3099 C C . THR A 1 396 ? 39.45404 47.83964 30.18489 1.000 52.39576 396 THR A C 1
ATOM 3100 O O . THR A 1 396 ? 39.94403 47.41463 31.23690 1.000 53.41430 396 THR A O 1
ATOM 3104 N N . GLY A 1 397 ? 39.80407 47.36466 28.99389 1.000 50.31919 397 GLY A N 1
ATOM 3105 C CA . GLY A 1 397 ? 40.62408 46.17567 28.91189 1.000 50.71134 397 GLY A CA 1
ATOM 3106 C C . GLY A 1 397 ? 39.85809 44.90966 29.18486 1.000 48.26368 397 GLY A C 1
ATOM 3107 O O . GLY A 1 397 ? 40.46110 43.89866 29.56885 1.000 48.38738 397 GLY A O 1
ATOM 3108 N N . PHE A 1 398 ? 38.54309 44.92464 28.99184 1.000 48.01892 398 PHE A N 1
ATOM 3109 C CA . PHE A 1 398 ? 37.71710 43.76163 29.27981 1.000 45.61600 398 PHE A CA 1
ATOM 3110 C C . PHE A 1 398 ? 36.99613 43.30964 28.01779 1.000 43.23939 398 PHE A C 1
ATOM 3111 O O . PHE A 1 398 ? 36.70013 44.11565 27.12979 1.000 43.03148 398 PHE A O 1
ATOM 3119 N N . TYR A 1 399 ? 36.74014 41.99864 27.93676 1.000 41.00755 399 TYR A N 1
ATOM 3120 C CA . TYR A 1 399 ? 35.98517 41.43565 26.82574 1.000 39.28366 399 TYR A CA 1
ATOM 3121 C C . TYR A 1 399 ? 34.53116 41.89963 26.88373 1.000 37.05971 399 TYR A C 1
ATOM 3122 O O . TYR A 1 399 ? 33.93914 41.99061 27.96372 1.000 35.72534 399 TYR A O 1
ATOM 3131 N N . LYS A 1 400 ? 33.95918 42.19264 25.71872 1.000 37.06234 400 LYS A N 1
ATOM 3132 C CA . LYS A 1 400 ? 32.55018 42.55263 25.62870 1.000 35.54637 400 LYS A CA 1
ATOM 3133 C C . LYS A 1 400 ? 31.86620 41.74664 24.53068 1.000 34.42255 400 LYS A C 1
ATOM 3134 O O . LYS A 1 400 ? 32.50023 41.36966 23.53468 1.000 34.87260 400 LYS A O 1
ATOM 3140 N N . PRO A 1 401 ? 30.57120 41.45562 24.69265 1.000 33.53823 401 PRO A N 1
ATOM 3141 C CA . PRO A 1 401 ? 29.84223 40.66463 23.68863 1.000 32.97237 401 PRO A CA 1
ATOM 3142 C C . PRO A 1 401 ? 29.34024 41.54464 22.55463 1.000 34.02513 401 PRO A C 1
ATOM 3143 O O . PRO A 1 401 ? 28.51623 42.44063 22.76463 1.000 33.72773 401 PRO A O 1
ATOM 3147 N N . VAL A 1 402 ? 29.83626 41.28266 21.34664 1.000 33.94091 402 VAL A N 1
ATOM 3148 C CA . VAL A 1 402 ? 29.51427 42.09267 20.18264 1.000 35.16211 402 VAL A CA 1
ATOM 3149 C C . VAL A 1 402 ? 28.67130 41.26868 19.22862 1.000 35.18053 402 VAL A C 1
ATOM 3150 O O . VAL A 1 402 ? 29.06032 40.15769 18.83961 1.000 34.73574 402 VAL A O 1
ATOM 3154 N N . MET A 1 403 ? 27.50830 41.79967 18.87260 1.000 36.43068 403 MET A N 1
ATOM 3155 C CA . MET A 1 403 ? 26.60832 41.12367 17.95758 1.000 37.27289 403 MET A CA 1
ATOM 3156 C C . MET A 1 403 ? 26.80834 41.69270 16.55359 1.000 38.97836 403 MET A C 1
ATOM 3157 O O . MET A 1 403 ? 27.24233 42.83370 16.38861 1.000 40.02848 403 MET A O 1
ATOM 3162 N N . ALA A 1 404 ? 26.49337 40.88271 15.54557 1.000 39.50737 404 ALA A N 1
ATOM 3163 C CA . ALA A 1 404 ? 26.64239 41.30073 14.16158 1.000 41.46023 404 ALA A CA 1
ATOM 3164 C C . ALA A 1 404 ? 25.70138 42.46172 13.85658 1.000 41.99188 404 ALA A C 1
ATOM 3165 O O . ALA A 1 404 ? 24.53237 42.44970 14.24756 1.000 41.08651 404 ALA A O 1
ATOM 3167 N N . SER A 1 405 ? 26.21138 43.47774 13.15261 1.000 42.26559 405 SER A N 1
ATOM 3168 C CA . SER A 1 405 ? 25.34537 44.60573 12.82361 1.000 43.21571 405 SER A CA 1
ATOM 3169 C C . SER A 1 405 ? 24.17839 44.18173 11.94058 1.000 43.96317 405 SER A C 1
ATOM 3170 O O . SER A 1 405 ? 23.07739 44.72572 12.06957 1.000 43.76314 405 SER A O 1
ATOM 3173 N N . LYS A 1 406 ? 24.39042 43.21975 11.03957 1.000 44.86327 406 LYS A N 1
ATOM 3174 C CA .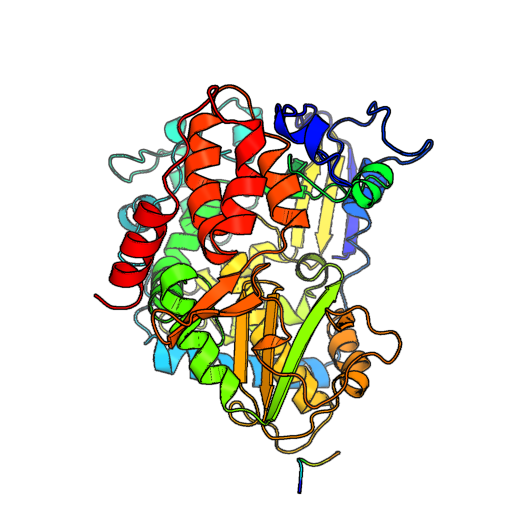 LYS A 1 406 ? 23.27544 42.76475 10.21855 1.000 46.21607 406 LYS A CA 1
ATOM 3175 C C . LYS A 1 406 ? 22.17343 42.17172 11.08852 1.000 44.49744 406 LYS A C 1
ATOM 3176 O O . LYS A 1 406 ? 20.98243 42.35171 10.80550 1.000 45.46861 406 LYS A O 1
ATOM 3182 N N . THR A 1 407 ? 22.55242 41.48571 12.16652 1.000 45.61073 407 THR A N 1
ATOM 3183 C CA . THR A 1 407 ? 21.55841 40.87469 13.04549 1.000 43.94211 407 THR A CA 1
ATOM 3184 C C . THR A 1 407 ? 20.83938 41.93467 13.87449 1.000 43.11570 407 THR A C 1
ATOM 3185 O O . THR A 1 407 ? 19.60738 41.90166 13.99647 1.000 43.02884 407 THR A O 1
ATOM 3189 N N . LEU A 1 408 ? 21.58836 42.90667 14.41452 1.000 42.69196 408 LEU A N 1
ATOM 3190 C CA . LEU A 1 408 ? 20.96834 44.02465 15.12552 1.000 42.22875 408 LEU A CA 1
ATOM 3191 C C . LEU A 1 408 ? 19.99535 44.78866 14.22752 1.000 43.33414 408 LEU A C 1
ATOM 3192 O O . LEU A 1 408 ? 18.91034 45.18364 14.67150 1.000 43.45521 408 LEU A O 1
ATOM 3197 N N . GLU A 1 409 ? 20.35937 44.99468 12.95853 1.000 44.05791 409 GLU A N 1
ATOM 3198 C CA . GLU A 1 409 ? 19.44638 45.64668 12.01652 1.000 45.71338 409 GLU A CA 1
ATOM 3199 C C . GLU A 1 409 ? 18.14239 44.87367 11.89549 1.000 45.58441 409 GLU A C 1
ATOM 3200 O O . GLU A 1 409 ? 17.05138 45.45866 11.93248 1.000 45.96604 409 GLU A O 1
ATOM 3206 N N . ALA A 1 410 ? 18.23940 43.54867 11.73047 1.000 46.20817 410 ALA A N 1
ATOM 3207 C CA . ALA A 1 410 ? 17.04741 42.71366 11.62344 1.000 46.62138 410 ALA A CA 1
ATOM 3208 C C . ALA A 1 410 ? 16.19039 42.81163 12.87843 1.000 45.67390 410 ALA A C 1
ATOM 3209 O O . ALA A 1 410 ? 14.96439 42.94362 12.78841 1.000 46.90036 410 ALA A O 1
ATOM 3211 N N . ILE A 1 411 ? 16.81937 42.75863 14.05944 1.000 45.06067 411 ILE A N 1
ATOM 3212 C CA . ILE A 1 411 ? 16.08135 42.81760 15.31642 1.000 44.26847 411 ILE A CA 1
ATOM 3213 C C . ILE A 1 411 ? 15.33133 44.13659 15.43043 1.000 45.53704 411 ILE A C 1
ATOM 3214 O O . ILE A 1 411 ? 14.16633 44.17557 15.85341 1.000 46.13711 411 ILE A O 1
ATOM 3219 N N . LEU A 1 412 ? 15.98433 45.23560 15.04846 1.000 44.39216 412 LEU A N 1
ATOM 3220 C CA . LEU A 1 412 ? 15.38331 46.56059 15.12446 1.000 45.91603 412 LEU A CA 1
ATOM 3221 C C . LEU A 1 412 ? 14.34133 46.80760 14.03745 1.000 48.34790 412 LEU A C 1
ATOM 3222 O O . LEU A 1 412 ? 13.60132 47.78959 14.13045 1.000 49.56910 412 LEU A O 1
ATOM 3227 N N . SER A 1 413 ? 14.27836 45.96061 13.00744 1.000 48.63741 413 SER A N 1
ATOM 3228 C CA . SER A 1 413 ? 13.40937 46.18462 11.85242 1.000 51.48775 413 SER A CA 1
ATOM 3229 C C . SER A 1 413 ? 11.98738 45.66060 12.03439 1.000 53.09847 413 SER A C 1
ATOM 3230 O O . SER A 1 413 ? 11.12839 45.95861 11.19438 1.000 55.16714 413 SER A O 1
ATOM 3233 N N . PHE A 1 414 ? 11.72737 44.88359 13.08338 1.000 52.24837 414 PHE A N 1
ATOM 3234 C CA . PHE A 1 414 ? 10.41337 44.32157 13.34735 1.000 54.01700 414 PHE A CA 1
ATOM 3235 C C . PHE A 1 414 ? 10.15234 44.34954 14.84534 1.000 53.91436 414 PHE A C 1
ATOM 3236 O O . PHE A 1 414 ? 11.07433 44.22854 15.66136 1.000 51.34826 414 PHE A O 1
ATOM 3244 N N . ALA A 1 415 ? 8.88233 44.50453 15.19832 1.000 55.97776 415 ALA A N 1
ATOM 3245 C CA . ALA A 1 415 ? 8.47031 44.50450 16.59332 1.000 56.77260 415 ALA A CA 1
ATOM 3246 C C . ALA A 1 415 ? 6.96531 44.31648 16.63829 1.000 59.99930 415 ALA A C 1
ATOM 3247 O O . ALA A 1 415 ? 6.25432 44.72449 15.71728 1.000 61.99164 415 ALA A O 1
ATOM 3249 N N . ARG A 1 416 ? 6.49030 43.68846 17.71027 1.000 60.32302 416 ARG A N 1
ATOM 3250 C CA . ARG A 1 416 ? 5.05930 43.56645 17.91225 1.000 63.78923 416 ARG A CA 1
ATOM 3251 C C . ARG A 1 416 ? 4.49128 44.89243 18.42025 1.000 65.24993 416 ARG A C 1
ATOM 3252 O O . ARG A 1 416 ? 5.21126 45.73643 18.96628 1.000 64.42351 416 ARG A O 1
ATOM 3260 N N . ARG A 1 417 ? 3.18328 45.06542 18.22223 1.000 63.07598 417 ARG A N 1
ATOM 3261 C CA . ARG A 1 417 ? 2.55126 46.36641 18.40824 1.000 65.04990 417 ARG A CA 1
ATOM 3262 C C . ARG A 1 417 ? 2.66423 46.84239 19.85425 1.000 64.29718 417 ARG A C 1
ATOM 3263 O O . ARG A 1 417 ? 2.47722 46.07038 20.80324 1.000 62.58908 417 ARG A O 1
ATOM 3265 N N . GLY A 1 418 ? 2.98821 48.12640 20.01427 1.000 65.24203 418 GLY A N 1
ATOM 3266 C CA . GLY A 1 418 ? 3.05119 48.72838 21.33228 1.000 65.13939 418 GLY A CA 1
ATOM 3267 C C . GLY A 1 418 ? 4.20717 48.28738 22.19430 1.000 62.64698 418 GLY A C 1
ATOM 3268 O O . GLY A 1 418 ? 4.13315 48.41636 23.42230 1.000 62.70225 418 GLY A O 1
ATOM 3269 N N . THR A 1 419 ? 5.26719 47.73440 21.59231 1.000 63.69185 419 THR A N 1
ATOM 3270 C CA . THR A 1 419 ? 6.47918 47.37940 22.31332 1.000 60.88625 419 THR A CA 1
ATOM 3271 C C . THR A 1 419 ? 7.74119 48.02642 21.75735 1.000 59.08603 419 THR A C 1
ATOM 3272 O O . THR A 1 419 ? 8.82418 47.75843 22.28437 1.000 57.43583 419 THR A O 1
ATOM 3276 N N . ILE A 1 420 ? 7.63619 48.87043 20.72636 1.000 57.43583 420 ILE A N 1
ATOM 3277 C CA . ILE A 1 420 ? 8.83020 49.36546 20.03539 1.000 55.78564 420 ILE A CA 1
ATOM 3278 C C . ILE A 1 420 ? 9.75218 50.09245 21.01242 1.000 54.19071 420 ILE A C 1
ATOM 3279 O O . ILE A 1 420 ? 10.96418 49.84347 21.05143 1.000 52.19836 420 ILE A O 1
ATOM 3284 N N . GLN A 1 421 ? 9.18515 50.97844 21.83742 1.000 54.81447 421 GLN A N 1
ATOM 3285 C CA . GLN A 1 421 ? 9.98413 51.70343 22.83044 1.000 53.36692 421 GLN A CA 1
ATOM 3286 C C . GLN A 1 421 ? 10.70712 50.74842 23.77344 1.000 51.04296 421 GLN A C 1
ATOM 3287 O O . GLN A 1 421 ? 11.90812 50.89343 24.03147 1.000 49.09273 421 GLN A O 1
ATOM 3293 N N . GLU A 1 422 ? 9.97112 49.78441 24.32142 1.000 55.16977 422 GLU A N 1
ATOM 3294 C CA . GLU A 1 422 ? 10.55812 48.77840 25.18941 1.000 53.37219 422 GLU A CA 1
ATOM 3295 C C . GLU A 1 422 ? 11.65514 47.99942 24.48142 1.000 50.61660 422 GLU A C 1
ATOM 3296 O O . GLU A 1 422 ? 12.70113 47.70843 25.07543 1.000 49.16116 422 GLU A O 1
ATOM 3302 N N . LYS A 1 423 ? 11.43516 47.65944 23.21141 1.000 50.66660 423 LYS A N 1
ATOM 3303 C CA . LYS A 1 423 ? 12.41018 46.84346 22.50342 1.000 48.15841 423 LYS A CA 1
ATOM 3304 C C . LYS A 1 423 ? 13.68318 47.62848 22.24945 1.000 46.73192 423 LYS A C 1
ATOM 3305 O O . LYS A 1 423 ? 14.79218 47.09049 22.37146 1.000 44.63430 423 LYS A O 1
ATOM 3311 N N . LEU A 1 424 ? 13.53617 48.91148 21.90847 1.000 46.46347 424 LEU A N 1
ATOM 3312 C CA . LEU A 1 424 ? 14.68717 49.76350 21.65250 1.000 45.74233 424 LEU A CA 1
ATOM 3313 C C . LEU A 1 424 ? 15.58815 49.83549 22.87251 1.000 43.96843 424 LEU A C 1
ATOM 3314 O O . LEU A 1 424 ? 16.81515 49.75150 22.74453 1.000 42.91567 424 LEU A O 1
ATOM 3319 N N . ILE A 1 425 ? 15.00612 50.01047 24.06451 1.000 44.36321 425 ILE A N 1
ATOM 3320 C CA . ILE A 1 425 ? 15.82110 50.02546 25.27852 1.000 43.62102 425 ILE A CA 1
ATOM 3321 C C . ILE A 1 425 ? 16.55412 48.69846 25.43551 1.000 41.20494 425 ILE A C 1
ATOM 3322 O O . ILE A 1 425 ? 17.75111 48.66047 25.74653 1.000 40.16271 425 ILE A O 1
ATOM 3327 N N . SER A 1 426 ? 15.85413 47.58846 25.19649 1.000 43.04990 426 SER A N 1
ATOM 3328 C CA . SER A 1 426 ? 16.47514 46.26446 25.29348 1.000 41.00228 426 SER A CA 1
ATOM 3329 C C . SER A 1 426 ? 17.63016 46.11549 24.31250 1.000 39.58896 426 SER A C 1
ATOM 3330 O O . SER A 1 426 ? 18.75016 45.75350 24.69851 1.000 38.12299 426 SER A O 1
ATOM 3333 N N . VAL A 1 427 ? 17.36118 46.37750 23.02950 1.000 38.20721 427 VAL A N 1
ATOM 3334 C CA . VAL A 1 427 ? 18.36320 46.18653 21.98751 1.000 37.98087 427 VAL A CA 1
ATOM 3335 C C . VAL A 1 427 ? 19.51419 47.17154 22.17154 1.000 37.55713 427 VAL A C 1
ATOM 3336 O O . VAL A 1 427 ? 20.65420 46.88856 21.77856 1.000 37.04655 427 VAL A O 1
ATOM 3340 N N . ALA A 1 428 ? 19.23416 48.34353 22.75555 1.000 36.65703 428 ALA A N 1
ATOM 3341 C CA . ALA A 1 428 ? 20.30015 49.29554 23.05759 1.000 36.93338 428 ALA A CA 1
ATOM 3342 C C . ALA A 1 428 ? 21.38314 48.64653 23.91560 1.000 35.76481 428 ALA A C 1
ATOM 3343 O O . ALA A 1 428 ? 22.57814 48.87555 23.69962 1.000 36.10696 428 ALA A O 1
ATOM 3345 N N . GLY A 1 429 ? 20.98113 47.82052 24.88558 1.000 35.42530 429 GLY A N 1
ATOM 3346 C CA . GLY A 1 429 ? 21.95413 47.12752 25.71558 1.000 34.69890 429 GLY A CA 1
ATOM 3347 C C . GLY A 1 429 ? 22.79315 46.11354 24.95858 1.000 34.06724 429 GLY A C 1
ATOM 3348 O O . GLY A 1 429 ? 23.89915 45.77254 25.39360 1.000 33.73299 429 GLY A O 1
ATOM 3349 N N . LEU A 1 430 ? 22.28718 45.60955 23.83057 1.000 34.62784 430 LEU A N 1
ATOM 3350 C CA . LEU A 1 430 ? 23.08020 44.71857 22.98357 1.000 34.36728 430 LEU A CA 1
ATOM 3351 C C . LEU A 1 430 ? 23.99721 45.50459 22.05360 1.000 35.18580 430 LEU A C 1
ATOM 3352 O O . LEU A 1 430 ? 25.14622 45.09960 21.80961 1.000 34.79365 430 LEU A O 1
ATOM 3357 N N . ALA A 1 431 ? 23.49020 46.63059 21.53160 1.000 34.51203 431 ALA A N 1
ATOM 3358 C CA . ALA A 1 431 ? 24.17121 47.42361 20.50863 1.000 35.60953 431 ALA A CA 1
ATOM 3359 C C . ALA A 1 431 ? 25.31519 48.28362 21.04566 1.000 35.98853 431 ALA A C 1
ATOM 3360 O O . ALA A 1 431 ? 26.19520 48.66764 20.25968 1.000 37.20446 431 ALA A O 1
ATOM 3362 N N . VAL A 1 432 ? 25.30717 48.62360 22.34166 1.000 33.56455 432 VAL A N 1
ATOM 3363 C CA . VAL A 1 432 ? 26.33315 49.50360 22.90769 1.000 34.45676 432 VAL A CA 1
ATOM 3364 C C . VAL A 1 432 ? 27.72316 48.93662 22.66871 1.000 34.90155 432 VAL A C 1
ATOM 3365 O O . VAL A 1 432 ? 28.70315 49.68463 22.54974 1.000 36.07538 432 VAL A O 1
ATOM 3369 N N . HIS A 1 433 ? 27.84017 47.61762 22.61569 1.000 35.69639 433 HIS A N 1
ATOM 3370 C CA . HIS A 1 433 ? 29.14518 46.99764 22.47870 1.000 36.29383 433 HIS A CA 1
ATOM 3371 C C . HIS A 1 433 ? 29.69321 47.10766 21.05872 1.000 38.12299 433 HIS A C 1
ATOM 3372 O O . HIS A 1 433 ? 30.88421 46.84968 20.85573 1.000 39.38104 433 HIS A O 1
ATOM 3379 N N . SER A 1 434 ? 28.86022 47.49967 20.08171 1.000 37.43344 434 SER A N 1
ATOM 3380 C CA . SER A 1 434 ? 29.30224 47.75269 18.71072 1.000 39.11785 434 SER A CA 1
ATOM 3381 C C . SER A 1 434 ? 30.03523 49.07870 18.55775 1.000 41.14704 434 SER A C 1
ATOM 3382 O O . SER A 1 434 ? 30.55124 49.36772 17.46876 1.000 42.83935 434 SER A O 1
ATOM 3385 N N . GLY A 1 435 ? 30.07620 49.90169 19.59976 1.000 39.53895 435 GLY A N 1
ATOM 3386 C CA . GLY A 1 435 ? 30.79019 51.15270 19.55779 1.000 41.49971 435 GLY A CA 1
ATOM 3387 C C . GLY A 1 435 ? 29.88018 52.30869 19.22079 1.000 42.04978 435 GLY A C 1
ATOM 3388 O O . GLY A 1 435 ? 28.77819 52.13069 18.69177 1.000 41.34443 435 GLY A O 1
ATOM 3389 N N . PRO A 1 436 ? 30.34317 53.52969 19.50482 1.000 42.36561 436 PRO A N 1
ATOM 3390 C CA . PRO A 1 436 ? 29.45416 54.70068 19.36582 1.000 42.95252 436 PRO A CA 1
ATOM 3391 C C . PRO A 1 436 ? 28.95718 54.93070 17.95081 1.000 43.61049 436 PRO A C 1
ATOM 3392 O O . PRO A 1 436 ? 27.79718 55.31869 17.76480 1.000 43.66050 436 PRO A O 1
ATOM 3396 N N . ASP A 1 437 ? 29.81420 54.71772 16.94882 1.000 44.83959 437 ASP A N 1
ATOM 3397 C CA . ASP A 1 437 ? 29.46122 55.05674 15.57382 1.000 46.16080 437 ASP A CA 1
ATOM 3398 C C . ASP A 1 437 ? 28.36724 54.13973 15.05379 1.000 44.88696 437 ASP A C 1
ATOM 3399 O O . ASP A 1 437 ? 27.39424 54.59473 14.43678 1.000 44.88170 437 ASP A O 1
ATOM 3404 N N . GLU A 1 438 ? 28.52924 52.83373 15.29078 1.000 45.63179 438 GLU A N 1
ATOM 3405 C CA . GLU A 1 438 ? 27.52926 51.86673 14.86275 1.000 44.74221 438 GLU A CA 1
ATOM 3406 C C . GLU A 1 438 ? 26.25125 51.99870 15.67273 1.000 43.15254 438 GLU A C 1
ATOM 3407 O O . GLU A 1 438 ? 25.15026 51.96470 15.11371 1.000 43.53417 438 GLU A O 1
ATOM 3413 N N . TYR A 1 439 ? 26.38022 52.16368 16.98673 1.000 42.27612 439 TYR A N 1
ATOM 3414 C CA . TYR A 1 439 ? 25.22621 52.42666 17.83371 1.000 41.24968 439 TYR A CA 1
ATOM 3415 C C . TYR A 1 439 ? 24.39120 53.57366 17.27472 1.000 42.77355 439 TYR A C 1
ATOM 3416 O O . TYR A 1 439 ? 23.17021 53.45365 17.12869 1.000 42.49720 439 TYR A O 1
ATOM 3425 N N . ARG A 1 440 ? 25.04320 54.69567 16.94374 1.000 42.78145 440 ARG A N 1
ATOM 3426 C CA . ARG A 1 440 ? 24.32020 55.83067 16.35875 1.000 44.48691 440 ARG A CA 1
ATOM 3427 C C . ARG A 1 440 ? 23.62922 55.44368 15.05573 1.000 44.67378 440 ARG A C 1
ATOM 3428 O O . ARG A 1 440 ? 22.46022 55.77867 14.83271 1.000 44.90802 440 ARG A O 1
ATOM 3436 N N . ARG A 1 441 ? 24.35624 54.77570 14.15873 1.000 45.82655 441 ARG A N 1
ATOM 3437 C CA . ARG A 1 441 ? 23.77927 54.38972 12.87372 1.000 46.55032 441 ARG A CA 1
ATOM 3438 C C . ARG A 1 441 ? 22.58928 53.46870 13.06368 1.000 45.28174 441 ARG A C 1
ATOM 3439 O O . ARG A 1 441 ? 21.58029 53.58670 12.35567 1.000 45.60284 441 ARG A O 1
ATOM 3447 N N . LEU A 1 442 ? 22.68527 52.55169 14.03167 1.000 45.62389 442 LEU A N 1
ATOM 3448 C CA . LEU A 1 442 ? 21.64528 51.55067 14.20564 1.000 44.82116 442 LEU A CA 1
ATOM 3449 C C . LEU A 1 442 ? 20.33826 52.19065 14.65263 1.000 45.25806 442 LEU A C 1
ATOM 3450 O O . LEU A 1 442 ? 19.25927 51.75165 14.25060 1.000 45.85550 442 LEU A O 1
ATOM 3455 N N . PHE A 1 443 ? 20.41724 53.22864 15.47964 1.000 45.14752 443 PHE A N 1
ATOM 3456 C CA . PHE A 1 443 ? 19.23622 53.81362 16.09863 1.000 45.77654 443 PHE A CA 1
ATOM 3457 C C . PHE A 1 443 ? 18.76022 55.06963 15.38464 1.000 48.44002 443 PHE A C 1
ATOM 3458 O O . PHE A 1 443 ? 17.69121 55.59861 15.71563 1.000 49.50067 443 PHE A O 1
ATOM 3466 N N . GLU A 1 444 ? 19.49823 55.52565 14.38066 1.000 47.53201 444 GLU A N 1
ATOM 3467 C CA . GLU A 1 444 ? 19.11623 56.75765 13.70367 1.000 50.10864 444 GLU A CA 1
ATOM 3468 C C . GLU A 1 444 ? 17.74324 56.70465 13.03165 1.000 51.44038 444 GLU A C 1
ATOM 3469 O O . GLU A 1 444 ? 17.10323 57.76464 12.95565 1.000 52.93529 444 GLU A O 1
ATOM 3475 N N . PRO A 1 445 ? 17.20726 55.56365 12.57462 1.000 51.55881 445 PRO A N 1
ATOM 3476 C CA . PRO A 1 445 ? 15.81427 55.58164 12.08060 1.000 52.90634 445 PRO A CA 1
ATOM 3477 C C . PRO A 1 445 ? 14.76525 55.93762 13.13558 1.000 53.22480 445 PRO A C 1
ATOM 3478 O O . PRO A 1 445 ? 13.62525 56.24461 12.74957 1.000 54.63287 445 PRO A O 1
ATOM 3482 N N . PHE A 1 446 ? 15.10723 55.92960 14.42459 1.000 53.00109 446 PHE A N 1
ATOM 3483 C CA . PHE A 1 446 ? 14.16521 56.17158 15.51458 1.000 53.54853 446 PHE A CA 1
ATOM 3484 C C . PHE A 1 446 ? 14.31518 57.55057 16.15860 1.000 55.00660 446 PHE A C 1
ATOM 3485 O O . PHE A 1 446 ? 13.61616 57.84255 17.13659 1.000 55.29347 446 PHE A O 1
ATOM 3493 N N . GLN A 1 447 ? 15.20818 58.39659 15.64763 1.000 54.77236 447 GLN A N 1
ATOM 3494 C CA . GLN A 1 447 ? 15.44416 59.69258 16.27465 1.000 56.05409 447 GLN A CA 1
ATOM 3495 C C . GLN A 1 447 ? 14.25115 60.61857 16.07264 1.000 57.72534 447 GLN A C 1
ATOM 3496 O O . GLN A 1 447 ? 13.66917 60.68758 14.98463 1.000 59.08603 447 GLN A O 1
ATOM 3502 N N . GLY A 1 448 ? 13.89712 61.34555 17.13665 1.000 56.35676 448 GLY A N 1
ATOM 3503 C CA . GLY A 1 448 ? 12.69211 62.14154 17.16664 1.000 57.65954 448 GLY A CA 1
ATOM 3504 C C . GLY A 1 448 ? 11.42312 61.35052 17.38460 1.000 57.35688 448 GLY A C 1
ATOM 3505 O O . GLY A 1 448 ? 10.39711 61.93451 17.76159 1.000 58.79126 448 GLY A O 1
ATOM 3506 N N . LEU A 1 449 ? 11.46214 60.03752 17.16559 1.000 56.45940 449 LEU A N 1
ATOM 3507 C CA . LEU A 1 449 ? 10.30614 59.15551 17.25755 1.000 56.15673 449 LEU A CA 1
ATOM 3508 C C . LEU A 1 449 ? 10.24713 58.40549 18.58154 1.000 54.16176 449 LEU A C 1
ATOM 3509 O O . LEU A 1 449 ? 9.16412 58.24547 19.14852 1.000 55.13293 449 LEU A O 1
ATOM 3514 N N . PHE A 1 450 ? 11.38213 57.94150 19.10256 1.000 55.09345 450 PHE A N 1
ATOM 3515 C CA . PHE A 1 450 ? 11.39011 57.24948 20.37955 1.000 53.15637 450 PHE A CA 1
ATOM 3516 C C . PHE A 1 450 ? 12.59509 57.68648 21.19957 1.000 51.79832 450 PHE A C 1
ATOM 3517 O O . PHE A 1 450 ? 13.54510 58.28150 20.68060 1.000 51.86675 450 PHE A O 1
ATOM 3525 N N . GLU A 1 451 ? 12.53207 57.39046 22.49657 1.000 49.67701 451 GLU A N 1
ATOM 3526 C CA . GLU A 1 451 ? 13.65906 57.60646 23.39259 1.000 48.19525 451 GLU A CA 1
ATOM 3527 C C . GLU A 1 451 ? 14.76107 56.61848 23.05159 1.000 45.37649 451 GLU A C 1
ATOM 3528 O O . GLU A 1 451 ? 14.52609 55.40647 23.04057 1.000 44.05528 451 GLU A O 1
ATOM 3534 N N . ILE A 1 452 ? 15.95307 57.12149 22.75862 1.000 46.11869 452 ILE A N 1
ATOM 3535 C CA . ILE A 1 452 ? 17.12009 56.27251 22.52463 1.000 44.14477 452 ILE A CA 1
ATOM 3536 C C . ILE A 1 452 ? 18.12506 56.53050 23.64065 1.000 43.02621 452 ILE A C 1
ATOM 3537 O O . ILE A 1 452 ? 18.56805 57.67751 23.80767 1.000 44.28426 452 ILE A O 1
ATOM 3542 N N . PRO A 1 453 ? 18.49806 55.52150 24.43464 1.000 40.85490 453 PRO A N 1
ATOM 3543 C CA . PRO A 1 453 ? 19.51304 55.74049 25.47066 1.000 40.22851 453 PRO A CA 1
ATOM 3544 C C . PRO A 1 453 ? 20.79605 56.27652 24.85669 1.000 39.94163 453 PRO A C 1
ATOM 3545 O O . PRO A 1 453 ? 21.19207 55.89154 23.75269 1.000 39.18628 453 PRO A O 1
ATOM 3549 N N . SER A 1 454 ? 21.41902 57.22451 25.55672 1.000 37.36501 454 SER A N 1
ATOM 3550 C CA . SER A 1 454 ? 22.68503 57.76253 25.08675 1.000 37.65715 454 SER A CA 1
ATOM 3551 C C . SER A 1 454 ? 23.74104 56.67054 25.13475 1.000 36.19908 454 SER A C 1
ATOM 3552 O O . SER A 1 454 ? 23.74703 55.81553 26.03774 1.000 34.69363 454 SER A O 1
ATOM 3555 N N . TYR A 1 455 ? 24.63005 56.67757 24.13876 1.000 38.51778 455 TYR A N 1
ATOM 3556 C CA . TYR A 1 455 ? 25.71606 55.70558 24.15977 1.000 37.91507 455 TYR A CA 1
ATOM 3557 C C . TYR A 1 455 ? 26.46204 55.77057 25.48878 1.000 38.07562 455 TYR A C 1
ATOM 3558 O O . TYR A 1 455 ? 26.76404 54.73556 26.09577 1.000 37.03865 455 TYR A O 1
ATOM 3567 N N . ARG A 1 456 ? 26.72302 56.98156 25.97480 1.000 35.69902 456 ARG A N 1
ATOM 3568 C CA . ARG A 1 456 ? 27.49300 57.14755 27.20782 1.000 36.44121 456 ARG A CA 1
ATOM 3569 C C . ARG A 1 456 ? 26.82598 56.45853 28.39280 1.000 35.29897 456 ARG A C 1
ATOM 3570 O O . ARG A 1 456 ? 27.49498 55.78553 29.17780 1.000 34.57520 456 ARG A O 1
ATOM 3578 N N . SER A 1 457 ? 25.50698 56.63151 28.55478 1.000 37.17025 457 SER A N 1
ATOM 3579 C CA . SER A 1 457 ? 24.84796 56.07249 29.73676 1.000 36.64387 457 SER A CA 1
ATOM 3580 C C . SER A 1 457 ? 24.99498 54.55049 29.77974 1.000 34.91734 457 SER A C 1
ATOM 3581 O O . SER A 1 457 ? 25.30097 53.97548 30.83374 1.000 34.40412 457 SER A O 1
ATOM 3584 N N . LEU A 1 458 ? 24.83101 53.88450 28.63673 1.000 37.63083 458 LEU A N 1
ATOM 3585 C CA . LEU A 1 458 ? 24.90802 52.42851 28.62371 1.000 36.44648 458 LEU A CA 1
ATOM 3586 C C . LEU A 1 458 ? 26.34302 51.94252 28.76973 1.000 36.52806 458 LEU A C 1
ATOM 3587 O O . LEU A 1 458 ? 26.57703 50.87051 29.34372 1.000 35.32529 458 LEU A O 1
ATOM 3592 N N . TYR A 1 459 ? 27.31702 52.72054 28.27975 1.000 37.32026 459 TYR A N 1
ATOM 3593 C CA . TYR A 1 459 ? 28.71703 52.32355 28.43977 1.000 37.64925 459 TYR A CA 1
ATOM 3594 C C . TYR A 1 459 ? 29.13900 52.43953 29.90078 1.000 38.26248 459 TYR A C 1
ATOM 3595 O O . TYR A 1 459 ? 29.76500 51.52253 30.45078 1.000 37.67820 459 TYR A O 1
ATOM 3604 N N . LEU A 1 460 ? 28.79098 53.55352 30.55179 1.000 36.07275 460 LEU A N 1
ATOM 3605 C CA . LEU A 1 460 ? 29.12695 53.71450 31.96380 1.000 37.23604 460 LEU A CA 1
ATOM 3606 C C . LEU A 1 460 ? 28.44895 52.64548 32.80977 1.000 36.37278 460 LEU A C 1
ATOM 3607 O O . LEU A 1 460 ? 29.05194 52.12548 33.76078 1.000 36.78336 460 LEU A O 1
ATOM 3612 N N . ARG A 1 461 ? 27.19896 52.30148 32.46875 1.000 39.17575 461 ARG A N 1
ATOM 3613 C CA . ARG A 1 461 ? 26.49496 51.21346 33.15072 1.000 38.53883 461 ARG A CA 1
ATOM 3614 C C . ARG A 1 461 ? 27.24697 49.89547 33.00871 1.000 37.95455 461 ARG A C 1
ATOM 3615 O O . ARG A 1 461 ? 27.47696 49.17746 33.99671 1.000 38.25459 461 ARG A O 1
ATOM 3623 N N . TRP A 1 462 ? 27.60500 49.55149 31.77071 1.000 38.67306 462 TRP A N 1
ATOM 3624 C CA . TRP A 1 462 ? 28.31502 48.30850 31.51071 1.000 38.25459 462 TRP A CA 1
ATOM 3625 C C . TRP A 1 462 ? 29.63000 48.24950 32.26473 1.000 40.43116 462 TRP A C 1
ATOM 3626 O O . TRP A 1 462 ? 30.03401 47.17750 32.73072 1.000 39.56264 462 TRP A O 1
ATOM 3637 N N . VAL A 1 463 ? 30.33599 49.37351 32.36576 1.000 39.77845 463 VAL A N 1
ATOM 3638 C CA . VAL A 1 463 ? 31.63998 49.35152 33.02178 1.000 42.64722 463 VAL A CA 1
ATOM 3639 C C . VAL A 1 463 ? 31.48696 48.98149 34.49377 1.000 44.17372 463 VAL A C 1
ATOM 3640 O O . VAL A 1 463 ? 32.21896 48.13149 35.01477 1.000 44.37901 463 VAL A O 1
ATOM 3644 N N . ASN A 1 464 ? 30.53594 49.62147 35.19077 1.000 44.27636 464 ASN A N 1
ATOM 3645 C CA . ASN A 1 464 ? 30.27192 49.24745 36.57876 1.000 45.70548 464 ASN A CA 1
ATOM 3646 C C . ASN A 1 464 ? 29.83593 47.78444 36.68373 1.000 45.37123 464 ASN A C 1
ATOM 3647 O O . ASN A 1 464 ? 30.29893 47.05844 37.57773 1.000 45.93709 464 ASN A O 1
ATOM 3652 N N . ALA A 1 465 ? 28.97895 47.32845 35.76171 1.000 43.83157 465 ALA A N 1
ATOM 3653 C CA . ALA A 1 465 ? 28.53797 45.93144 35.76468 1.000 43.91053 465 ALA A CA 1
ATOM 3654 C C . ALA A 1 465 ? 29.70898 44.96346 35.62969 1.000 45.37649 465 ALA A C 1
ATOM 3655 O O . ALA A 1 465 ? 29.78598 43.95945 36.35767 1.000 45.15805 465 ALA A O 1
ATOM 3657 N N . VAL A 1 466 ? 30.62399 45.22548 34.69071 1.000 43.72103 466 VAL A N 1
ATOM 3658 C CA . VAL A 1 466 ? 31.69401 44.25550 34.43971 1.000 45.22121 466 VAL A CA 1
ATOM 3659 C C . VAL A 1 466 ? 32.80299 44.36849 35.47273 1.000 48.53477 466 VAL A C 1
ATOM 3660 O O . VAL A 1 466 ? 33.65100 43.46550 35.56473 1.000 48.86639 466 VAL A O 1
ATOM 3664 N N . CYS A 1 467 ? 32.80696 45.43048 36.28175 1.000 48.90586 467 CYS A N 1
ATOM 3665 C CA . CYS A 1 467 ? 33.76794 45.55648 37.38476 1.000 52.56157 467 CYS A CA 1
ATOM 3666 C C . CYS A 1 467 ? 33.18492 46.52446 38.42477 1.000 54.89606 467 CYS A C 1
ATOM 3667 O O . CYS A 1 467 ? 33.44390 47.73046 38.37979 1.000 56.20148 467 CYS A O 1
ATOM 3670 N N . GLY A 1 468 ? 32.44691 45.96743 39.38675 1.000 56.15147 468 GLY A N 1
ATOM 3671 C CA . GLY A 1 468 ? 31.80888 46.77741 40.41775 1.000 58.08065 468 GLY A CA 1
ATOM 3672 C C . GLY A 1 468 ? 30.54188 46.11339 40.92872 1.000 57.48847 468 GLY A C 1
ATOM 3673 O O . GLY A 1 468 ? 30.40389 44.88939 40.81870 1.000 56.67522 468 GLY A O 1
ATOM 3674 N N . GLY B 2 5 ? 54.05407 14.60233 22.37100 1.000 60.85000 4 GLY B N 1
ATOM 3675 C CA . GLY B 2 5 ? 53.17241 14.78431 21.22520 1.000 69.43000 4 GLY B CA 1
ATOM 3676 C C . GLY B 2 5 ? 51.69429 14.72772 21.60463 1.000 80.44000 4 GLY B C 1
ATOM 3677 O O . GLY B 2 5 ? 51.36226 14.60843 22.78386 1.000 70.68000 4 GLY B O 1
ATOM 3678 N N . PRO B 2 6 ? 50.76576 14.81922 20.62115 1.000 86.18000 5 PRO B N 1
ATOM 3679 C CA . PRO B 2 6 ? 49.32926 14.74127 20.90151 1.000 80.33000 5 PRO B CA 1
ATOM 3680 C C . PRO B 2 6 ? 48.87559 13.37907 21.42664 1.000 69.09000 5 PRO B C 1
ATOM 3681 O O . PRO B 2 6 ? 49.69496 12.49446 21.67608 1.000 50.39000 5 PRO B O 1
ATOM 3685 N N . VAL B 2 7 ? 47.55450 13.23144 21.59381 1.000 64.04000 6 VAL B N 1
ATOM 3686 C CA . VAL B 2 7 ? 46.95616 11.99370 22.07011 1.000 59.71000 6 VAL B CA 1
ATOM 3687 C C . VAL B 2 7 ? 47.01788 10.89824 21.00218 1.000 69.38000 6 VAL B C 1
ATOM 3688 O O . VAL B 2 7 ? 47.45653 11.13924 19.87740 1.000 50.32000 6 VAL B O 1
ATOM 3690 N N . LYS B 2 8 ? 46.55636 9.69574 21.37001 1.000 66.55000 7 LYS B N 1
ATOM 3691 C CA . LYS B 2 8 ? 46.84356 8.47511 20.63069 1.000 48.42000 7 LYS B CA 1
ATOM 3692 C C . LYS B 2 8 ? 45.67153 8.11468 19.72385 1.000 46.39000 7 LYS B C 1
ATOM 3693 O O . LYS B 2 8 ? 44.53878 8.50156 19.99536 1.000 52.07000 7 LYS B O 1
ATOM 3695 N N . LYS B 2 9 ? 45.94753 7.35442 18.65760 1.000 41.81000 8 LYS B N 1
ATOM 3696 C CA . LYS B 2 9 ? 44.90283 6.74072 17.85291 1.000 48.58000 8 LYS B CA 1
ATOM 3697 C C . LYS B 2 9 ? 44.77745 5.27304 18.26831 1.000 54.21000 8 LYS B C 1
ATOM 3698 O O . LYS B 2 9 ? 45.78410 4.65491 18.60965 1.000 81.57000 8 LYS B O 1
ATOM 3700 N N . PRO B 2 10 ? 43.56513 4.65768 18.28312 1.000 51.23000 9 PRO B N 1
ATOM 3701 C CA . PRO B 2 10 ? 43.39254 3.30445 18.82342 1.000 52.79000 9 PRO B CA 1
ATOM 3702 C C . PRO B 2 10 ? 43.80946 2.16290 17.88255 1.000 42.01000 9 PRO B C 1
ATOM 3703 O O . PRO B 2 10 ? 44.26815 2.40285 16.77371 1.000 37.50000 9 PRO B O 1
#

Organism: Foot-and-mouth disease virus (isolate -/Spain/S8c1SantaPau/1970 serotype C) (NCBI:txid12120)

Secondary structure (DSSP, 8-state):
-EEEEEEEEEEEE--------EEPHHHHHH--S-EEPP-STT-TTSPTT--HHHHTTTT----PPPPHHHHHHHHHHHHHHHHHHHHHH-S--PPPPHHHHHH-BTTBPPPPTTS---TTTTTTT--GGGTEETTTTEE-HHHHHHHHHHHTT-----EEEEE---EE-HHHHHTT---EEEE--HHHHHHHHHHHHHHHHHHHHT-BTTTTB-TT--HHHHHHHHHHHHTTSSEEEEEEESSTTTT--HHHHHHHHHHHS-GGGT--THHHHHHHTTTEEEEEEEEEEEEEESS--TTSTTHHHHHHHHHHHHHHHHHHHH-BS--TTS-EEEEETTEEEEEESS---HHHHHHHHHTTT--EEETT--SS---S---TTT--BTTEEEEEETTTTEEEEEE-HHHHHHHHTEE-TT-HHHHHHHHHHHHGGG-HHHHHHHHGGGTTTS----HHHHHHHHHHHH--/---B--

Solvent-accessible surface area: 20924 Å² total; per-residue (Å²): 0,78,58,69,71,71,100,99,47,171,110,98,3,119,11,38,140,125,74,105,30,48,87,13,81,0,66,57,78,24,97,18,135,48,0,8,0,0,3,43,76,178,20,128,77,24,72,180,68,30,63,2,46,139,35,6,20,55,67,33,172,24,21,44,143,14,57,79,144,20,72,46,19,0,92,131,0,0,37,52,6,0,69,66,0,8,97,55,12,34,73,81,8,54,46,3,58,58,117,52,0,1,77,14,41,139,29,18,125,53,10,100,75,122,65,35,18,0,14,66,17,37,79,96,74,66,50,12,49,70,2,5,65,29,83,94,4,59,30,24,107,67,0,86,57,9,8,106,77,0,104,120,122,92,19,172,40,20,0,12,2,60,11,74,38,28,44,40,53,47,121,67,2,113,31,0,93,6,122,14,41,9,22,0,0,0,3,0,24,0,7,0,23,26,6,2,1,74,2,8,5,68,0,39,68,50,20,4,30,111,0,2,0,0,10,46,23,76,22,44,56,16,0,37,102,0,0,58,46,1,48,136,56,185,6,1,10,14,8,69,22,66,45,6,45,5,30,1,0,10,20,0,0,44,7,0,0,37,19,0,2,89,83,125,43,32,6,70,71,6,0,50,42,0,1,62,26,0,9,92,10,48,15,0,9,43,60,89,17,8,35,2,59,3,6,12,6,44,18,9,47,2,15,44,6,0,4,0,0,0,0,8,0,0,1,0,0,0,0,45,85,51,22,94,62,5,91,39,125,12,14,14,7,0,0,71,8,69,42,2,0,0,0,0,73,92,81,5,65,2,68,29,0,68,80,22,2,120,23,0,7,0,62,1,59,16,35,80,90,47,119,84,8,22,66,86,56,62,43,2,72,65,1,49,0,29,124,45,57,0,77,71,8,188,70,38,37,54,20,26,5,15,8,49,34,144,35,0,10,4,36,3,0,7,3,135,96,87,26,44,64,127,56,4,76,78,4,0,26,52,0,4,6,28,14,66,104,44,9,139,88,0,3,91,14,1,111,88,102,67,126,43,21,66,52,163,56,21,42,92,173,5,38,97,42,18,67,99,112,97,34,51,83,118

Sequence (474 aa):
GLIVDTRDVEERVHVMRKTKLAPTVAHGVFNPEFGPAALSNKDPRLNEGVVLDEVIFSKHKGDTKMSAEDKALFRRCAADYASRLHSVLGTANAPLSIYEAIKGVDGLDAMEPDTAPGLPWALQGKRRGALIDFENGTVGPEVEAALKLMEKREYKFACQTFLKDEIRPMEKVRAGKTRIVDVLPVEHILYTRMMIGRFCAQMHSNNGPQIGSAVGCNPDVDWQRFGTHFAQYRNVWDVDYSAFDANHCSDAMNIMFEEVFRTEFGFHPNAEWILKTLVNTEHAYENKRITVEGGMPSGCSATSIINTILNNIYVLYALRRHYEGVELDTYTMISYGDDIVVASDYDLDFEALKPHFKSLGQTITPADKSDKGFVLGHSITDVTFLKRHFHMDYGTGFYKPVMASKTLEAILSFARRGTIQEKLISVAGLAVHSGPDEYRRLFEPFQGLFEIPSYRSLYLRWVNAVCGGPVKKP

InterPro domains:
  IPR000199 Peptidase C3A/C3B, picornaviral [PF00548] (1673-1828)
  IPR000605 Helicase, superfamily 3, single-stranded DNA/RNA virus [PF00910] (1208-1310)
  IPR001205 RNA-directed RNA polymerase, C-terminal domain [PF00680] (1881-2302)
  IPR001676 Picornavirus capsid [PF00073] (311-474)
  IPR001676 Picornavirus capsid [PF00073] (535-687)
  IPR001676 Picornavirus capsid [PF00073] (723-861)
  IPR004004 Helicase/polymerase/peptidase polyprotein, Calicivirus-type [PR00918] (1202-1222)
  IPR004004 Helicase/polymerase/peptidase polyprotein, Calicivirus-type [PR00918] (1802-1816)
  IPR004004 Helicase/polymerase/peptidase polyprotein, Calicivirus-type [PR00918] (2192-2203)
  IPR004080 Foot-and-mouth disease virus VP1 coat [PR01542] (735-754)
  IPR004080 Foot-and-mouth disease virus VP1 coat [PR01542] (757-778)
  IPR004080 Foot-and-mouth disease virus VP1 coat [PR01542] (793-817)
  IPR004080 Foot-and-mouth disease virus VP1 coat [PR01542] (820-840)
  IPR004080 Foot-and-mouth disease virus VP1 coat [PR01542] (841-859)
  IPR004080 Foot-and-mouth disease virus VP1 coat [PR01542] (864-885)
  IPR004080 Foot-and-mouth disease virus VP1 coat [PR01542] (886-899)
  IPR004080 Foot-and-mouth disease virus VP1 coat [PR01542] (899-916)
  IPR004080 Foot-and-mouth disease virus VP1 coat [PR01542] (918-932)
  IPR007094 RNA-directed RNA polymerase, catalytic domain [PS50507] (2091-2209)
  IPR008739 Peptidase C28, foot-and-mouth virus L-proteinase [PF05408] (1-201)

Foldseek 3Di:
DAFPDKDFDPQFQDAFQDAQKFFDLLCVVLVFLKDKAHRHQPDVLADVVQRLVCVQCVLQPDFFDFDPVLLVLLLVLLQQLLVLLCVQLPQQQAFDDLQCLQCPDQQGHHDDQFDCQFPPVSSVVDTSVVAAPSVRRGGDPVLVVQVVCLVVLNHAHAWEKYFDTDMDRSVCRRNSNTYIAGATHVSLLSVLCRQGVSVNSSCLVPADFSSQECVVPDQLACLQVRQVVQQPFQWKFKKAKDSLQSQQHLSSQLSSLPNNQDVVSVTDVSNSVSSNSQAWHWYHHTRMIIIGGGGGHNHRNCQFVSLSSSCSSLVQSLCVVPDPPDHCQQWIKHAGRRTIMIGHNDPDDVVVSQVRSVSSRIGMFGPVNDPVTDDTRDGQQRDAGPQFGWDQDDVQRGTHTAHDLSVLSSQLRIDGPPCNQVSQVVSLLRHLVVDQVSSCVSCVSCPVPYDHDHSVVSVVVSNVSNPD/DDDDDD